Protein AF-0000000083552152 (afdb_homodimer)

Foldseek 3Di:
DEWEAALVALLRVLLVQLCLLVVHDYHYDHDYPPDPSLVVCVVVCQAVVSDDTWDQDPVGDIDDDSLRSSVVSCPPHVQADPDPVLNVLLVVLLVCCVPQQCVQQVVLLCCQPPPVNVVVPDPVNLVVSQVSNVVVLVVQLVQLVPALESTDPDHHSSLSNNLSRLVCSCVRNVHDCVVRVSVVSSNVVSCPRPSGDDSND/DEWEAALVALLRVLLVQLCLLVVHDYHYDHDYPPDPSLVVCVVVCQAVVSDDTWDQDPVGDIDDDSLRSSVVSCPPHVQAPPDPVLNVQLVVLLVCCVPQQCVQQVVLLCCQPPPVNVVVNDPVNLVVSQVSNVVVLVVQLVQLVPALESTDPDHHSSLSNNLSRLVCSCVRNVHDCVVRVSVVSSNVVSCPRPSGDDSVD

Nearest PDB structures (foldseek):
  3m8n-assembly2_D  TM=9.296E-01  e=8.532E-17  Rhodopseudomonas palustris
  3m3m-assembly1_A  TM=9.465E-01  e=2.943E-16  Pseudomonas protegens Pf-5
  3m8n-assembly1_A  TM=9.390E-01  e=3.262E-16  Rhodopseudomonas palustris
  4hz2-assembly1_A  TM=9.269E-01  e=1.757E-16  Xanthobacter autotrophicus Py2
  3m8n-assembly2_C  TM=9.084E-01  e=1.614E-15  Rhodopseudomonas palustris

pLDDT: mean 97.14, std 4.04, range [51.28, 98.94]

Solvent-accessible surface area (backbone atoms only — not comparable to full-atom values): 21100 Å² total; per-residue (Å²): 77,38,32,38,27,24,75,89,35,35,58,22,36,28,42,52,35,50,32,39,52,67,68,48,87,62,49,73,44,74,28,46,91,96,37,67,53,35,52,50,36,50,75,72,55,65,24,85,85,70,47,71,20,20,38,29,44,81,89,63,53,76,40,47,43,40,69,19,44,44,50,52,72,28,61,95,41,76,37,45,56,86,49,65,65,53,33,27,50,28,39,18,49,45,52,42,34,50,50,51,42,38,68,18,43,47,44,40,18,41,32,72,67,35,76,91,36,44,89,70,51,38,73,67,54,50,51,51,29,50,54,50,25,52,55,48,52,46,58,53,23,67,51,25,61,82,33,83,32,88,44,78,94,46,70,32,54,34,46,46,55,53,42,34,50,55,75,42,26,41,86,48,38,68,44,72,56,85,80,30,62,28,46,52,53,37,47,52,54,56,67,64,39,75,53,58,61,56,78,95,100,77,38,31,38,27,23,75,87,35,34,56,22,36,27,42,52,35,52,32,38,52,68,68,48,87,62,48,72,44,73,27,46,88,96,37,68,54,34,53,49,35,50,74,72,55,65,24,85,87,72,47,71,20,21,38,30,42,82,88,62,52,75,39,47,42,40,68,20,43,44,50,52,72,28,63,95,42,76,37,46,54,85,49,65,66,54,33,24,50,28,40,18,48,45,52,42,34,49,51,50,44,38,69,18,43,44,45,40,19,41,32,72,67,36,77,92,36,42,88,70,50,38,72,68,56,50,50,52,29,50,54,51,25,52,55,48,52,47,57,53,24,66,51,25,62,80,33,82,33,88,45,78,93,46,71,32,54,33,45,46,55,52,40,34,50,55,75,42,26,40,86,48,38,68,46,71,58,85,80,30,61,26,46,53,54,36,48,51,54,56,67,64,38,76,53,58,59,55,79,95,99

InterPro domains:
  IPR004045 Glutathione S-transferase, N-terminal [PF13417] (3-74)
  IPR004045 Glutathione S-transferase, N-terminal [PS50404] (1-81)
  IPR004046 Glutathione S-transferase, C-terminal [PF00043] (112-194)
  IPR010987 Glutathione S-transferase, C-terminal-like [PS50405] (83-201)
  IPR036249 Thioredoxin-like superfamily [SSF52833] (1-98)
  IPR036282 Glutathione S-transferase, C-terminal domain superfamily [SSF47616] (76-197)
  IPR040079 Glutathione transferase family [SFLDS00019] (1-191)

Sequence (402 aa):
MILYSMPSSGNSYKVRLALALLGRPCETVDVEYQTEALDQAKATGALPFGKAPVLRLDDGRLLPESNAILFWLGEGTDFIPTDSYERAQMLSWMFWEQNQHEGTVAVRAALLNYPHRRAQATPERLAELLDSGHANLAVMERRLADHDWLVGGAVSLADICLYGYTHTAGTRGGFEMDRFPGINRWIGRIAALPGYVGLDGMILYSMPSSGNSYKVRLALALLGRPCETVDVEYQTEALDQAKATGALPFGKAPVLRLDDGRLLPESNAILFWLGEGTDFIPTDSYERAQMLSWMFWEQNQHEGTVAVRAALLNYPHRRAQATPERLAELLDSGHANLAVMERRLADHDWLVGGAVSLADICLYGYTHTAGTRGGFEMDRFPGINRWIGRIAALPGYVGLDG

Organism: NCBI:txid2306993

Structure (mmCIF, N/CA/C/O backbone):
data_AF-0000000083552152-model_v1
#
loop_
_entity.id
_entity.type
_entity.pdbx_description
1 polymer 'Glutathione S-transferase family protein'
#
loop_
_atom_site.group_PDB
_atom_site.id
_atom_site.type_symbol
_atom_site.label_atom_id
_atom_site.label_alt_id
_atom_site.label_comp_id
_atom_site.label_asym_id
_atom_site.label_entity_id
_atom_site.label_seq_id
_atom_site.pdbx_PDB_ins_code
_atom_site.Cartn_x
_atom_site.Cartn_y
_atom_site.Cartn_z
_atom_site.occupancy
_atom_site.B_iso_or_equiv
_atom_site.auth_seq_id
_atom_site.auth_comp_id
_atom_site.auth_asym_id
_atom_site.auth_atom_id
_atom_site.pdbx_PDB_model_num
ATOM 1 N N . MET A 1 1 ? -13.305 2.588 20.734 1 97.06 1 MET A N 1
ATOM 2 C CA . MET A 1 1 ? -12.133 2.391 19.875 1 97.06 1 MET A CA 1
ATOM 3 C C . MET A 1 1 ? -10.898 3.016 20.516 1 97.06 1 MET A C 1
ATOM 5 O O . MET A 1 1 ? -10.992 4.02 21.219 1 97.06 1 MET A O 1
ATOM 9 N N . ILE A 1 2 ? -9.766 2.385 20.359 1 98.5 2 ILE A N 1
ATOM 10 C CA . ILE A 1 2 ? -8.469 2.879 20.812 1 98.5 2 ILE A CA 1
ATOM 11 C C . ILE A 1 2 ? -7.488 2.9 19.641 1 98.5 2 ILE A C 1
ATOM 13 O O . ILE A 1 2 ? -7.359 1.912 18.906 1 98.5 2 ILE A O 1
ATOM 17 N N . LEU A 1 3 ? -6.859 4.039 19.484 1 98.69 3 LEU A N 1
ATOM 18 C CA . LEU A 1 3 ? -5.836 4.168 18.453 1 98.69 3 LEU A CA 1
ATOM 19 C C . LEU A 1 3 ? -4.441 4.168 19.062 1 98.69 3 LEU A C 1
ATOM 21 O O . LEU A 1 3 ? -4.105 5.066 19.844 1 98.69 3 LEU A O 1
ATOM 25 N N . TYR A 1 4 ? -3.67 3.125 18.828 1 98.75 4 TYR A N 1
ATOM 26 C CA . TYR A 1 4 ? -2.236 3.197 19.078 1 98.75 4 TYR A CA 1
ATOM 27 C C . TYR A 1 4 ? -1.539 4.055 18.031 1 98.75 4 TYR A C 1
ATOM 29 O O . TYR A 1 4 ? -1.506 3.695 16.859 1 98.75 4 TYR A O 1
ATOM 37 N N . SER A 1 5 ? -0.985 5.156 18.469 1 98.19 5 SER A N 1
ATOM 38 C CA . SER A 1 5 ? -0.526 6.184 17.547 1 98.19 5 SER A CA 1
ATOM 39 C C . SER A 1 5 ? 0.876 6.668 17.906 1 98.19 5 SER A C 1
ATOM 41 O O . SER A 1 5 ? 1.199 6.84 19.078 1 98.19 5 SER A O 1
ATOM 43 N N . MET A 1 6 ? 1.678 6.785 16.922 1 96.88 6 MET A N 1
ATOM 44 C CA . MET A 1 6 ? 2.971 7.441 17.094 1 96.88 6 MET A CA 1
ATOM 45 C C . MET A 1 6 ? 2.869 8.938 16.797 1 96.88 6 MET A C 1
ATOM 47 O O . MET A 1 6 ? 2.656 9.328 15.648 1 96.88 6 MET A O 1
ATOM 51 N N . PRO A 1 7 ? 3.057 9.734 17.719 1 95.75 7 PRO A N 1
ATOM 52 C CA . PRO A 1 7 ? 2.809 11.164 17.562 1 95.75 7 PRO A CA 1
ATOM 53 C C . PRO A 1 7 ? 3.621 11.781 16.422 1 95.75 7 PRO A C 1
ATOM 55 O O . PRO A 1 7 ? 3.111 12.625 15.688 1 95.75 7 PRO A O 1
ATOM 58 N N . SER A 1 8 ? 4.773 11.32 16.188 1 93.88 8 SER A N 1
ATOM 59 C CA . SER A 1 8 ? 5.664 11.953 15.219 1 93.88 8 SER A CA 1
ATOM 60 C C . SER A 1 8 ? 5.469 11.367 13.828 1 93.88 8 SER A C 1
ATOM 62 O O . SER A 1 8 ? 6.086 11.828 12.859 1 93.88 8 SER A O 1
ATOM 64 N N . SER A 1 9 ? 4.656 10.391 13.695 1 95.69 9 SER A N 1
ATOM 65 C CA . SER A 1 9 ? 4.547 9.625 12.453 1 95.69 9 SER A CA 1
ATOM 66 C C . SER A 1 9 ? 3.416 10.156 11.578 1 95.69 9 SER A C 1
ATOM 68 O O . SER A 1 9 ? 2.273 10.258 12.031 1 95.69 9 SER A O 1
ATOM 70 N N . GLY A 1 10 ? 3.727 10.406 10.344 1 96.94 10 GLY A N 1
ATOM 71 C CA . GLY A 1 10 ? 2.709 10.797 9.375 1 96.94 10 GLY A CA 1
ATOM 72 C C . GLY A 1 10 ? 1.656 9.727 9.156 1 96.94 10 GLY A C 1
ATOM 73 O O . GLY A 1 10 ? 0.499 10.039 8.867 1 96.94 10 GLY A O 1
ATOM 74 N N . ASN A 1 11 ? 2.047 8.461 9.25 1 97.56 11 ASN A N 1
ATOM 75 C CA . ASN A 1 11 ? 1.095 7.363 9.109 1 97.56 11 ASN A CA 1
ATOM 76 C C . ASN A 1 11 ? 0.067 7.359 10.234 1 97.56 11 ASN A C 1
ATOM 78 O O . ASN A 1 11 ? -1.105 7.051 10.016 1 97.56 11 ASN A O 1
ATOM 82 N N . SER A 1 12 ? 0.519 7.691 11.414 1 98.12 12 SER A N 1
ATOM 83 C CA . SER A 1 12 ? -0.406 7.82 12.539 1 98.12 12 SER A CA 1
ATOM 84 C C . SER A 1 12 ? -1.246 9.086 12.414 1 98.12 12 SER A C 1
ATOM 86 O O . SER A 1 12 ? -2.441 9.078 12.719 1 98.12 12 SER A O 1
ATOM 88 N N . TYR A 1 13 ? -0.645 10.133 11.977 1 98.38 13 TYR A N 1
ATOM 89 C CA . TYR A 1 13 ? -1.325 11.414 11.859 1 98.38 13 TYR A CA 1
ATOM 90 C C . TYR A 1 13 ? -2.498 11.328 10.891 1 98.38 13 TYR A C 1
ATOM 92 O O . TYR A 1 13 ? -3.574 11.867 11.156 1 98.38 13 TYR A O 1
ATOM 100 N N . LYS A 1 14 ? -2.311 10.727 9.742 1 98.38 14 LYS A N 1
ATOM 101 C CA . LYS A 1 14 ? -3.398 10.695 8.766 1 98.38 14 LYS A CA 1
ATOM 102 C C . LYS A 1 14 ? -4.637 10.016 9.344 1 98.38 14 LYS A C 1
ATOM 104 O O . LYS A 1 14 ? -5.766 10.375 9.008 1 98.38 14 LYS A O 1
ATOM 109 N N . VAL A 1 15 ? -4.473 9.023 10.258 1 98.75 15 VAL A N 1
ATOM 110 C CA . VAL A 1 15 ? -5.613 8.383 10.906 1 98.75 15 VAL A CA 1
ATOM 111 C C . VAL A 1 15 ? -6.254 9.352 11.898 1 98.75 15 VAL A C 1
ATOM 113 O O . VAL A 1 15 ? -7.48 9.5 11.922 1 98.75 15 VAL A O 1
ATOM 116 N N . ARG A 1 16 ? -5.418 10.047 12.664 1 98.44 16 ARG A N 1
ATOM 117 C CA . ARG A 1 16 ? -5.945 11.047 13.586 1 98.44 16 ARG A CA 1
ATOM 118 C C . ARG A 1 16 ? -6.699 12.141 12.844 1 98.44 16 ARG A C 1
ATOM 120 O O . ARG A 1 16 ? -7.773 12.57 13.273 1 98.44 16 ARG A O 1
ATOM 127 N N . LEU A 1 17 ? -6.156 12.57 11.789 1 98.62 17 LEU A N 1
ATOM 128 C CA . LEU A 1 17 ? -6.797 13.594 10.977 1 98.62 17 LEU A CA 1
ATOM 129 C C . LEU A 1 17 ? -8.156 13.117 10.477 1 98.62 17 LEU A C 1
ATOM 131 O O . LEU A 1 17 ? -9.141 13.852 10.547 1 98.62 17 LEU A O 1
ATOM 135 N N . ALA A 1 18 ? -8.242 11.867 9.938 1 98.75 18 ALA A N 1
ATOM 136 C CA . ALA A 1 18 ? -9.508 11.328 9.445 1 98.75 18 ALA A CA 1
ATOM 137 C C . ALA A 1 18 ? -10.547 11.273 10.562 1 98.75 18 ALA A C 1
ATOM 139 O O . ALA A 1 18 ? -11.711 11.625 10.352 1 98.75 18 ALA A O 1
ATOM 140 N N . LEU A 1 19 ? -10.133 10.789 11.734 1 98.56 19 LEU A N 1
ATOM 141 C CA . LEU A 1 19 ? -11.031 10.727 12.875 1 98.56 19 LEU A CA 1
ATOM 142 C C . LEU A 1 19 ? -11.57 12.117 13.219 1 98.56 19 LEU A C 1
ATOM 144 O O . LEU A 1 19 ? -12.758 12.273 13.492 1 98.56 19 LEU A O 1
ATOM 148 N N . ALA A 1 20 ? -10.703 13.094 13.211 1 98.25 20 ALA A N 1
ATOM 149 C CA . ALA A 1 20 ? -11.086 14.469 13.508 1 98.25 20 ALA A CA 1
ATOM 150 C C . ALA A 1 20 ? -12.078 15 12.477 1 98.25 20 ALA A C 1
ATOM 152 O O . ALA A 1 20 ? -13.117 15.555 12.828 1 98.25 20 ALA A O 1
ATOM 153 N N . LEU A 1 21 ? -11.789 14.82 11.203 1 98.56 21 LEU A N 1
ATOM 154 C CA . LEU A 1 21 ? -12.625 15.297 10.117 1 98.56 21 LEU A CA 1
ATOM 155 C C . LEU A 1 21 ? -14.008 14.648 10.164 1 98.56 21 LEU A C 1
ATOM 157 O O . LEU A 1 21 ? -15 15.266 9.789 1 98.56 21 LEU A O 1
ATOM 161 N N . LEU A 1 22 ? -14.055 13.406 10.633 1 98.19 22 LEU A N 1
ATOM 162 C CA . LEU A 1 22 ? -15.305 12.656 10.703 1 98.19 22 LEU A CA 1
ATOM 163 C C . LEU A 1 22 ? -16.047 12.938 12 1 98.19 22 LEU A C 1
ATOM 165 O O . LEU A 1 22 ? -17.188 12.508 12.18 1 98.19 22 LEU A O 1
ATOM 169 N N . GLY A 1 23 ? -15.375 13.625 12.922 1 97.81 23 GLY A N 1
ATOM 170 C CA . GLY A 1 23 ? -15.961 13.867 14.227 1 97.81 23 GLY A CA 1
ATOM 171 C C . GLY A 1 23 ? -16.188 12.602 15.023 1 97.81 23 GLY A C 1
ATOM 172 O O . GLY A 1 23 ? -17.188 12.469 15.727 1 97.81 23 GLY A O 1
ATOM 173 N N . ARG A 1 24 ? -15.32 11.664 14.867 1 96.88 24 ARG A N 1
ATOM 174 C CA . ARG A 1 24 ? -15.445 10.383 15.555 1 96.88 24 ARG A CA 1
ATOM 175 C C . ARG A 1 24 ? -14.484 10.305 16.734 1 96.88 24 ARG A C 1
ATOM 177 O O . ARG A 1 24 ? -13.266 10.25 16.547 1 96.88 24 ARG A O 1
ATOM 184 N N . PRO A 1 25 ? -15.055 10.273 17.891 1 96.06 25 PRO A N 1
ATOM 185 C CA . PRO A 1 25 ? -14.172 10.18 19.047 1 96.06 25 PRO A CA 1
ATOM 186 C C . PRO A 1 25 ? -13.398 8.859 19.094 1 96.06 25 PRO A C 1
ATOM 188 O O . PRO A 1 25 ? -13.93 7.816 18.703 1 96.06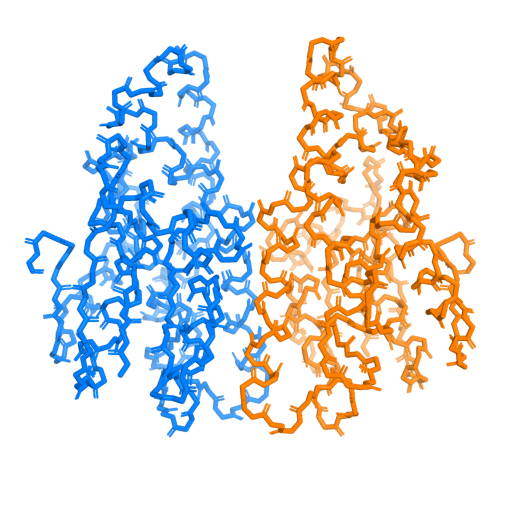 25 PRO A O 1
ATOM 191 N N . CYS A 1 26 ? -12.188 8.953 19.531 1 97.75 26 CYS A N 1
ATOM 192 C CA . CYS A 1 26 ? -11.305 7.797 19.672 1 97.75 26 CYS A CA 1
ATOM 193 C C . CYS A 1 26 ? -10.227 8.047 20.719 1 97.75 26 CYS A C 1
ATOM 195 O O . CYS A 1 26 ? -9.562 9.078 20.703 1 97.75 26 CYS A O 1
ATOM 197 N N . GLU A 1 27 ? -10.133 7.16 21.641 1 97.94 27 GLU A N 1
ATOM 198 C CA . GLU A 1 27 ? -9.023 7.246 22.594 1 97.94 27 GLU A CA 1
ATOM 199 C C . GLU A 1 27 ? -7.691 6.961 21.906 1 97.94 27 GLU A C 1
ATOM 201 O O . GLU A 1 27 ? -7.605 6.082 21.047 1 97.94 27 GLU A O 1
ATOM 206 N N . THR A 1 28 ? -6.652 7.703 22.312 1 97.44 28 THR A N 1
ATOM 207 C CA . THR A 1 28 ? -5.344 7.512 21.688 1 97.44 28 THR A CA 1
ATOM 208 C C . THR A 1 28 ? -4.316 7.07 22.734 1 97.44 28 THR A C 1
ATOM 210 O O . THR A 1 28 ? -4.273 7.609 23.844 1 97.44 28 THR A O 1
ATOM 213 N N . VAL A 1 29 ? -3.6 6.082 22.453 1 97.81 29 VAL A N 1
ATOM 214 C CA . VAL A 1 29 ? -2.416 5.672 23.203 1 97.81 29 VAL A CA 1
ATOM 215 C C . VAL A 1 29 ? -1.157 6.023 22.406 1 97.81 29 VAL A C 1
ATOM 217 O O . VAL A 1 29 ? -0.902 5.449 21.344 1 97.81 29 VAL A O 1
ATOM 220 N N . ASP A 1 30 ? -0.39 6.922 22.969 1 97.56 30 ASP A N 1
ATOM 221 C CA . ASP A 1 30 ? 0.831 7.355 22.297 1 97.56 30 ASP A CA 1
ATOM 222 C C . ASP A 1 30 ? 1.937 6.312 22.438 1 97.56 30 ASP A C 1
ATOM 224 O O . ASP A 1 30 ? 2.305 5.938 23.562 1 97.56 30 ASP A O 1
ATOM 228 N N . VAL A 1 31 ? 2.363 5.852 21.297 1 97.06 31 VAL A N 1
ATOM 229 C CA . VAL A 1 31 ? 3.508 4.945 21.266 1 97.06 31 VAL A CA 1
ATOM 230 C C . VAL A 1 31 ? 4.625 5.551 20.422 1 97.06 31 VAL A C 1
ATOM 232 O O . VAL A 1 31 ? 4.395 5.977 19.281 1 97.06 31 VAL A O 1
ATOM 235 N N . GLU A 1 32 ? 5.797 5.797 20.969 1 94.94 32 GLU A N 1
ATOM 236 C CA . GLU A 1 32 ? 6.938 6.402 20.281 1 94.94 32 GLU A CA 1
ATOM 237 C C . GLU A 1 32 ? 8.188 5.531 20.406 1 94.94 32 GLU A C 1
ATOM 239 O O . GLU A 1 32 ? 8.297 4.723 21.328 1 94.94 32 GLU A O 1
ATOM 244 N N . TYR A 1 33 ? 9.039 5.691 19.469 1 91.25 33 TYR A N 1
ATOM 245 C CA . TYR A 1 33 ? 10.281 4.93 19.531 1 91.25 33 TYR A CA 1
ATOM 246 C C . TYR A 1 33 ? 10.992 5.176 20.859 1 91.25 33 TYR A C 1
ATOM 248 O O . TYR A 1 33 ? 11.016 6.305 21.359 1 91.25 33 TYR A O 1
ATOM 256 N N . GLN A 1 34 ? 11.523 4.125 21.453 1 90.94 34 GLN A N 1
ATOM 257 C CA . GLN A 1 34 ? 12.344 4.16 22.656 1 90.94 34 GLN A CA 1
ATOM 258 C C . GLN A 1 34 ? 11.508 4.531 23.875 1 90.94 34 GLN A C 1
ATOM 260 O O . GLN A 1 34 ? 12 5.188 24.797 1 90.94 34 GLN A O 1
ATOM 265 N N . THR A 1 35 ? 10.234 4.262 23.828 1 94.12 35 THR A N 1
ATOM 266 C CA . THR A 1 35 ? 9.383 4.469 25 1 94.12 35 THR A CA 1
ATOM 267 C C . THR A 1 35 ? 8.867 3.135 25.531 1 94.12 35 THR A C 1
ATOM 269 O O . THR A 1 35 ? 8.766 2.158 24.781 1 94.12 35 THR A O 1
ATOM 272 N N . GLU A 1 36 ? 8.531 3.133 26.766 1 96.25 36 GLU A N 1
ATOM 273 C CA . GLU A 1 36 ? 7.938 1.962 27.406 1 96.25 36 GLU A CA 1
ATOM 274 C C . GLU A 1 36 ? 6.57 1.638 26.812 1 96.25 36 GLU A C 1
ATOM 276 O O . GLU A 1 36 ? 6.195 0.468 26.703 1 96.25 36 GLU A O 1
ATOM 281 N N . ALA A 1 37 ? 5.902 2.619 26.438 1 96.75 37 ALA A N 1
ATOM 282 C CA . ALA A 1 37 ? 4.57 2.436 25.875 1 96.75 37 ALA A CA 1
ATOM 283 C C . ALA A 1 37 ? 4.629 1.603 24.594 1 96.75 37 ALA A C 1
ATOM 285 O O . ALA A 1 37 ? 3.797 0.718 24.391 1 96.75 37 ALA A O 1
ATOM 286 N N . LEU A 1 38 ? 5.613 1.922 23.797 1 96.56 38 LEU A N 1
ATOM 287 C CA . LEU A 1 38 ? 5.773 1.147 22.562 1 96.56 38 LEU A CA 1
ATOM 288 C C . LEU A 1 38 ? 6.133 -0.301 22.875 1 96.56 38 LEU A C 1
ATOM 290 O O . LEU A 1 38 ? 5.562 -1.228 22.297 1 96.56 38 LEU A O 1
ATOM 294 N N . ASP A 1 39 ? 7.027 -0.49 23.828 1 96.44 39 ASP A N 1
ATOM 295 C CA . ASP A 1 39 ? 7.445 -1.833 24.219 1 96.44 39 ASP A CA 1
ATOM 296 C C . ASP A 1 39 ? 6.27 -2.635 24.766 1 96.44 39 ASP A C 1
ATOM 298 O O . ASP A 1 39 ? 6.102 -3.811 24.438 1 96.44 39 ASP A O 1
ATOM 302 N N . GLN A 1 40 ? 5.5 -2.008 25.562 1 97.38 40 GLN A N 1
ATOM 303 C CA . GLN A 1 40 ? 4.336 -2.66 26.156 1 97.38 40 GLN A CA 1
ATOM 304 C C . GLN A 1 40 ? 3.318 -3.041 25.078 1 97.38 40 GLN A C 1
ATOM 306 O O . GLN A 1 40 ? 2.74 -4.129 25.125 1 97.38 40 GLN A O 1
ATOM 311 N N . ALA A 1 41 ? 3.09 -2.117 24.125 1 97.56 41 ALA A N 1
ATOM 312 C CA . ALA A 1 41 ? 2.148 -2.396 23.047 1 97.56 41 ALA A CA 1
ATOM 313 C C . ALA A 1 41 ? 2.59 -3.611 22.234 1 97.56 41 ALA A C 1
ATOM 315 O O . ALA A 1 41 ? 1.77 -4.457 21.875 1 97.56 41 ALA A O 1
ATOM 316 N N . LYS A 1 42 ? 3.844 -3.709 21.938 1 96.06 42 LYS A N 1
ATOM 317 C CA . LYS A 1 42 ? 4.383 -4.859 21.203 1 96.06 42 LYS A CA 1
ATOM 318 C C . LYS A 1 42 ? 4.234 -6.137 22.031 1 96.06 42 LYS A C 1
ATOM 320 O O . LYS A 1 42 ? 3.773 -7.16 21.516 1 96.06 42 LYS A O 1
ATOM 325 N N . ALA A 1 43 ? 4.555 -6.078 23.328 1 96.56 43 ALA A N 1
ATOM 326 C CA . ALA A 1 43 ? 4.574 -7.238 24.219 1 96.56 43 ALA A CA 1
ATOM 327 C C . ALA A 1 43 ? 3.17 -7.801 24.406 1 96.56 43 ALA A C 1
ATOM 329 O O . ALA A 1 43 ? 2.994 -9.016 24.547 1 96.56 43 ALA A O 1
ATOM 330 N N . THR A 1 44 ? 2.188 -6.938 24.359 1 96.62 44 THR A N 1
ATOM 331 C CA . THR A 1 44 ? 0.818 -7.359 24.625 1 96.62 44 THR A CA 1
ATOM 332 C C . THR A 1 44 ? 0.111 -7.766 23.344 1 96.62 44 THR A C 1
ATOM 334 O O . THR A 1 44 ? -1.064 -8.141 23.359 1 96.62 44 THR A O 1
ATOM 337 N N . GLY A 1 45 ? 0.812 -7.582 22.203 1 95.88 45 GLY A N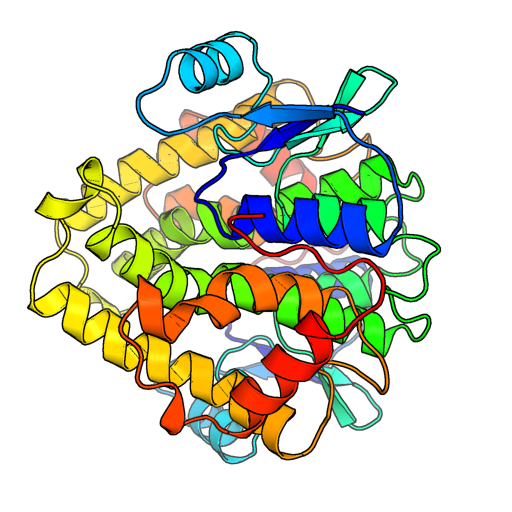 1
ATOM 338 C CA . GLY A 1 45 ? 0.234 -7.992 20.922 1 95.88 45 GLY A CA 1
ATOM 339 C C . GLY A 1 45 ? -0.698 -6.953 20.328 1 95.88 45 GLY A C 1
ATOM 340 O O . GLY A 1 45 ? -1.511 -7.27 19.453 1 95.88 45 GLY A O 1
ATOM 341 N N . ALA A 1 46 ? -0.582 -5.676 20.781 1 97.44 46 ALA A N 1
ATOM 342 C CA . ALA A 1 46 ? -1.462 -4.605 20.312 1 97.44 46 ALA A CA 1
ATOM 343 C C . ALA A 1 46 ? -1.061 -4.137 18.922 1 97.44 46 ALA A C 1
ATOM 345 O O . ALA A 1 46 ? -1.821 -3.434 18.25 1 97.44 46 ALA A O 1
ATOM 346 N N . LEU A 1 47 ? 0.143 -4.543 18.547 1 97.5 47 LEU A N 1
ATOM 347 C CA . LEU A 1 47 ? 0.66 -4.188 17.234 1 97.5 47 LEU A CA 1
ATOM 348 C C . LEU A 1 47 ? 0.959 -5.434 16.406 1 97.5 47 LEU A C 1
ATOM 350 O O . LEU A 1 47 ? 2.115 -5.852 16.297 1 97.5 47 LEU A O 1
ATOM 354 N N . PRO A 1 48 ? 0.006 -5.938 15.734 1 95.31 48 PRO A N 1
ATOM 355 C CA . PRO A 1 48 ? 0.149 -7.254 15.109 1 95.31 48 PRO A CA 1
ATOM 356 C C . PRO A 1 48 ? 1.26 -7.293 14.062 1 95.31 48 PRO A C 1
ATOM 358 O O . PRO A 1 48 ? 1.902 -8.328 13.883 1 95.31 48 PRO A O 1
ATOM 361 N N . PHE A 1 49 ? 1.511 -6.152 13.352 1 94 49 PHE A N 1
ATOM 362 C CA . PHE A 1 49 ? 2.592 -6.113 12.375 1 94 49 PHE A CA 1
ATOM 363 C C . PHE A 1 49 ? 3.812 -5.406 12.945 1 94 49 PHE A C 1
ATOM 365 O O . PHE A 1 49 ? 4.746 -5.078 12.211 1 94 49 PHE A O 1
ATOM 372 N N . GLY A 1 50 ? 3.73 -5.074 14.25 1 92.94 50 GLY A N 1
ATOM 373 C CA . GLY A 1 50 ? 4.879 -4.539 14.969 1 92.94 50 GLY A CA 1
ATOM 374 C C . GLY A 1 50 ? 5.008 -3.033 14.852 1 92.94 50 GLY A C 1
ATOM 375 O O . GLY A 1 50 ? 5.965 -2.443 15.352 1 92.94 50 GLY A O 1
ATOM 376 N N . LYS A 1 51 ? 4.043 -2.402 14.18 1 94.5 51 LYS A N 1
ATOM 377 C CA . LYS A 1 51 ? 4.141 -0.964 13.953 1 94.5 51 LYS A CA 1
ATOM 378 C C . LYS A 1 51 ? 2.807 -0.273 14.219 1 94.5 51 LYS A C 1
ATOM 380 O O . LYS A 1 51 ? 1.746 -0.883 14.062 1 94.5 51 LYS A O 1
ATOM 385 N N . ALA A 1 52 ? 2.879 0.918 14.711 1 97.38 52 ALA A N 1
ATOM 386 C CA . ALA A 1 52 ? 1.722 1.807 14.742 1 97.38 52 ALA A CA 1
ATOM 387 C C . ALA A 1 52 ? 1.562 2.551 13.422 1 97.38 52 ALA A C 1
ATOM 389 O O . ALA A 1 52 ? 2.531 2.721 12.68 1 97.38 52 ALA A O 1
ATOM 390 N N . PRO A 1 53 ? 0.33 2.926 13.094 1 98.38 53 PRO A N 1
ATOM 391 C CA . PRO A 1 53 ? -0.873 2.922 13.93 1 98.38 53 PRO A CA 1
ATOM 392 C C . PRO A 1 53 ? -1.625 1.595 13.883 1 98.38 53 PRO A C 1
ATOM 394 O O . PRO A 1 53 ? -1.496 0.847 12.906 1 98.38 53 PRO A O 1
ATOM 397 N N . VAL A 1 54 ? -2.33 1.276 14.898 1 98.88 54 VAL A N 1
ATOM 398 C CA . VAL A 1 54 ? -3.283 0.175 14.984 1 98.88 54 VAL A CA 1
ATOM 399 C C . VAL A 1 54 ? -4.566 0.653 15.656 1 98.88 54 VAL A C 1
ATOM 401 O O . VAL A 1 54 ? -4.516 1.336 16.688 1 98.88 54 VAL A O 1
ATOM 404 N N . LEU A 1 55 ? -5.703 0.386 15.086 1 98.88 55 LEU A N 1
ATOM 405 C CA . LEU A 1 55 ? -7 0.7 15.672 1 98.88 55 LEU A CA 1
ATOM 406 C C . LEU A 1 55 ? -7.594 -0.524 16.359 1 98.88 55 LEU A C 1
ATOM 408 O O . LEU A 1 55 ? -7.785 -1.566 15.727 1 98.88 55 LEU A O 1
ATOM 412 N N . ARG A 1 56 ? -7.754 -0.455 17.594 1 98.69 56 ARG A N 1
ATOM 413 C CA . ARG A 1 56 ? -8.523 -1.457 18.328 1 98.69 56 ARG A CA 1
ATOM 414 C C . ARG A 1 56 ? -10 -1.088 18.359 1 98.69 56 ARG A C 1
ATOM 416 O O . ARG A 1 56 ? -10.375 -0.042 18.891 1 98.69 56 ARG A O 1
ATOM 423 N N . LEU A 1 57 ? -10.82 -1.936 17.797 1 98.12 57 LEU A N 1
ATOM 424 C CA . LEU A 1 57 ? -12.258 -1.698 17.766 1 98.12 57 LEU A CA 1
ATOM 425 C C . LEU A 1 57 ? -12.891 -1.981 19.125 1 98.12 57 LEU A C 1
ATOM 427 O O . LEU A 1 57 ? -12.242 -2.527 20.016 1 98.12 57 LEU A O 1
ATOM 431 N N . ASP A 1 58 ? -14.195 -1.646 19.25 1 96.88 58 ASP A N 1
ATOM 432 C CA . ASP A 1 58 ? -14.891 -1.771 20.516 1 96.88 58 ASP A CA 1
ATOM 433 C C . ASP A 1 58 ? -15.008 -3.234 20.938 1 96.88 58 ASP A C 1
ATOM 435 O O . ASP A 1 58 ? -15.047 -3.541 22.141 1 96.88 58 ASP A O 1
ATOM 439 N N . ASP A 1 59 ? -15.047 -4.094 19.969 1 97.12 59 ASP A N 1
ATOM 440 C CA . ASP A 1 59 ? -15.18 -5.512 20.281 1 97.12 59 ASP A CA 1
ATOM 441 C C . ASP A 1 59 ? -13.812 -6.156 20.5 1 97.12 59 ASP A C 1
ATOM 443 O O . ASP A 1 59 ? -13.719 -7.375 20.656 1 97.12 59 ASP A O 1
ATOM 447 N N . GLY A 1 60 ? -12.773 -5.371 20.375 1 97.12 60 GLY A N 1
ATOM 448 C CA . GLY A 1 60 ? -11.445 -5.848 20.734 1 97.12 60 GLY A CA 1
ATOM 449 C C . GLY A 1 60 ? -10.602 -6.223 19.531 1 97.12 60 GLY A C 1
ATOM 450 O O . GLY A 1 60 ? -9.391 -6.41 19.656 1 97.12 60 GLY A O 1
ATOM 451 N N . ARG A 1 61 ? -11.172 -6.328 18.422 1 97.69 61 ARG A N 1
ATOM 452 C CA . ARG A 1 61 ? -10.414 -6.68 17.219 1 97.69 61 ARG A CA 1
ATOM 453 C C . ARG A 1 61 ? -9.422 -5.582 16.859 1 97.69 61 ARG A C 1
ATOM 455 O O . ARG A 1 61 ? -9.68 -4.402 17.094 1 97.69 61 ARG A O 1
ATOM 462 N N . LEU A 1 62 ? -8.266 -5.938 16.266 1 98.56 62 LEU A N 1
ATOM 463 C CA . LEU A 1 62 ? -7.199 -5.016 15.898 1 98.56 62 LEU A CA 1
ATOM 464 C C . LEU A 1 62 ? -7.141 -4.832 14.383 1 98.56 62 LEU A C 1
ATOM 466 O O . LEU A 1 62 ? -7.281 -5.797 13.633 1 98.56 62 LEU A O 1
ATOM 470 N N . LEU A 1 63 ? -6.992 -3.635 14 1 98.62 63 LEU A N 1
ATOM 471 C CA . LEU A 1 63 ? -6.84 -3.297 12.586 1 98.62 63 LEU A CA 1
ATOM 472 C C . LEU A 1 63 ? -5.562 -2.496 12.359 1 98.62 63 LEU A C 1
ATOM 474 O O . LEU A 1 63 ? -5.496 -1.313 12.695 1 98.62 63 LEU A O 1
ATOM 478 N N . PRO A 1 64 ? -4.551 -3.158 11.773 1 98.38 64 PRO A N 1
ATOM 479 C CA . PRO A 1 64 ? -3.301 -2.463 11.453 1 98.38 64 PRO A CA 1
ATOM 480 C C . PRO A 1 64 ? -3.32 -1.825 10.07 1 98.38 64 PRO A C 1
ATOM 482 O O . PRO A 1 64 ? -4.285 -1.996 9.32 1 98.38 64 PRO A O 1
ATOM 485 N N . GLU A 1 65 ? -2.213 -1.187 9.758 1 98.38 65 GLU A N 1
ATOM 486 C CA . GLU A 1 65 ? -1.986 -0.498 8.492 1 98.38 65 GLU A CA 1
ATOM 487 C C . GLU A 1 65 ? -2.84 0.763 8.391 1 98.38 65 GLU A C 1
ATOM 489 O O . GLU A 1 65 ? -4.066 0.682 8.281 1 98.38 65 GLU A O 1
ATOM 494 N N . SER A 1 66 ? -2.191 1.89 8.328 1 98.62 66 SER A N 1
ATOM 495 C CA . SER A 1 66 ? -2.846 3.193 8.398 1 98.62 66 SER A CA 1
ATOM 496 C C . SER A 1 66 ? -3.885 3.348 7.293 1 98.62 66 SER A C 1
ATOM 498 O O . SER A 1 66 ? -5.012 3.777 7.551 1 98.62 66 SER A O 1
ATOM 500 N N . ASN A 1 67 ? -3.559 2.904 6.082 1 98.81 67 ASN A N 1
ATOM 501 C CA . ASN A 1 67 ? -4.48 3.117 4.969 1 98.81 67 ASN A CA 1
ATOM 502 C C . ASN A 1 67 ? -5.668 2.164 5.035 1 98.81 67 ASN A C 1
ATOM 504 O O . ASN A 1 67 ? -6.758 2.49 4.566 1 98.81 67 ASN A O 1
ATOM 508 N N . ALA A 1 68 ? -5.496 0.953 5.578 1 98.88 68 ALA A N 1
ATOM 509 C CA . ALA A 1 68 ? -6.637 0.069 5.82 1 98.88 68 ALA A CA 1
ATOM 510 C C . ALA A 1 68 ? -7.566 0.652 6.879 1 98.88 68 ALA A C 1
ATOM 512 O O . ALA A 1 68 ? -8.789 0.559 6.758 1 98.88 68 ALA A O 1
ATOM 513 N N . ILE A 1 69 ? -6.992 1.27 7.938 1 98.88 69 ILE A N 1
ATOM 514 C CA . ILE A 1 69 ? -7.773 1.939 8.969 1 98.88 69 ILE A CA 1
ATOM 515 C C . ILE A 1 69 ? -8.578 3.076 8.352 1 98.88 69 ILE A C 1
ATOM 517 O O . ILE A 1 69 ? -9.781 3.215 8.617 1 98.88 69 ILE A O 1
ATOM 521 N N . LEU A 1 70 ? -7.914 3.861 7.496 1 98.94 70 LEU A N 1
ATOM 522 C CA . LEU A 1 70 ? -8.609 4.949 6.812 1 98.94 70 LEU A CA 1
ATOM 523 C C . LEU A 1 70 ? -9.805 4.422 6.027 1 98.94 70 LEU A C 1
ATOM 525 O O . LEU A 1 70 ? -10.891 5 6.082 1 98.94 70 LEU A O 1
ATOM 529 N N . PHE A 1 71 ? -9.57 3.371 5.277 1 98.88 71 PHE A N 1
ATOM 530 C CA . PHE A 1 71 ? -10.656 2.822 4.473 1 98.88 71 PHE A CA 1
ATOM 531 C C . PHE A 1 71 ? -11.812 2.385 5.352 1 98.88 71 PHE A C 1
ATOM 533 O O . PHE A 1 71 ? -12.977 2.67 5.047 1 98.88 71 PHE A O 1
ATOM 540 N N . TRP A 1 72 ? -11.523 1.714 6.441 1 98.75 72 TRP A N 1
ATOM 541 C CA . TRP A 1 72 ? -12.555 1.256 7.371 1 98.75 72 TRP A CA 1
ATOM 542 C C . TRP A 1 72 ? -13.336 2.434 7.941 1 98.75 72 TRP A C 1
ATOM 544 O O . TRP A 1 72 ? -14.57 2.416 7.961 1 98.75 72 TRP A O 1
ATOM 554 N N . LEU A 1 73 ? -12.664 3.457 8.359 1 98.62 73 LEU A N 1
ATOM 555 C CA . LEU A 1 73 ? -13.289 4.648 8.922 1 98.62 73 LEU A CA 1
ATOM 556 C C . LEU A 1 73 ? -14.133 5.367 7.867 1 98.62 73 LEU A C 1
ATOM 558 O O . LEU A 1 73 ? -15.148 5.984 8.195 1 98.62 73 LEU A O 1
ATOM 562 N N . GLY A 1 74 ? -13.68 5.301 6.641 1 98.38 74 GLY A N 1
ATOM 563 C CA . GLY A 1 74 ? -14.297 6.07 5.574 1 98.38 74 GLY A CA 1
ATOM 564 C C . GLY A 1 74 ? -15.531 5.402 4.996 1 98.38 74 GLY A C 1
ATOM 565 O O . GLY A 1 74 ? -16.312 6.035 4.273 1 98.38 74 GLY A O 1
ATOM 566 N N . GLU A 1 75 ? -15.727 4.055 5.223 1 97.38 75 GLU A N 1
ATOM 567 C CA . GLU A 1 75 ? -16.875 3.354 4.648 1 97.38 75 GLU A CA 1
ATOM 568 C C . GLU A 1 75 ? -18.188 4.027 5.035 1 97.38 75 GLU A C 1
ATOM 570 O O . GLU A 1 75 ? -18.406 4.32 6.211 1 97.38 75 GLU A O 1
ATOM 575 N N . GLY A 1 76 ? -19 4.332 4.035 1 96.06 76 GLY A N 1
ATOM 576 C CA . GLY A 1 76 ? -20.297 4.945 4.266 1 96.06 76 GLY A CA 1
ATOM 577 C C . GLY A 1 76 ? -20.234 6.461 4.324 1 96.06 76 GLY A C 1
ATOM 578 O O . GLY A 1 76 ? -21.266 7.121 4.551 1 96.06 76 GLY A O 1
ATOM 579 N N . THR A 1 77 ? -19.078 7.039 4.215 1 98.06 77 THR A N 1
ATOM 580 C CA . THR A 1 77 ? -18.922 8.492 4.219 1 98.06 77 THR A CA 1
ATOM 581 C C . THR A 1 77 ? -18.594 9 2.818 1 98.06 77 THR A C 1
ATOM 583 O O . THR A 1 77 ? -18.359 8.211 1.902 1 98.06 77 THR A O 1
ATOM 586 N N . ASP A 1 78 ? -18.5 10.289 2.668 1 97.12 78 ASP A N 1
ATOM 587 C CA . ASP A 1 78 ? -18.234 10.922 1.384 1 97.12 78 ASP A CA 1
ATOM 588 C C . ASP A 1 78 ? -16.734 10.883 1.056 1 97.12 78 ASP A C 1
ATOM 590 O O . ASP A 1 78 ? -16.328 11.25 -0.047 1 97.12 78 ASP A O 1
ATOM 594 N N . PHE A 1 79 ? -15.961 10.383 1.955 1 98.62 79 PHE A N 1
ATOM 595 C CA . PHE A 1 79 ? -14.531 10.305 1.711 1 98.62 79 PHE A CA 1
ATOM 596 C C . PHE A 1 79 ? -14.203 9.172 0.737 1 98.62 79 PHE A C 1
ATOM 598 O O . PHE A 1 79 ? -13.102 9.109 0.199 1 98.62 79 PHE A O 1
ATOM 605 N N . ILE A 1 80 ? -15.094 8.242 0.58 1 98.56 80 ILE A N 1
ATOM 606 C CA . ILE A 1 80 ? -14.938 7.184 -0.415 1 98.56 80 ILE A CA 1
ATOM 607 C C . ILE A 1 80 ? -15.898 7.426 -1.577 1 98.56 80 ILE A C 1
ATOM 609 O O . ILE A 1 80 ? -17.125 7.441 -1.391 1 98.56 80 ILE A O 1
ATOM 613 N N . PRO A 1 81 ? -15.328 7.594 -2.744 1 98.19 81 PRO A N 1
ATOM 614 C CA . PRO A 1 81 ? -16.203 7.816 -3.904 1 98.19 81 PRO A CA 1
ATOM 615 C C . PRO A 1 81 ? -17.188 6.672 -4.133 1 98.19 81 PRO A C 1
ATOM 617 O O . PRO A 1 81 ? -16.828 5.504 -3.947 1 98.19 81 PRO A O 1
ATOM 620 N N . THR A 1 82 ? -18.359 6.996 -4.609 1 96.5 82 THR A N 1
ATOM 621 C CA . THR A 1 82 ? -19.375 5.992 -4.922 1 96.5 82 THR A CA 1
ATOM 622 C C . THR A 1 82 ? -19.078 5.328 -6.266 1 96.5 82 THR A C 1
ATOM 624 O O . THR A 1 82 ? -19.391 4.156 -6.465 1 96.5 82 THR A O 1
ATOM 627 N N . ASP A 1 83 ? -18.5 6.129 -7.141 1 96.94 83 ASP A N 1
ATOM 628 C CA . ASP A 1 83 ? -18.109 5.59 -8.445 1 96.94 83 ASP A CA 1
ATOM 629 C C . ASP A 1 83 ? -16.984 4.574 -8.312 1 96.94 83 ASP A C 1
ATOM 631 O O . ASP A 1 83 ? -15.953 4.867 -7.691 1 96.94 83 ASP A O 1
ATOM 635 N N . SER A 1 84 ? -17.188 3.424 -8.922 1 96.62 84 SER A N 1
ATOM 636 C CA . SER A 1 84 ? -16.25 2.314 -8.766 1 96.62 84 SER A CA 1
ATOM 637 C C . SER A 1 84 ? -14.875 2.682 -9.297 1 96.62 84 SER A C 1
ATOM 639 O O . SER A 1 84 ? -13.859 2.305 -8.711 1 96.62 84 SER A O 1
ATOM 641 N N . TYR A 1 85 ? -14.805 3.373 -10.383 1 97.69 85 TYR A N 1
ATOM 642 C CA . TYR A 1 85 ? -13.516 3.76 -10.953 1 97.69 85 TYR A CA 1
ATOM 643 C C . TYR A 1 85 ? -12.82 4.785 -10.07 1 97.69 85 TYR A C 1
ATOM 645 O O . TYR A 1 85 ? -11.625 4.66 -9.789 1 97.69 85 TYR A O 1
ATOM 653 N N . GLU A 1 86 ? -13.523 5.766 -9.617 1 98.31 86 GLU A N 1
ATOM 654 C CA . GLU A 1 86 ? -12.945 6.777 -8.734 1 98.31 86 GLU A CA 1
ATOM 655 C C . GLU A 1 86 ? -12.469 6.16 -7.422 1 98.31 86 GLU A C 1
ATOM 657 O O . GLU A 1 86 ? -11.453 6.57 -6.871 1 98.31 86 GLU A O 1
ATOM 662 N N . ARG A 1 87 ? -13.227 5.18 -6.957 1 98.44 87 ARG A N 1
ATOM 663 C CA . ARG A 1 87 ? -12.812 4.469 -5.75 1 98.44 87 ARG A CA 1
ATOM 664 C C . ARG A 1 87 ? -11.5 3.727 -5.98 1 98.44 87 ARG A C 1
ATOM 666 O O . ARG A 1 87 ? -10.609 3.744 -5.125 1 98.44 87 ARG A O 1
ATOM 673 N N . ALA A 1 88 ? -11.383 3.104 -7.117 1 98.44 88 ALA A N 1
ATOM 674 C CA . ALA A 1 88 ? -10.148 2.41 -7.457 1 98.44 88 ALA A CA 1
ATOM 675 C C . ALA A 1 88 ? -8.992 3.396 -7.629 1 98.44 88 ALA A C 1
ATOM 677 O O . ALA A 1 88 ? -7.859 3.109 -7.238 1 98.44 88 ALA A O 1
ATOM 678 N N . GLN A 1 89 ? -9.258 4.531 -8.203 1 98.44 89 GLN A N 1
ATOM 679 C CA . GLN A 1 89 ? -8.25 5.574 -8.32 1 98.44 89 GLN A CA 1
ATOM 680 C C . GLN A 1 89 ? -7.785 6.055 -6.949 1 98.44 89 GLN A C 1
ATOM 682 O O . GLN A 1 89 ? -6.594 6.277 -6.734 1 98.44 89 GLN A O 1
ATOM 687 N N . MET A 1 90 ? -8.758 6.223 -6.09 1 98.88 90 MET A N 1
ATOM 688 C CA . MET A 1 90 ? -8.438 6.574 -4.711 1 98.88 90 MET A CA 1
ATOM 689 C C . MET A 1 90 ? -7.473 5.562 -4.102 1 98.88 90 MET A C 1
ATOM 691 O O . MET A 1 90 ? -6.434 5.938 -3.555 1 98.88 90 MET A O 1
ATOM 695 N N . LEU A 1 91 ? -7.766 4.332 -4.289 1 98.81 91 LEU A N 1
ATOM 696 C CA . LEU A 1 91 ? -6.914 3.271 -3.758 1 98.81 91 LEU A CA 1
ATOM 697 C C . LEU A 1 91 ? -5.566 3.248 -4.469 1 98.81 91 LEU A C 1
ATOM 699 O O . LEU A 1 91 ? -4.539 2.953 -3.852 1 98.81 91 LEU A O 1
ATOM 703 N N . SER A 1 92 ? -5.562 3.578 -5.754 1 98.75 92 SER A N 1
ATOM 704 C CA . SER A 1 92 ? -4.301 3.676 -6.48 1 98.75 92 SER A CA 1
ATOM 705 C C . SER A 1 92 ? -3.361 4.684 -5.824 1 98.75 92 SER A C 1
ATOM 707 O O . SER A 1 92 ? -2.195 4.379 -5.566 1 98.75 92 SER A O 1
ATOM 709 N N . TRP A 1 93 ? -3.852 5.84 -5.52 1 98.81 93 TRP A N 1
ATOM 710 C CA . TRP A 1 93 ? -3.055 6.863 -4.852 1 98.81 93 TRP A CA 1
ATOM 711 C C . TRP A 1 93 ? -2.588 6.383 -3.48 1 98.81 93 TRP A C 1
ATOM 713 O O . TRP A 1 93 ? -1.451 6.641 -3.08 1 98.81 93 TRP A O 1
ATOM 723 N N . MET A 1 94 ? -3.486 5.695 -2.807 1 98.88 94 MET A N 1
ATOM 724 C CA . MET A 1 94 ? -3.176 5.246 -1.453 1 98.88 94 MET A CA 1
ATOM 725 C C . MET A 1 94 ? -2.088 4.176 -1.47 1 98.88 94 MET A C 1
ATOM 727 O O . MET A 1 94 ? -1.188 4.188 -0.627 1 98.88 94 MET A O 1
ATOM 731 N N . PHE A 1 95 ? -2.162 3.232 -2.391 1 98.62 95 PHE A N 1
ATOM 732 C CA . PHE A 1 95 ? -1.103 2.24 -2.527 1 98.62 95 PHE A CA 1
ATOM 733 C C . PHE A 1 95 ? 0.197 2.895 -2.982 1 98.62 95 PHE A C 1
ATOM 735 O O . PHE A 1 95 ? 1.274 2.557 -2.488 1 98.62 95 PHE A O 1
ATOM 742 N N . TRP A 1 96 ? 0.107 3.85 -3.947 1 98 96 TRP A N 1
ATOM 743 C CA . TRP A 1 96 ? 1.266 4.59 -4.434 1 98 96 TRP A CA 1
ATOM 744 C C . TRP A 1 96 ? 1.964 5.324 -3.293 1 98 96 TRP A C 1
ATOM 746 O O . TRP A 1 96 ? 3.195 5.348 -3.223 1 98 96 TRP A O 1
ATOM 756 N N . GLU A 1 97 ? 1.154 5.898 -2.439 1 98.25 97 GLU A N 1
ATOM 757 C CA . GLU A 1 97 ? 1.706 6.582 -1.273 1 98.25 97 GLU A CA 1
ATOM 758 C C . GLU A 1 97 ? 2.564 5.641 -0.434 1 98.25 97 GLU A C 1
ATOM 760 O O . GLU A 1 97 ? 3.66 6.008 -0.004 1 98.25 97 GLU A O 1
ATOM 765 N N . GLN A 1 98 ? 2.111 4.438 -0.177 1 96.12 98 GLN A N 1
ATOM 766 C CA . GLN A 1 98 ? 2.812 3.479 0.672 1 96.12 98 GLN A CA 1
ATOM 767 C C . GLN A 1 98 ? 4.062 2.943 -0.02 1 96.12 98 GLN A C 1
ATOM 769 O O . GLN A 1 98 ? 5.098 2.74 0.623 1 96.12 98 GLN A O 1
ATOM 774 N N . ASN A 1 99 ? 3.973 2.756 -1.271 1 94.25 99 ASN A N 1
ATOM 775 C CA . ASN A 1 99 ? 5.035 2.037 -1.969 1 94.25 99 ASN A CA 1
ATOM 776 C C . ASN A 1 99 ? 6.094 2.99 -2.514 1 94.25 99 ASN A C 1
ATOM 778 O O . ASN A 1 99 ? 7.27 2.635 -2.604 1 94.25 99 ASN A O 1
ATOM 782 N N . GLN A 1 100 ? 5.703 4.207 -2.885 1 94.81 100 GLN A N 1
ATOM 783 C CA . GLN A 1 100 ? 6.613 5.129 -3.557 1 94.81 100 GLN A CA 1
ATOM 784 C C . GLN A 1 100 ? 6.848 6.383 -2.715 1 94.81 100 GLN A C 1
ATOM 786 O O . GLN A 1 100 ? 7.965 6.629 -2.256 1 94.81 100 GLN A O 1
ATOM 791 N N . HIS A 1 101 ? 5.797 7.062 -2.406 1 97.75 101 HIS A N 1
ATOM 792 C CA . HIS A 1 101 ? 5.867 8.344 -1.72 1 97.75 101 HIS A CA 1
ATOM 793 C C . HIS A 1 101 ? 6.535 8.203 -0.354 1 97.75 101 HIS A C 1
ATOM 795 O O . HIS A 1 101 ? 7.496 8.914 -0.053 1 97.75 101 HIS A O 1
ATOM 801 N N . GLU A 1 102 ? 6.09 7.254 0.42 1 96.75 102 GLU A N 1
ATOM 802 C CA . GLU A 1 102 ? 6.613 7.047 1.768 1 96.75 102 GLU A CA 1
ATOM 803 C C . GLU A 1 102 ? 8.086 6.652 1.733 1 96.75 102 GLU A C 1
ATOM 805 O O . GLU A 1 102 ? 8.875 7.109 2.562 1 96.75 102 GLU A O 1
ATOM 810 N N . GLY A 1 103 ? 8.484 5.852 0.74 1 95.25 103 GLY A N 1
ATOM 811 C CA . GLY A 1 103 ? 9.844 5.348 0.63 1 95.25 103 GLY A CA 1
ATOM 812 C C . GLY A 1 103 ? 10.867 6.438 0.351 1 95.25 103 GLY A C 1
ATOM 813 O O . GLY A 1 103 ? 12.07 6.191 0.401 1 95.25 103 GLY A O 1
ATOM 814 N N . THR A 1 104 ? 10.406 7.645 0.088 1 97.62 104 THR A N 1
ATOM 815 C CA . THR A 1 104 ? 11.32 8.742 -0.204 1 97.62 104 THR A CA 1
ATOM 816 C C . THR A 1 104 ? 11.062 9.922 0.725 1 97.62 104 THR A C 1
ATOM 818 O O . THR A 1 104 ? 11.852 10.195 1.63 1 97.62 104 THR A O 1
ATOM 821 N N . VAL A 1 105 ? 9.844 10.406 0.692 1 98.25 105 VAL A N 1
ATOM 822 C CA . VAL A 1 105 ? 9.508 11.625 1.426 1 98.25 105 VAL A CA 1
ATOM 823 C C . VAL A 1 105 ? 9.523 11.344 2.926 1 98.25 105 VAL A C 1
ATOM 825 O O . VAL A 1 105 ? 10.195 12.039 3.689 1 98.25 105 VAL A O 1
ATO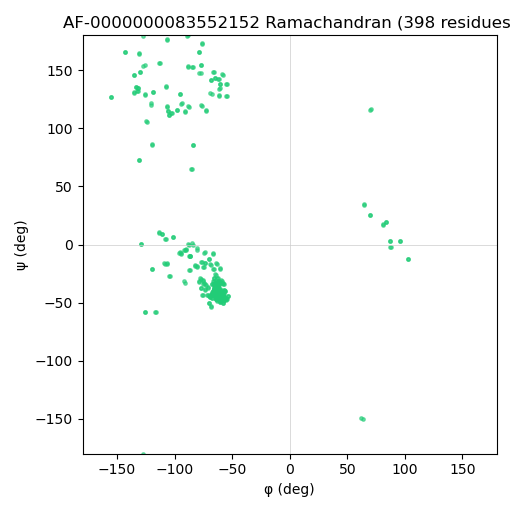M 828 N N . ALA A 1 106 ? 8.859 10.328 3.338 1 97.31 106 ALA A N 1
ATOM 829 C CA . ALA A 1 106 ? 8.805 9.977 4.754 1 97.31 106 ALA A CA 1
ATOM 830 C C . ALA A 1 106 ? 10.164 9.523 5.262 1 97.31 106 ALA A C 1
ATOM 832 O O . ALA A 1 106 ? 10.555 9.844 6.387 1 97.31 106 ALA A O 1
ATOM 833 N N . VAL A 1 107 ? 10.859 8.734 4.441 1 97.25 107 VAL A N 1
ATOM 834 C CA . VAL A 1 107 ? 12.148 8.18 4.859 1 97.25 107 VAL A CA 1
ATOM 835 C C . VAL A 1 107 ? 13.156 9.305 5.047 1 97.25 107 VAL A C 1
ATOM 837 O O . VAL A 1 107 ? 13.906 9.32 6.027 1 97.25 107 VAL A O 1
ATOM 840 N N . ARG A 1 108 ? 13.164 10.25 4.105 1 98.25 108 ARG A N 1
ATOM 841 C CA . ARG A 1 108 ? 14.102 11.359 4.246 1 98.25 108 ARG A CA 1
ATOM 842 C C . ARG A 1 108 ? 13.812 12.164 5.512 1 98.25 108 ARG A C 1
ATOM 844 O O . ARG A 1 108 ? 14.734 12.539 6.238 1 98.25 108 ARG A O 1
ATOM 851 N N . ALA A 1 109 ? 12.586 12.422 5.754 1 97.5 109 ALA A N 1
ATOM 852 C CA . ALA A 1 109 ? 12.195 13.109 6.98 1 97.5 109 ALA A CA 1
ATOM 853 C C . ALA A 1 109 ? 12.656 12.336 8.211 1 97.5 109 ALA A C 1
ATOM 855 O O . ALA A 1 109 ? 13.164 12.922 9.172 1 97.5 109 ALA A O 1
ATOM 856 N N . ALA A 1 110 ? 12.484 11.039 8.203 1 96.75 110 ALA A N 1
ATOM 857 C CA . ALA A 1 110 ? 12.875 10.188 9.328 1 96.75 110 ALA A CA 1
ATOM 858 C C . ALA A 1 110 ? 14.383 10.258 9.578 1 96.75 110 ALA A C 1
ATOM 860 O O . ALA A 1 110 ? 14.82 10.383 10.719 1 96.75 110 ALA A O 1
ATOM 861 N N . LEU A 1 111 ? 15.133 10.172 8.508 1 97.5 111 LEU A N 1
ATOM 862 C CA . LEU A 1 111 ? 16.578 10.211 8.609 1 97.5 111 LEU A CA 1
ATOM 863 C C . LEU A 1 111 ? 17.047 11.523 9.227 1 97.5 111 LEU A C 1
ATOM 865 O O . LEU A 1 111 ? 18.016 11.547 9.992 1 97.5 111 LEU A O 1
ATOM 869 N N . LEU A 1 112 ? 16.328 12.555 8.969 1 96.88 112 LEU A N 1
ATOM 870 C CA . LEU A 1 112 ? 16.75 13.891 9.383 1 96.88 112 LEU A CA 1
ATOM 871 C C . LEU A 1 112 ? 16.266 14.188 10.805 1 96.88 112 LEU A C 1
ATOM 873 O O . LEU A 1 112 ? 16.828 15.039 11.492 1 96.88 112 LEU A O 1
ATOM 877 N N . ASN A 1 113 ? 15.211 13.43 11.211 1 95 113 ASN A N 1
ATOM 878 C CA . ASN A 1 113 ? 14.555 13.906 12.43 1 95 113 ASN A CA 1
ATOM 879 C C . ASN A 1 113 ? 14.602 12.859 13.539 1 95 113 ASN A C 1
ATOM 881 O O . ASN A 1 113 ? 14.391 13.18 14.703 1 95 113 ASN A O 1
ATOM 885 N N . TYR A 1 114 ? 14.789 11.578 13.203 1 94.25 114 TYR A N 1
ATOM 886 C CA . TYR A 1 114 ? 14.859 10.547 14.234 1 94.25 114 TYR A CA 1
ATOM 887 C C . TYR A 1 114 ? 16.297 10.281 14.648 1 94.25 114 TYR A C 1
ATOM 889 O O . TYR A 1 114 ? 17.094 9.773 13.859 1 94.25 114 TYR A O 1
ATOM 897 N N . PRO A 1 115 ? 16.609 10.438 15.875 1 93.38 115 PRO A N 1
ATOM 898 C CA . PRO A 1 115 ? 17.984 10.289 16.328 1 93.38 115 PRO A CA 1
ATOM 899 C C . PRO A 1 115 ? 18.531 8.875 16.109 1 93.38 115 PRO A C 1
ATOM 901 O O . PRO A 1 115 ? 19.703 8.703 15.758 1 93.38 115 PRO A O 1
ATOM 904 N N . HIS A 1 116 ? 17.688 7.945 16.266 1 91.31 116 HIS A N 1
ATOM 905 C CA . HIS A 1 116 ? 18.156 6.566 16.172 1 91.31 116 HIS A CA 1
ATOM 906 C C . HIS A 1 116 ? 18.453 6.176 14.734 1 91.31 116 HIS A C 1
ATOM 908 O O . HIS A 1 116 ? 19.016 5.109 14.477 1 91.31 116 HIS A O 1
ATOM 914 N N . ARG A 1 117 ? 18.125 7.062 13.742 1 93.75 117 ARG A N 1
ATOM 915 C CA . ARG A 1 117 ? 18.375 6.777 12.336 1 93.75 117 ARG A CA 1
ATOM 916 C C . ARG A 1 117 ? 19.516 7.625 11.789 1 93.75 117 ARG A C 1
ATOM 918 O O . ARG A 1 117 ? 19.859 7.535 10.609 1 93.75 117 ARG A O 1
ATOM 925 N N . ARG A 1 118 ? 20.125 8.344 12.555 1 91.62 118 ARG A N 1
ATOM 926 C CA . ARG A 1 118 ? 21.125 9.328 12.148 1 91.62 118 ARG A CA 1
ATOM 927 C C . ARG A 1 118 ? 22.312 8.664 11.445 1 91.62 118 ARG A C 1
ATOM 929 O O . ARG A 1 118 ? 22.891 9.227 10.523 1 91.62 118 ARG A O 1
ATOM 936 N N . ALA A 1 119 ? 22.609 7.43 11.883 1 93.31 119 ALA A N 1
ATOM 937 C CA . ALA A 1 119 ? 23.75 6.727 11.312 1 93.31 119 ALA A CA 1
ATOM 938 C C . ALA A 1 119 ? 23.5 6.387 9.844 1 93.31 119 ALA A C 1
ATOM 940 O O . ALA A 1 119 ? 24.453 6.25 9.07 1 93.31 119 ALA A O 1
ATOM 941 N N . GLN A 1 120 ? 22.281 6.352 9.438 1 94.06 120 GLN A N 1
ATOM 942 C CA . GLN A 1 120 ? 21.922 5.984 8.07 1 94.06 120 GLN A CA 1
ATOM 943 C C . GLN A 1 120 ? 21.781 7.223 7.191 1 94.06 120 GLN A C 1
ATOM 945 O O . GLN A 1 120 ? 21.641 7.109 5.973 1 94.06 120 GLN A O 1
ATOM 950 N N . ALA A 1 121 ? 21.844 8.398 7.805 1 96.88 121 ALA A N 1
ATOM 951 C CA . ALA A 1 121 ? 21.641 9.656 7.086 1 96.88 121 ALA A CA 1
ATOM 952 C C . ALA A 1 121 ? 22.938 10.141 6.449 1 96.88 121 ALA A C 1
ATOM 954 O O . ALA A 1 121 ? 23.406 11.234 6.742 1 96.88 121 ALA A O 1
ATOM 955 N N . THR A 1 122 ? 23.438 9.336 5.469 1 97.06 122 THR A N 1
ATOM 956 C CA . THR A 1 122 ? 24.625 9.758 4.746 1 97.06 122 THR A CA 1
ATOM 957 C C . THR A 1 122 ? 24.297 10.828 3.717 1 97.06 122 THR A C 1
ATOM 959 O O . THR A 1 122 ? 23.172 10.883 3.215 1 97.06 122 THR A O 1
ATOM 962 N N . PRO A 1 123 ? 25.297 11.656 3.383 1 97.25 123 PRO A N 1
ATOM 963 C CA . PRO A 1 123 ? 25.047 12.664 2.355 1 97.25 123 PRO A CA 1
ATOM 964 C C . PRO A 1 123 ? 24.562 12.062 1.039 1 97.25 123 PRO A C 1
ATOM 966 O O . PRO A 1 123 ? 23.656 12.617 0.396 1 97.25 123 PRO A O 1
ATOM 969 N N . GLU A 1 124 ? 25.141 10.977 0.684 1 96.56 124 GLU A N 1
ATOM 970 C CA . GLU A 1 124 ? 24.766 10.312 -0.563 1 96.56 124 GLU A CA 1
ATOM 971 C C . GLU A 1 124 ? 23.312 9.828 -0.521 1 96.56 124 GLU A C 1
ATOM 973 O O . GLU A 1 124 ? 22.562 10.031 -1.472 1 96.56 124 GLU A O 1
ATOM 978 N N . ARG A 1 125 ? 22.938 9.195 0.559 1 96.06 125 ARG A N 1
ATOM 979 C CA . ARG A 1 125 ? 21.578 8.68 0.709 1 96.06 125 ARG A CA 1
ATOM 980 C C . ARG A 1 125 ? 20.562 9.812 0.762 1 96.06 125 ARG A C 1
ATOM 982 O O . ARG A 1 125 ? 19.5 9.734 0.136 1 96.06 125 ARG A O 1
ATOM 989 N N . LEU A 1 126 ? 20.859 10.859 1.497 1 98.25 126 LEU A N 1
ATOM 990 C CA . LEU A 1 126 ? 19.969 12.008 1.615 1 98.25 126 LEU A CA 1
ATOM 991 C C . LEU A 1 126 ? 19.797 12.695 0.267 1 98.25 126 LEU A C 1
ATOM 993 O O . LEU A 1 126 ? 18.703 13.156 -0.057 1 98.25 126 LEU A O 1
ATOM 997 N N . ALA A 1 127 ? 20.844 12.766 -0.515 1 98.44 127 ALA A N 1
ATOM 998 C CA . ALA A 1 127 ? 20.766 13.375 -1.84 1 98.44 127 ALA A CA 1
ATOM 999 C C . ALA A 1 127 ? 19.906 12.531 -2.781 1 98.44 127 ALA A C 1
ATOM 1001 O O . ALA A 1 127 ? 19.094 13.07 -3.543 1 98.44 127 ALA A O 1
ATOM 1002 N N . GLU A 1 128 ? 20.109 11.266 -2.705 1 97.44 128 GLU A N 1
ATOM 1003 C CA . GLU A 1 128 ? 19.297 10.359 -3.523 1 97.44 128 GLU A CA 1
ATOM 1004 C C . GLU A 1 128 ? 17.828 10.469 -3.18 1 97.44 128 GLU A C 1
ATOM 1006 O O . GLU A 1 128 ? 16.969 10.516 -4.074 1 97.44 128 GLU A O 1
ATOM 1011 N N . LEU A 1 129 ? 17.531 10.492 -1.934 1 98.19 129 LEU A N 1
ATOM 1012 C CA . LEU A 1 129 ? 16.156 10.602 -1.477 1 98.19 129 LEU A CA 1
ATOM 1013 C C . LEU A 1 129 ? 15.555 11.945 -1.864 1 98.19 129 LEU A C 1
ATOM 1015 O O . LEU A 1 129 ? 14.359 12.039 -2.15 1 98.19 129 LEU A O 1
ATOM 1019 N N . LEU A 1 130 ? 16.359 12.961 -1.804 1 98.69 130 LEU A N 1
ATOM 1020 C CA . LEU A 1 130 ? 15.883 14.281 -2.223 1 98.69 130 LEU A CA 1
ATOM 1021 C C . LEU A 1 130 ? 15.453 14.258 -3.684 1 98.69 130 LEU A C 1
ATOM 1023 O O . LEU A 1 130 ? 14.352 14.711 -4.016 1 98.69 130 LEU A O 1
ATOM 1027 N N . ASP A 1 131 ? 16.297 13.703 -4.531 1 98.62 131 ASP A N 1
ATOM 1028 C CA . ASP A 1 131 ? 16 13.633 -5.957 1 98.62 131 ASP A CA 1
ATOM 1029 C C . ASP A 1 131 ? 14.773 12.766 -6.219 1 98.62 131 ASP A C 1
ATOM 1031 O O . ASP A 1 131 ? 13.859 13.18 -6.934 1 98.62 131 ASP A O 1
ATOM 1035 N N . SER A 1 132 ? 14.75 11.633 -5.598 1 98.12 132 SER A N 1
ATOM 1036 C CA . SER A 1 132 ? 13.633 10.711 -5.789 1 98.12 132 SER A CA 1
ATOM 1037 C C . SER A 1 132 ? 12.344 11.281 -5.215 1 98.12 132 SER A C 1
ATOM 1039 O O . SER A 1 132 ? 11.266 11.109 -5.793 1 98.12 132 SER A O 1
ATOM 1041 N N . GLY A 1 133 ? 12.453 11.914 -4.074 1 98.56 133 GLY A N 1
ATOM 1042 C CA . GLY A 1 133 ? 11.289 12.555 -3.475 1 98.56 133 GLY A CA 1
ATOM 1043 C C . GLY A 1 133 ? 10.719 13.68 -4.324 1 98.56 133 GLY A C 1
ATOM 1044 O O . GLY A 1 133 ? 9.5 13.805 -4.461 1 98.56 133 GLY A O 1
ATOM 1045 N N . HIS A 1 134 ? 11.633 14.492 -4.91 1 98.81 134 HIS A N 1
ATOM 1046 C CA . HIS A 1 134 ? 11.172 15.531 -5.828 1 98.81 134 HIS A CA 1
ATOM 1047 C C . HIS A 1 134 ? 10.445 14.922 -7.023 1 98.81 134 HIS A C 1
ATOM 1049 O O . HIS A 1 134 ? 9.438 15.469 -7.48 1 98.81 134 HIS A O 1
ATOM 1055 N N . ALA A 1 135 ? 10.961 13.828 -7.508 1 98.06 135 ALA A N 1
ATOM 1056 C CA . ALA A 1 135 ? 10.32 13.164 -8.633 1 98.06 135 ALA A CA 1
ATOM 1057 C C . ALA A 1 135 ? 8.922 12.672 -8.258 1 98.06 135 ALA A C 1
ATOM 1059 O O . ALA A 1 135 ? 7.984 12.789 -9.047 1 98.06 135 ALA A O 1
ATOM 1060 N N . ASN A 1 136 ? 8.773 12.156 -7.082 1 98.19 136 ASN A N 1
ATOM 1061 C CA . ASN A 1 136 ? 7.469 11.688 -6.617 1 98.19 136 ASN A CA 1
ATOM 1062 C C . ASN A 1 136 ? 6.516 12.852 -6.367 1 98.19 136 ASN A C 1
ATOM 1064 O O . ASN A 1 136 ? 5.332 12.773 -6.715 1 98.19 136 ASN A O 1
ATOM 1068 N N . LEU A 1 137 ? 7.004 13.883 -5.73 1 98.75 137 LEU A N 1
ATOM 1069 C CA . LEU A 1 137 ? 6.18 15.07 -5.531 1 98.75 137 LEU A CA 1
ATOM 1070 C C . LEU A 1 137 ? 5.715 15.641 -6.871 1 98.75 137 LEU A C 1
ATOM 1072 O O . LEU A 1 137 ? 4.602 16.156 -6.977 1 98.75 137 LEU A O 1
ATOM 1076 N N . ALA A 1 138 ? 6.52 15.523 -7.891 1 98.44 138 ALA A N 1
ATOM 1077 C CA . ALA A 1 138 ? 6.148 16 -9.219 1 98.44 138 ALA A CA 1
ATOM 1078 C C . ALA A 1 138 ? 4.977 15.195 -9.781 1 98.44 138 ALA A C 1
ATOM 1080 O O . ALA A 1 138 ? 4.148 15.734 -10.523 1 98.44 138 ALA A O 1
ATOM 1081 N N . VAL A 1 139 ? 4.898 13.945 -9.477 1 97.56 139 VAL A N 1
ATOM 1082 C CA . VAL A 1 139 ? 3.766 13.117 -9.883 1 97.56 139 VAL A CA 1
ATOM 1083 C C . VAL A 1 139 ? 2.473 13.695 -9.305 1 97.56 139 VAL A C 1
ATOM 1085 O O . VAL A 1 139 ? 1.482 13.852 -10.023 1 97.56 139 VAL A O 1
ATOM 1088 N N . MET A 1 140 ? 2.43 14.055 -8.023 1 98.5 140 MET A N 1
ATOM 1089 C CA . MET A 1 140 ? 1.278 14.688 -7.391 1 98.5 140 MET A CA 1
ATOM 1090 C C . MET A 1 140 ? 0.973 16.031 -8.039 1 98.5 140 MET A C 1
ATOM 1092 O O . MET A 1 140 ? -0.189 16.359 -8.281 1 98.5 140 MET A O 1
ATOM 1096 N N . GLU A 1 141 ? 2.055 16.75 -8.258 1 98.75 141 GLU A N 1
ATOM 1097 C CA . GLU A 1 141 ? 1.913 18.094 -8.812 1 98.75 141 GLU A CA 1
ATOM 1098 C C . GLU A 1 141 ? 1.241 18.047 -10.188 1 98.75 141 GLU A C 1
ATOM 1100 O O . GLU A 1 141 ? 0.436 18.922 -10.516 1 98.75 141 GLU A O 1
ATOM 1105 N N . ARG A 1 142 ? 1.568 17.047 -10.977 1 97.31 142 ARG A N 1
ATOM 1106 C CA . ARG A 1 142 ? 0.944 16.922 -12.289 1 97.31 142 ARG A CA 1
ATOM 1107 C C . ARG A 1 142 ? -0.575 16.844 -12.164 1 97.31 142 ARG A C 1
ATOM 1109 O O . ARG A 1 142 ? -1.297 17.422 -12.977 1 97.31 142 ARG A O 1
ATOM 1116 N N . ARG A 1 143 ? -1.047 16.156 -11.172 1 97.62 143 ARG A N 1
ATOM 1117 C CA . ARG A 1 143 ? -2.482 16.062 -10.93 1 97.62 143 ARG A CA 1
ATOM 1118 C C . ARG A 1 143 ? -3.025 17.344 -10.312 1 97.62 143 ARG A C 1
ATOM 1120 O O . ARG A 1 143 ? -4.035 17.875 -10.773 1 97.62 143 ARG A O 1
ATOM 1127 N N . LEU A 1 144 ? -2.357 17.906 -9.375 1 98.69 144 LEU A N 1
ATOM 1128 C CA . LEU A 1 144 ? -2.887 18.969 -8.523 1 98.69 144 LEU A CA 1
ATOM 1129 C C . LEU A 1 144 ? -2.666 20.328 -9.164 1 98.69 144 LEU A C 1
ATOM 1131 O O . LEU A 1 144 ? -3.184 21.344 -8.672 1 98.69 144 LEU A O 1
ATOM 1135 N N . ALA A 1 145 ? -1.887 20.344 -10.211 1 97.81 145 ALA A N 1
ATOM 1136 C CA . ALA A 1 145 ? -1.724 21.594 -10.961 1 97.81 145 ALA A CA 1
ATOM 1137 C C . ALA A 1 145 ? -3.051 22.047 -11.562 1 97.81 145 ALA A C 1
ATOM 1139 O O . ALA A 1 145 ? -3.303 23.25 -11.68 1 97.81 145 ALA A O 1
ATOM 1140 N N . ASP A 1 146 ? -3.943 21.078 -11.867 1 97.12 146 ASP A N 1
ATOM 1141 C CA . ASP A 1 146 ? -5.156 21.453 -12.586 1 97.12 146 ASP A CA 1
ATOM 1142 C C . ASP A 1 146 ? -6.398 20.906 -11.891 1 97.12 146 ASP A C 1
ATOM 1144 O O . ASP A 1 146 ? -7.516 21.047 -12.391 1 97.12 146 ASP A O 1
ATOM 1148 N N . HIS A 1 147 ? -6.215 20.234 -10.805 1 98.31 147 HIS A N 1
ATOM 1149 C CA . HIS A 1 147 ? -7.336 19.703 -10.039 1 98.31 147 HIS A CA 1
ATOM 1150 C C . HIS A 1 147 ? -7.211 20.062 -8.562 1 98.31 147 HIS A C 1
ATOM 1152 O O . HIS A 1 147 ? -6.105 20.109 -8.023 1 98.31 147 HIS A O 1
ATOM 1158 N N . ASP A 1 148 ? -8.289 20.234 -7.945 1 98.69 148 ASP A N 1
ATOM 1159 C CA . ASP A 1 148 ? -8.297 20.625 -6.539 1 98.69 148 ASP A CA 1
ATOM 1160 C C . ASP A 1 148 ? -8 19.438 -5.629 1 98.69 148 ASP A C 1
ATOM 1162 O O . ASP A 1 148 ? -7.48 19.609 -4.523 1 98.69 148 ASP A O 1
ATOM 1166 N N . TRP A 1 149 ? -8.367 18.266 -6.113 1 98.81 149 TRP A N 1
ATOM 1167 C CA . TRP A 1 149 ? -8.234 17.047 -5.32 1 98.81 149 TRP A CA 1
ATOM 1168 C C . TRP A 1 149 ? -7.555 15.945 -6.129 1 98.81 149 TRP A C 1
ATOM 1170 O O . TRP A 1 149 ? -7.41 16.062 -7.348 1 98.81 149 TRP A O 1
ATOM 1180 N N . LEU A 1 150 ? -7.102 14.945 -5.477 1 98.75 150 LEU A N 1
ATOM 1181 C CA . LEU A 1 150 ? -6.363 13.875 -6.137 1 98.75 150 LEU A CA 1
ATOM 1182 C C . LEU A 1 150 ? -7.305 13 -6.961 1 98.75 150 LEU A C 1
ATOM 1184 O O . LEU A 1 150 ? -6.902 12.438 -7.984 1 98.75 150 LEU A O 1
ATOM 1188 N N . VAL A 1 151 ? -8.516 12.836 -6.469 1 98.44 151 VAL A N 1
ATOM 1189 C CA . VAL A 1 151 ? -9.516 12.039 -7.18 1 98.44 151 VAL A CA 1
ATOM 1190 C C . VAL A 1 151 ? -10.836 12.805 -7.238 1 98.44 151 VAL A C 1
ATOM 1192 O O . VAL A 1 151 ? -11.297 13.344 -6.23 1 98.44 151 VAL A O 1
ATOM 1195 N N . GLY A 1 152 ? -11.422 12.883 -8.359 1 96.75 152 GLY A N 1
ATOM 1196 C CA . GLY A 1 152 ? -12.742 13.461 -8.516 1 96.75 152 GLY A CA 1
ATOM 1197 C C . GLY A 1 152 ? -12.805 14.93 -8.125 1 96.75 152 GLY A C 1
ATOM 1198 O O . GLY A 1 152 ? -11.844 15.672 -8.352 1 96.75 152 GLY A O 1
ATOM 1199 N N . GLY A 1 153 ? -13.992 15.344 -7.637 1 97 153 GLY A N 1
ATOM 1200 C CA . GLY A 1 153 ? -14.234 16.75 -7.391 1 97 153 GLY A CA 1
ATOM 1201 C C . GLY A 1 153 ? -14.352 17.094 -5.914 1 97 153 GLY A C 1
ATOM 1202 O O . GLY A 1 153 ? -14.742 18.203 -5.555 1 97 153 GLY A O 1
ATOM 1203 N N . ALA A 1 154 ? -14.047 16.156 -5.066 1 97.56 154 ALA A N 1
ATOM 1204 C CA . ALA A 1 154 ? -14.125 16.359 -3.621 1 97.56 154 ALA A CA 1
ATOM 1205 C C . ALA A 1 154 ? -12.992 15.641 -2.902 1 97.56 154 ALA A C 1
ATOM 1207 O O . ALA A 1 154 ? -12.305 14.805 -3.494 1 97.56 154 ALA A O 1
ATOM 1208 N N . VAL A 1 155 ? -12.82 16.031 -1.613 1 98.62 155 VAL A N 1
ATOM 1209 C CA . VAL A 1 155 ? -11.812 15.383 -0.782 1 98.62 155 VAL A CA 1
ATOM 1210 C C . VAL A 1 155 ? -12.125 13.891 -0.658 1 98.62 155 VAL A C 1
ATOM 1212 O O . VAL A 1 155 ? -13.289 13.508 -0.514 1 98.62 155 VAL A O 1
ATOM 1215 N N . SER A 1 156 ? -11.164 13.055 -0.812 1 98.88 156 SER A N 1
ATOM 1216 C CA . SER A 1 156 ? -11.281 11.617 -0.597 1 98.88 156 SER A CA 1
ATOM 1217 C C . SER A 1 156 ? -10.195 11.109 0.343 1 98.88 156 SER A C 1
ATOM 1219 O O . SER A 1 156 ? -9.344 11.883 0.791 1 98.88 156 SER A O 1
ATOM 1221 N N . LEU A 1 157 ? -10.164 9.828 0.635 1 98.94 157 LEU A N 1
ATOM 1222 C CA . LEU A 1 157 ? -9.141 9.242 1.497 1 98.94 157 LEU A CA 1
ATOM 1223 C C . LEU A 1 157 ? -7.766 9.359 0.857 1 98.94 157 LEU A C 1
ATOM 1225 O O . LEU A 1 157 ? -6.75 9.344 1.556 1 98.94 157 LEU A O 1
ATOM 1229 N N . ALA A 1 158 ? -7.691 9.445 -0.473 1 98.94 158 ALA A N 1
ATOM 1230 C CA . ALA A 1 158 ? -6.406 9.664 -1.126 1 98.94 158 ALA A CA 1
ATOM 1231 C C . ALA A 1 158 ? -5.77 10.969 -0.647 1 98.94 158 ALA A C 1
ATOM 1233 O O . ALA A 1 158 ? -4.559 11.023 -0.406 1 98.94 158 ALA A O 1
ATOM 1234 N N . ASP A 1 159 ? -6.562 11.984 -0.497 1 98.94 159 ASP A N 1
ATOM 1235 C CA . ASP A 1 159 ? -6.066 13.289 -0.057 1 98.94 159 ASP A CA 1
ATOM 1236 C C . ASP A 1 159 ? -5.582 13.227 1.39 1 98.94 159 ASP A C 1
ATOM 1238 O O . ASP A 1 159 ? -4.492 13.711 1.704 1 98.94 159 ASP A O 1
ATOM 1242 N N . ILE A 1 160 ? -6.367 12.625 2.215 1 98.81 160 ILE A N 1
ATOM 1243 C CA . ILE A 1 160 ? -6.02 12.516 3.627 1 98.81 160 ILE A CA 1
ATOM 1244 C C . ILE A 1 160 ? -4.75 11.68 3.785 1 98.81 160 ILE A C 1
ATOM 1246 O O . ILE A 1 160 ? -3.838 12.062 4.52 1 98.81 160 ILE A O 1
ATOM 1250 N N . CYS A 1 161 ? -4.684 10.609 3.09 1 98.81 161 CYS A N 1
ATOM 1251 C CA . CYS A 1 161 ? -3.555 9.688 3.092 1 98.81 161 CYS A CA 1
ATOM 1252 C C . CYS A 1 161 ? -2.266 10.398 2.695 1 98.81 161 CYS A C 1
ATOM 1254 O O . CYS A 1 161 ? -1.269 10.328 3.416 1 98.81 161 CYS A O 1
ATOM 1256 N N . LEU A 1 162 ? -2.279 11.109 1.615 1 98.88 162 LEU A N 1
ATOM 1257 C CA . LEU A 1 162 ? -1.065 11.711 1.074 1 98.88 162 LEU A CA 1
ATOM 1258 C C . LEU A 1 162 ? -0.722 13 1.813 1 98.88 162 LEU A C 1
ATOM 1260 O O . LEU A 1 162 ? 0.411 13.477 1.737 1 98.88 162 LEU A O 1
ATOM 1264 N N . TYR A 1 163 ? -1.682 13.594 2.508 1 98.81 163 TYR A N 1
ATOM 1265 C CA . TYR A 1 163 ? -1.433 14.797 3.295 1 98.81 163 TYR A CA 1
ATOM 1266 C C . TYR A 1 163 ? -0.447 14.516 4.422 1 98.81 163 TYR A C 1
ATOM 1268 O O . TYR A 1 163 ? 0.396 15.359 4.742 1 98.81 163 TYR A O 1
ATOM 1276 N N . GLY A 1 164 ? -0.438 13.359 4.965 1 97.81 164 GLY A N 1
ATOM 1277 C CA . GLY A 1 164 ? 0.274 12.984 6.176 1 97.81 164 GLY A CA 1
ATOM 1278 C C . GLY A 1 164 ? 1.75 13.328 6.133 1 97.81 164 GLY A C 1
ATOM 1279 O O . GLY A 1 164 ? 2.295 13.859 7.102 1 97.81 164 GLY A O 1
ATOM 1280 N N . TYR A 1 165 ? 2.373 13.031 5.023 1 97.81 165 TYR A N 1
ATOM 1281 C CA . TYR A 1 165 ? 3.807 13.281 4.938 1 97.81 165 TYR A CA 1
ATOM 1282 C C . TYR A 1 165 ? 4.098 14.461 4.016 1 97.81 165 TYR A C 1
ATOM 1284 O O . TYR A 1 165 ? 5.195 15.023 4.035 1 97.81 165 TYR A O 1
ATOM 1292 N N . THR A 1 166 ? 3.131 14.836 3.195 1 98.69 166 THR A N 1
ATOM 1293 C CA . THR A 1 166 ? 3.381 15.875 2.203 1 98.69 166 THR A CA 1
ATOM 1294 C C . THR A 1 166 ? 3.379 17.25 2.852 1 98.69 166 THR A C 1
ATOM 1296 O O . THR A 1 166 ? 4.188 18.125 2.494 1 98.69 166 THR A O 1
ATOM 1299 N N . HIS A 1 167 ? 2.508 17.453 3.814 1 98.31 167 HIS A N 1
ATOM 1300 C CA . HIS A 1 167 ? 2.336 18.797 4.379 1 98.31 167 HIS A CA 1
ATOM 1301 C C . HIS A 1 167 ? 3.564 19.219 5.176 1 98.31 167 HIS A C 1
ATOM 1303 O O . HIS A 1 167 ? 3.764 20.406 5.434 1 98.31 167 HIS A O 1
ATOM 1309 N N . THR A 1 168 ? 4.426 18.297 5.559 1 97.75 168 THR A N 1
ATOM 1310 C CA . THR A 1 168 ? 5.645 18.625 6.285 1 97.75 168 THR A CA 1
ATOM 1311 C C . THR A 1 168 ? 6.879 18.312 5.441 1 97.75 168 THR A C 1
ATOM 1313 O O . THR A 1 168 ? 7.988 18.219 5.969 1 97.75 168 THR A O 1
ATOM 1316 N N . ALA A 1 169 ? 6.742 18 4.164 1 98.5 169 ALA A N 1
ATOM 1317 C CA . ALA A 1 169 ? 7.848 17.578 3.309 1 98.5 169 ALA A CA 1
ATOM 1318 C C . ALA A 1 169 ? 8.961 18.625 3.297 1 98.5 169 ALA A C 1
ATOM 1320 O O . ALA A 1 169 ? 10.148 18.266 3.281 1 98.5 169 ALA A O 1
ATOM 1321 N N . GLY A 1 170 ? 8.594 19.875 3.262 1 98.38 170 GLY A N 1
ATOM 1322 C CA . GLY A 1 170 ? 9.594 20.938 3.301 1 98.38 170 GLY A CA 1
ATOM 1323 C C . GLY A 1 170 ? 10.305 21.031 4.641 1 98.38 170 GLY A C 1
ATOM 1324 O O . GLY A 1 170 ? 11.523 20.906 4.711 1 98.38 170 GLY A O 1
ATOM 1325 N N . THR A 1 171 ? 9.578 21.125 5.75 1 97.38 171 THR A N 1
ATOM 1326 C CA . THR A 1 171 ? 10.125 21.422 7.07 1 97.38 171 THR A CA 1
ATOM 1327 C C . THR A 1 171 ? 10.828 20.203 7.648 1 97.38 171 THR A C 1
ATOM 1329 O O . THR A 1 171 ? 11.875 20.328 8.289 1 97.38 171 THR A O 1
ATOM 1332 N N . ARG A 1 172 ? 10.328 18.984 7.348 1 96.88 172 ARG A N 1
ATOM 1333 C CA . ARG A 1 172 ? 10.875 17.781 7.98 1 96.88 172 ARG A CA 1
ATOM 1334 C C . ARG A 1 172 ? 11.758 17.016 7.016 1 96.88 172 ARG A C 1
ATOM 1336 O O . ARG A 1 172 ? 12.688 16.312 7.434 1 96.88 172 ARG A O 1
ATOM 1343 N N . GLY A 1 173 ? 11.477 17.156 5.699 1 97.56 173 GLY A N 1
ATOM 1344 C CA . GLY A 1 173 ? 12.203 16.375 4.719 1 97.56 173 GLY A CA 1
ATOM 1345 C C . GLY A 1 173 ? 13.211 17.188 3.928 1 97.56 173 GLY A C 1
ATOM 1346 O O . GLY A 1 173 ? 14.062 16.625 3.234 1 97.56 173 GLY A O 1
ATOM 1347 N N . GLY A 1 174 ? 13.039 18.531 3.998 1 98.31 174 GLY A N 1
ATOM 1348 C CA . GLY A 1 174 ? 13.984 19.391 3.309 1 98.31 174 GLY A CA 1
ATOM 1349 C C . GLY A 1 174 ? 13.688 19.531 1.827 1 98.31 174 GLY A C 1
ATOM 1350 O O . GLY A 1 174 ? 14.57 19.906 1.049 1 98.31 174 GLY A O 1
ATOM 1351 N N . PHE A 1 175 ? 12.539 19.188 1.421 1 98.81 175 PHE A N 1
ATOM 1352 C CA . PHE A 1 175 ? 12.172 19.312 0.013 1 98.81 175 PHE A CA 1
ATOM 1353 C C . PHE A 1 175 ? 11.852 20.75 -0.347 1 98.81 175 PHE A C 1
ATOM 1355 O O . PHE A 1 175 ? 11.336 21.5 0.483 1 98.81 175 PHE A O 1
ATOM 1362 N N . GLU A 1 176 ? 12.133 21.172 -1.563 1 98.81 176 GLU A N 1
ATOM 1363 C CA . GLU A 1 176 ? 11.867 22.516 -2.061 1 98.81 176 GLU A CA 1
ATOM 1364 C C . GLU A 1 176 ? 10.43 22.656 -2.555 1 98.81 176 GLU A C 1
ATOM 1366 O O . GLU A 1 176 ? 10.18 22.594 -3.76 1 98.81 176 GLU A O 1
ATOM 1371 N N . MET A 1 177 ? 9.562 22.938 -1.697 1 98.75 177 MET A N 1
ATOM 1372 C CA . MET A 1 177 ? 8.133 22.859 -1.967 1 98.75 177 MET A CA 1
ATOM 1373 C C . MET A 1 177 ? 7.672 24 -2.863 1 98.75 177 MET A C 1
ATOM 1375 O O . MET A 1 177 ? 6.574 23.953 -3.418 1 98.75 177 MET A O 1
ATOM 1379 N N . ASP A 1 178 ? 8.453 25.047 -3.02 1 98.56 178 ASP A N 1
ATOM 1380 C CA . ASP A 1 178 ? 8.133 26.125 -3.947 1 98.56 178 ASP A CA 1
ATOM 1381 C C . ASP A 1 178 ? 8.031 25.609 -5.379 1 98.56 178 ASP A C 1
ATOM 1383 O O . ASP A 1 178 ? 7.41 26.25 -6.234 1 98.56 178 ASP A O 1
ATOM 1387 N N . ARG A 1 179 ? 8.617 24.469 -5.633 1 98.31 179 ARG A N 1
ATOM 1388 C CA . ARG A 1 179 ? 8.578 23.828 -6.945 1 98.31 179 ARG A CA 1
ATOM 1389 C C . ARG A 1 179 ? 7.18 23.312 -7.258 1 98.31 179 ARG A C 1
ATOM 1391 O O . ARG A 1 179 ? 6.883 22.969 -8.398 1 98.31 179 ARG A O 1
ATOM 1398 N N . PHE A 1 180 ? 6.34 23.281 -6.246 1 98.81 180 PHE A N 1
ATOM 1399 C CA . PHE A 1 180 ? 5.086 22.547 -6.391 1 98.81 180 PHE A CA 1
ATOM 1400 C C . PHE A 1 180 ? 3.906 23.391 -5.938 1 98.81 180 PHE A C 1
ATOM 1402 O O . PHE A 1 180 ? 3.262 23.078 -4.934 1 98.81 180 PHE A O 1
ATOM 1409 N N . PRO A 1 181 ? 3.502 24.406 -6.688 1 98.81 181 PRO A N 1
ATOM 1410 C CA . PRO A 1 181 ? 2.42 25.297 -6.273 1 98.81 181 PRO A CA 1
ATOM 1411 C C . PRO A 1 181 ? 1.07 24.594 -6.18 1 98.81 181 PRO A C 1
ATOM 1413 O O . PRO A 1 181 ? 0.242 24.953 -5.332 1 98.81 181 PRO A O 1
ATOM 1416 N N . GLY A 1 182 ? 0.803 23.625 -7.078 1 98.88 182 GLY A N 1
ATOM 1417 C CA . GLY A 1 182 ? -0.427 22.859 -6.984 1 98.88 182 GLY A CA 1
ATOM 1418 C C . GLY A 1 182 ? -0.554 22.094 -5.68 1 98.88 182 GLY A C 1
ATOM 1419 O O . GLY A 1 182 ? -1.617 22.094 -5.055 1 98.88 182 GLY A O 1
ATOM 1420 N N . ILE A 1 183 ? 0.532 21.516 -5.254 1 98.94 183 ILE A N 1
ATOM 1421 C CA . ILE A 1 183 ? 0.553 20.812 -3.979 1 98.94 183 ILE A CA 1
ATOM 1422 C C . ILE A 1 183 ? 0.32 21.797 -2.836 1 98.94 183 ILE A C 1
ATOM 1424 O O . ILE A 1 183 ? -0.434 21.516 -1.903 1 98.94 183 ILE A O 1
ATOM 1428 N N . ASN A 1 184 ? 0.976 22.922 -2.906 1 98.88 184 ASN A N 1
ATOM 1429 C CA . ASN A 1 184 ? 0.84 23.906 -1.83 1 98.88 184 ASN A CA 1
ATOM 1430 C C . ASN A 1 184 ? -0.597 24.391 -1.705 1 98.88 184 ASN A C 1
ATOM 1432 O O . ASN A 1 184 ? -1.112 24.547 -0.596 1 98.88 184 ASN A O 1
ATOM 1436 N N . ARG A 1 185 ? -1.301 24.656 -2.824 1 98.88 185 ARG A N 1
ATOM 1437 C CA . ARG A 1 185 ? -2.713 25.016 -2.779 1 98.88 185 ARG A CA 1
ATOM 1438 C C . ARG A 1 185 ? -3.549 23.891 -2.172 1 98.88 185 ARG A C 1
ATOM 1440 O O . ARG A 1 185 ? -4.449 24.141 -1.37 1 98.88 185 ARG A O 1
ATOM 1447 N N . TRP A 1 186 ? -3.246 22.703 -2.598 1 98.88 186 TRP A N 1
ATOM 1448 C CA . TRP A 1 186 ? -3.926 21.516 -2.109 1 98.88 186 TRP A CA 1
ATOM 1449 C C . TRP A 1 186 ? -3.756 21.375 -0.601 1 98.88 186 TRP A C 1
ATOM 1451 O O . TRP A 1 186 ? -4.719 21.078 0.114 1 98.88 186 TRP A O 1
ATOM 1461 N N . ILE A 1 187 ? -2.531 21.609 -0.067 1 98.81 187 ILE A N 1
ATOM 1462 C CA . ILE A 1 187 ? -2.26 21.547 1.365 1 98.81 187 ILE A CA 1
ATOM 1463 C C . ILE A 1 187 ? -3.143 22.562 2.092 1 98.81 187 ILE A C 1
ATOM 1465 O O . ILE A 1 187 ? -3.746 22.25 3.119 1 98.81 187 ILE A O 1
ATOM 1469 N N . GLY A 1 188 ? -3.209 23.75 1.538 1 98.75 188 GLY A N 1
ATOM 1470 C CA . GLY A 1 188 ? -4.07 24.766 2.113 1 98.75 188 GLY A CA 1
ATOM 1471 C C . GLY A 1 188 ? -5.531 24.359 2.146 1 98.75 188 GLY A C 1
ATOM 1472 O O . GLY A 1 188 ? -6.238 24.641 3.117 1 98.75 188 GLY A O 1
ATOM 1473 N N . ARG A 1 189 ? -6.059 23.719 1.101 1 98.75 189 ARG A N 1
ATOM 1474 C CA . ARG A 1 189 ? -7.449 23.281 1.023 1 98.75 189 ARG A CA 1
ATOM 1475 C C . ARG A 1 189 ? -7.766 22.25 2.109 1 98.75 189 ARG A C 1
ATOM 1477 O O . ARG A 1 189 ? -8.828 22.312 2.736 1 98.75 189 ARG A O 1
ATOM 1484 N N . ILE A 1 190 ? -6.863 21.344 2.318 1 98.69 190 ILE A N 1
ATOM 1485 C CA . ILE A 1 190 ? -7.09 20.328 3.342 1 98.69 190 ILE A CA 1
ATOM 1486 C C . ILE A 1 190 ? -7.082 20.984 4.723 1 98.69 190 ILE A C 1
ATOM 1488 O O . ILE A 1 190 ? -7.945 20.688 5.559 1 98.69 190 ILE A O 1
ATOM 1492 N N . ALA A 1 191 ? -6.117 21.906 4.98 1 98.44 191 ALA A N 1
ATOM 1493 C CA . ALA A 1 191 ? -5.988 22.562 6.277 1 98.44 191 ALA A CA 1
ATOM 1494 C C . ALA A 1 191 ? -7.219 23.422 6.574 1 98.44 191 ALA A C 1
ATOM 1496 O O . ALA A 1 191 ? -7.465 23.781 7.727 1 98.44 191 ALA A O 1
ATOM 1497 N N . ALA A 1 192 ? -8.008 23.703 5.559 1 98.5 192 ALA A N 1
ATOM 1498 C CA . ALA A 1 192 ? -9.18 24.562 5.719 1 98.5 192 ALA A CA 1
ATOM 1499 C C . ALA A 1 192 ? -10.438 23.734 5.941 1 98.5 192 ALA A C 1
ATOM 1501 O O . ALA A 1 192 ? -11.516 24.297 6.188 1 98.5 192 ALA A O 1
ATOM 1502 N N . LEU A 1 193 ? -10.383 22.438 5.84 1 98.38 193 LEU A N 1
ATOM 1503 C CA . LEU A 1 193 ? -11.555 21.594 6.027 1 98.38 193 LEU A CA 1
ATOM 1504 C C . LEU A 1 193 ? -12.094 21.734 7.449 1 98.38 193 LEU A C 1
ATOM 1506 O O . LEU A 1 193 ? -11.328 21.812 8.406 1 98.38 193 LEU A O 1
ATOM 1510 N N . PRO A 1 194 ?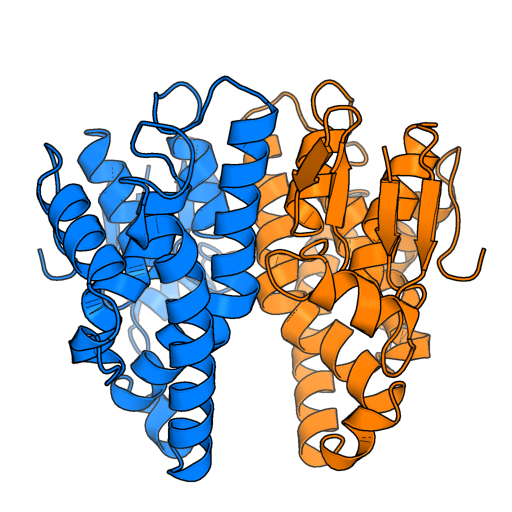 -13.43 21.719 7.586 1 97.62 194 PRO A N 1
ATOM 1511 C CA . PRO A 1 194 ? -13.984 21.734 8.938 1 97.62 194 PRO A CA 1
ATOM 1512 C C . PRO A 1 194 ? -13.57 20.5 9.758 1 97.62 194 PRO A C 1
ATOM 1514 O O . PRO A 1 194 ? -13.688 19.375 9.281 1 97.62 194 PRO A O 1
ATOM 1517 N N . GLY A 1 195 ? -13.039 20.781 10.961 1 97.19 195 GLY A N 1
ATOM 1518 C CA . GLY A 1 195 ? -12.625 19.703 11.828 1 97.19 195 GLY A CA 1
ATOM 1519 C C . GLY A 1 195 ? -11.148 19.375 11.719 1 97.19 195 GLY A C 1
ATOM 1520 O O . GLY A 1 195 ? -10.633 18.516 12.438 1 97.19 195 GLY A O 1
ATOM 1521 N N . TYR A 1 196 ? -10.453 20.125 10.938 1 98.06 196 TYR A N 1
ATOM 1522 C CA . TYR A 1 196 ? -9.023 19.906 10.719 1 98.06 196 TYR A CA 1
ATOM 1523 C C . TYR A 1 196 ? -8.242 20.031 12.016 1 98.06 196 TYR A C 1
ATOM 1525 O O . TYR A 1 196 ? -8.508 20.922 12.828 1 98.06 196 TYR A O 1
ATOM 1533 N N . VAL A 1 197 ? -7.27 19.094 12.188 1 97 197 VAL A N 1
ATOM 1534 C CA . VAL A 1 197 ? -6.289 19.172 13.266 1 97 197 VAL A CA 1
ATOM 1535 C C . VAL A 1 197 ? -4.883 18.953 12.703 1 97 197 VAL A C 1
ATOM 1537 O O . VAL A 1 197 ? -4.672 18.062 11.875 1 97 197 VAL A O 1
ATOM 1540 N N . GLY A 1 198 ? -3.936 19.75 13.086 1 95.31 198 GLY A N 1
ATOM 1541 C CA . GLY A 1 198 ? -2.562 19.625 12.625 1 95.31 198 GLY A CA 1
ATOM 1542 C C . GLY A 1 198 ? -1.793 18.516 13.336 1 95.31 198 GLY A C 1
ATOM 1543 O O . GLY A 1 198 ? -2.264 17.969 14.328 1 95.31 198 GLY A O 1
ATOM 1544 N N . LEU A 1 199 ? -0.628 18.109 12.797 1 89.38 199 LEU A N 1
ATOM 1545 C CA . LEU A 1 199 ? 0.235 17.062 13.344 1 89.38 199 LEU A CA 1
ATOM 1546 C C . LEU A 1 199 ? 0.609 17.375 14.789 1 89.38 199 LEU A C 1
ATOM 1548 O O . LEU A 1 199 ? 0.632 16.484 15.633 1 89.38 199 LEU A O 1
ATOM 1552 N N . ASP A 1 200 ? 1.005 18.578 15.156 1 71.88 200 ASP A N 1
ATOM 1553 C CA . ASP A 1 200 ? 1.422 18.969 16.5 1 71.88 200 ASP A CA 1
ATOM 1554 C C . ASP A 1 200 ? 0.218 19.344 17.359 1 71.88 200 ASP A C 1
ATOM 1556 O O . ASP A 1 200 ? 0.374 19.719 18.531 1 71.88 200 ASP A O 1
ATOM 1560 N N . GLY A 1 201 ? -1.083 19.266 16.828 1 51.75 201 GLY A N 1
ATOM 1561 C CA . GLY A 1 201 ? -2.199 19.781 17.609 1 51.75 201 GLY A CA 1
ATOM 1562 C C . GLY A 1 201 ? -3.117 18.672 18.109 1 51.75 201 GLY A C 1
ATOM 1563 O O . GLY A 1 201 ? -3.047 17.531 17.641 1 51.75 201 GLY A O 1
ATOM 1564 N N . MET B 1 1 ? -10.625 -4.25 -22.328 1 97.06 1 MET B N 1
ATOM 1565 C CA . MET B 1 1 ? -9.586 -3.926 -21.359 1 97.06 1 MET B CA 1
ATOM 1566 C C . MET B 1 1 ? -8.219 -4.375 -21.859 1 97.06 1 MET B C 1
ATOM 1568 O O . MET B 1 1 ? -8.109 -5.375 -22.578 1 97.06 1 MET B O 1
ATOM 1572 N N . ILE B 1 2 ? -7.199 -3.604 -21.594 1 98.5 2 ILE B N 1
ATOM 1573 C CA . ILE B 1 2 ? -5.812 -3.918 -21.906 1 98.5 2 ILE B CA 1
ATOM 1574 C C . ILE B 1 2 ? -4.961 -3.816 -20.641 1 98.5 2 ILE B C 1
ATOM 1576 O O . ILE B 1 2 ? -5.039 -2.824 -19.922 1 98.5 2 ILE B O 1
ATOM 1580 N N . LEU B 1 3 ? -4.211 -4.867 -20.406 1 98.69 3 LEU B N 1
ATOM 1581 C CA . LEU B 1 3 ? -3.287 -4.863 -19.281 1 98.69 3 LEU B CA 1
ATOM 1582 C C . LEU B 1 3 ? -1.85 -4.676 -19.75 1 98.69 3 LEU B C 1
ATOM 1584 O O . LEU B 1 3 ? -1.316 -5.516 -20.484 1 98.69 3 LEU B O 1
ATOM 1588 N N . TYR B 1 4 ? -1.253 -3.527 -19.438 1 98.81 4 TYR B N 1
ATOM 1589 C CA . TYR B 1 4 ? 0.197 -3.408 -19.547 1 98.81 4 TYR B CA 1
ATOM 1590 C C . TYR B 1 4 ? 0.889 -4.176 -18.422 1 98.81 4 TYR B C 1
ATOM 1592 O O . TYR B 1 4 ? 0.758 -3.822 -17.25 1 98.81 4 TYR B O 1
ATOM 1600 N N . SER B 1 5 ? 1.628 -5.203 -18.812 1 98.25 5 SER B N 1
ATOM 1601 C CA . SER B 1 5 ? 2.117 -6.168 -17.828 1 98.25 5 SER B CA 1
ATOM 1602 C C . SER B 1 5 ? 3.602 -6.461 -18.047 1 98.25 5 SER B C 1
ATOM 1604 O O . SER B 1 5 ? 4.062 -6.582 -19.172 1 98.25 5 SER B O 1
ATOM 1606 N N . MET B 1 6 ? 4.305 -6.473 -16.984 1 96.94 6 MET B N 1
ATOM 1607 C CA . MET B 1 6 ? 5.684 -6.949 -17.016 1 96.94 6 MET B CA 1
ATOM 1608 C C . MET B 1 6 ? 5.754 -8.445 -16.719 1 96.94 6 MET B C 1
ATOM 1610 O O . MET B 1 6 ? 5.477 -8.875 -15.602 1 96.94 6 MET B O 1
ATOM 1614 N N . PRO B 1 7 ? 6.133 -9.211 -17.625 1 95.88 7 PRO B N 1
ATOM 1615 C CA . PRO B 1 7 ? 6.066 -10.664 -17.484 1 95.88 7 PRO B CA 1
ATOM 1616 C C . PRO B 1 7 ? 6.832 -11.172 -16.266 1 95.88 7 PRO B C 1
ATOM 1618 O O . PRO B 1 7 ? 6.367 -12.086 -15.578 1 95.88 7 PRO B O 1
ATOM 1621 N N . SER B 1 8 ? 7.891 -10.562 -15.914 1 94.12 8 SER B N 1
ATOM 1622 C CA . SER B 1 8 ? 8.75 -11.07 -14.852 1 94.12 8 SER B CA 1
ATOM 1623 C C . SER B 1 8 ? 8.336 -10.531 -13.492 1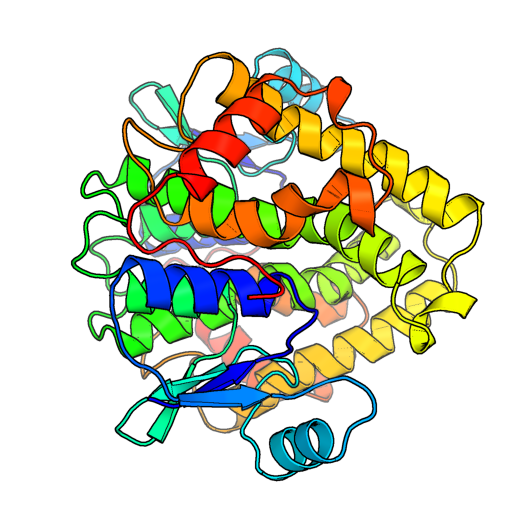 94.12 8 SER B C 1
ATOM 1625 O O . SER B 1 8 ? 8.914 -10.906 -12.469 1 94.12 8 SER B O 1
ATOM 1627 N N . SER B 1 9 ? 7.395 -9.672 -13.445 1 95.75 9 SER B N 1
ATOM 1628 C CA . SER B 1 9 ? 7.055 -8.938 -12.227 1 95.75 9 SER B CA 1
ATOM 1629 C C . SER B 1 9 ? 5.922 -9.625 -11.469 1 95.75 9 SER B C 1
ATOM 1631 O O . SER B 1 9 ? 4.855 -9.883 -12.039 1 95.75 9 SER B O 1
ATOM 1633 N N . GLY B 1 10 ? 6.129 -9.844 -10.203 1 97 10 GLY B N 1
ATOM 1634 C CA . GLY B 1 10 ? 5.078 -10.375 -9.352 1 97 10 GLY B CA 1
ATOM 1635 C C . GLY B 1 10 ? 3.875 -9.453 -9.25 1 97 10 GLY B C 1
ATOM 1636 O O . GLY B 1 10 ? 2.746 -9.922 -9.086 1 97 10 GLY B O 1
ATOM 1637 N N . ASN B 1 11 ? 4.105 -8.141 -9.305 1 97.56 11 ASN B N 1
ATOM 1638 C CA . ASN B 1 11 ? 3.006 -7.18 -9.266 1 97.56 11 ASN B CA 1
ATOM 1639 C C . ASN B 1 11 ? 2.109 -7.305 -10.492 1 97.56 11 ASN B C 1
ATOM 1641 O O . ASN B 1 11 ? 0.89 -7.156 -10.391 1 97.56 11 ASN B O 1
ATOM 1645 N N . SER B 1 12 ? 2.719 -7.566 -11.625 1 98.12 12 SER B N 1
ATOM 1646 C CA . SER B 1 12 ? 1.939 -7.809 -12.828 1 98.12 12 SER B CA 1
ATOM 1647 C C . SER B 1 12 ? 1.268 -9.172 -12.789 1 98.12 12 SER B C 1
ATOM 1649 O O . SER B 1 12 ? 0.117 -9.32 -13.211 1 98.12 12 SER B O 1
ATOM 1651 N N . TYR B 1 13 ? 1.954 -10.133 -12.281 1 98.44 13 TYR B N 1
ATOM 1652 C CA . TYR B 1 13 ? 1.443 -11.5 -12.227 1 98.44 13 TYR B CA 1
ATOM 1653 C C . TYR B 1 13 ? 0.178 -11.578 -11.383 1 98.44 13 TYR B C 1
ATOM 1655 O O . TYR B 1 13 ? -0.784 -12.258 -11.758 1 98.44 13 TYR B O 1
ATOM 1663 N N . LYS B 1 14 ? 0.159 -10.961 -10.227 1 98.38 14 LYS B N 1
ATOM 1664 C CA . LYS B 1 14 ? -1.015 -11.094 -9.367 1 98.38 14 LYS B CA 1
ATOM 1665 C C . LYS B 1 14 ? -2.268 -10.57 -10.07 1 98.38 14 LYS B C 1
ATOM 1667 O O . LYS B 1 14 ? -3.367 -11.086 -9.844 1 98.38 14 LYS B O 1
ATOM 1672 N N . VAL B 1 15 ? -2.143 -9.562 -10.961 1 98.81 15 VAL B N 1
ATOM 1673 C CA . VAL B 1 15 ? -3.283 -9.07 -11.727 1 98.81 15 VAL B CA 1
ATOM 1674 C C . VAL B 1 15 ? -3.688 -10.109 -12.773 1 98.81 15 VAL B C 1
ATOM 1676 O O . VAL B 1 15 ? -4.871 -10.422 -12.922 1 98.81 15 VAL B O 1
ATOM 1679 N N . ARG B 1 16 ? -2.701 -10.688 -13.453 1 98.44 16 ARG B N 1
ATOM 1680 C CA . ARG B 1 16 ? -2.99 -11.742 -14.422 1 98.44 16 ARG B CA 1
ATOM 1681 C C . ARG B 1 16 ? -3.666 -12.93 -13.742 1 98.44 16 ARG B C 1
ATOM 1683 O O . ARG B 1 16 ? -4.625 -13.492 -14.281 1 98.44 16 ARG B O 1
ATOM 1690 N N . LEU B 1 17 ? -3.17 -13.297 -12.633 1 98.69 17 LEU B N 1
ATOM 1691 C CA . LEU B 1 17 ? -3.752 -14.398 -11.883 1 98.69 17 LEU B CA 1
ATOM 1692 C C . LEU B 1 17 ? -5.207 -14.109 -11.523 1 98.69 17 LEU B C 1
ATOM 1694 O O . LEU B 1 17 ? -6.074 -14.969 -11.688 1 98.69 17 LEU B O 1
ATOM 1698 N N . ALA B 1 18 ? -5.52 -12.883 -11.016 1 98.75 18 ALA B N 1
ATOM 1699 C CA . ALA B 1 18 ? -6.887 -12.508 -10.664 1 98.75 18 ALA B CA 1
ATOM 1700 C C . ALA B 1 18 ? -7.805 -12.586 -11.875 1 98.75 18 ALA B C 1
ATOM 1702 O O . ALA B 1 18 ? -8.93 -13.094 -11.781 1 98.75 18 ALA B O 1
ATOM 1703 N N . LEU B 1 19 ? -7.332 -12.047 -13 1 98.56 19 LEU B N 1
ATOM 1704 C CA . LEU B 1 19 ? -8.117 -12.094 -14.227 1 98.56 19 LEU B CA 1
ATOM 1705 C C . LEU B 1 19 ? -8.422 -13.539 -14.617 1 98.56 19 LEU B C 1
ATOM 1707 O O . LEU B 1 19 ? -9.555 -13.852 -15.008 1 98.56 19 LEU B O 1
ATOM 1711 N N . ALA B 1 20 ? -7.441 -14.391 -14.516 1 98.25 20 ALA B N 1
ATOM 1712 C CA . ALA B 1 20 ? -7.613 -15.805 -14.844 1 98.25 20 ALA B CA 1
ATOM 1713 C C . ALA B 1 20 ? -8.617 -16.469 -13.906 1 98.25 20 ALA B C 1
ATOM 1715 O O . ALA B 1 20 ? -9.539 -17.156 -14.359 1 98.25 20 ALA B O 1
ATOM 1716 N N . LEU B 1 21 ? -8.484 -16.266 -12.617 1 98.56 21 LEU B N 1
ATOM 1717 C CA . LEU B 1 21 ? -9.367 -16.859 -11.617 1 98.56 21 LEU B CA 1
ATOM 1718 C C . LEU B 1 21 ? -10.805 -16.391 -11.805 1 98.56 21 LEU B C 1
ATOM 1720 O O . LEU B 1 21 ? -11.742 -17.141 -11.523 1 98.56 21 LEU B O 1
ATOM 1724 N N . LEU B 1 22 ? -10.969 -15.164 -12.289 1 98.19 22 LEU B N 1
ATOM 1725 C CA . LEU B 1 22 ? -12.289 -14.586 -12.484 1 98.19 22 LEU B CA 1
ATOM 1726 C C . LEU B 1 22 ? -12.852 -14.961 -13.852 1 98.19 22 LEU B C 1
ATOM 1728 O O . LEU B 1 22 ? -14.016 -14.68 -14.148 1 98.19 22 LEU B O 1
ATOM 1732 N N . GLY B 1 23 ? -12 -15.547 -14.695 1 97.81 23 GLY B N 1
ATOM 1733 C CA . GLY B 1 23 ? -12.414 -15.859 -16.062 1 97.81 23 GLY B CA 1
ATOM 1734 C C . GLY B 1 23 ? -12.719 -14.625 -16.891 1 97.81 23 GLY B C 1
ATOM 1735 O O . GLY B 1 23 ? -13.656 -14.625 -17.688 1 97.81 23 GLY B O 1
ATOM 1736 N N . ARG B 1 24 ? -12.008 -13.594 -16.641 1 96.81 24 ARG B N 1
ATOM 1737 C CA . ARG B 1 24 ? -12.227 -12.336 -17.344 1 96.81 24 ARG B CA 1
ATOM 1738 C C . ARG B 1 24 ? -11.172 -12.125 -18.422 1 96.81 24 ARG B C 1
ATOM 1740 O O . ARG B 1 24 ? -9.992 -11.914 -18.109 1 96.81 24 ARG B O 1
ATOM 1747 N N . PRO B 1 25 ? -11.617 -12.156 -19.641 1 96.06 25 PRO B N 1
ATOM 1748 C CA . PRO B 1 25 ? -10.641 -11.938 -20.703 1 96.06 25 PRO B CA 1
ATOM 1749 C C . PRO B 1 25 ? -10.047 -10.531 -20.672 1 96.06 25 PRO B C 1
ATOM 1751 O O . PRO B 1 25 ? -10.742 -9.57 -20.344 1 96.06 25 PRO B O 1
ATOM 1754 N N . CYS B 1 26 ? -8.797 -10.445 -20.984 1 97.75 26 CYS B N 1
ATOM 1755 C CA . CYS B 1 26 ? -8.07 -9.188 -21.031 1 97.75 26 CYS B CA 1
ATOM 1756 C C . CYS B 1 26 ? -6.867 -9.281 -21.969 1 97.75 26 CYS B C 1
ATOM 1758 O O . CYS B 1 26 ? -6.07 -10.219 -21.875 1 97.75 26 CYS B O 1
ATOM 1760 N N . GLU B 1 27 ? -6.801 -8.383 -22.875 1 97.94 27 GLU B N 1
ATOM 1761 C CA . GLU B 1 27 ? -5.598 -8.312 -23.703 1 97.94 27 GLU B CA 1
ATOM 1762 C C . GLU B 1 27 ? -4.395 -7.855 -22.891 1 97.94 27 GLU B C 1
ATOM 1764 O O . GLU B 1 27 ? -4.516 -6.98 -22.031 1 97.94 27 GLU B O 1
ATOM 1769 N N . THR B 1 28 ? -3.221 -8.453 -23.172 1 97.5 28 THR B N 1
ATOM 1770 C CA . THR B 1 28 ? -2.02 -8.086 -22.422 1 97.5 28 THR B CA 1
ATOM 1771 C C . THR B 1 28 ? -0.961 -7.508 -23.359 1 97.5 28 THR B C 1
ATOM 1773 O O . THR B 1 28 ? -0.733 -8.031 -24.453 1 97.5 28 THR B O 1
ATOM 1776 N N . VAL B 1 29 ? -0.419 -6.426 -23.016 1 97.88 29 VAL B N 1
ATOM 1777 C CA . VAL B 1 29 ? 0.77 -5.855 -23.641 1 97.88 29 VAL B CA 1
ATOM 1778 C C . VAL B 1 29 ? 1.977 -6.047 -22.719 1 97.88 29 VAL B C 1
ATOM 1780 O O . VAL B 1 29 ? 2.045 -5.449 -21.641 1 97.88 29 VAL B O 1
ATOM 1783 N N . ASP B 1 30 ? 2.904 -6.844 -23.203 1 97.69 30 ASP B N 1
ATOM 1784 C CA . ASP B 1 30 ? 4.098 -7.117 -22.406 1 97.69 30 ASP B CA 1
ATOM 1785 C C . ASP B 1 30 ? 5.062 -5.934 -22.438 1 97.69 30 ASP B C 1
ATOM 1787 O O . ASP B 1 30 ? 5.488 -5.504 -23.516 1 97.69 30 ASP B O 1
ATOM 1791 N N . VAL B 1 31 ? 5.297 -5.422 -21.266 1 97.19 31 VAL B N 1
ATOM 1792 C CA . VAL B 1 31 ? 6.309 -4.379 -21.125 1 97.19 31 VAL B CA 1
ATOM 1793 C C . VAL B 1 31 ? 7.398 -4.848 -20.156 1 97.19 31 VAL B C 1
ATOM 1795 O O . VAL B 1 31 ? 7.109 -5.355 -19.078 1 97.19 31 VAL B O 1
ATOM 1798 N N . GLU B 1 32 ? 8.656 -4.906 -20.562 1 95 32 GLU B N 1
ATOM 1799 C CA . GLU B 1 32 ? 9.789 -5.367 -19.766 1 95 32 GLU B CA 1
ATOM 1800 C C . GLU B 1 32 ? 10.922 -4.34 -19.766 1 95 32 GLU B C 1
ATOM 1802 O O . GLU B 1 32 ? 11.023 -3.523 -20.688 1 95 32 GLU B O 1
ATOM 1807 N N . TYR B 1 33 ? 11.68 -4.395 -18.734 1 91.31 33 TYR B N 1
ATOM 1808 C CA . TYR B 1 33 ? 12.812 -3.48 -18.688 1 91.31 33 TYR B CA 1
ATOM 1809 C C . TYR B 1 33 ? 13.688 -3.623 -19.938 1 91.31 33 TYR B C 1
ATOM 1811 O O . TYR B 1 33 ? 13.906 -4.734 -20.422 1 91.31 33 TYR B O 1
ATOM 1819 N N . GLN B 1 34 ? 14.125 -2.5 -20.469 1 91 34 GLN B N 1
ATOM 1820 C CA . GLN B 1 34 ? 15.062 -2.42 -21.578 1 91 34 GLN B CA 1
ATOM 1821 C C . GLN B 1 34 ? 14.414 -2.895 -22.875 1 91 34 GLN B C 1
ATOM 1823 O O . GLN B 1 34 ? 15.078 -3.484 -23.734 1 91 34 GLN B O 1
ATOM 1828 N N . THR B 1 35 ? 13.125 -2.793 -22.953 1 94.19 35 THR B N 1
ATOM 1829 C CA . THR B 1 35 ? 12.43 -3.104 -24.203 1 94.19 35 THR B CA 1
ATOM 1830 C C . THR B 1 35 ? 11.812 -1.846 -24.797 1 94.19 35 THR B C 1
ATOM 1832 O O . THR B 1 35 ? 11.492 -0.897 -24.078 1 94.19 35 THR B O 1
ATOM 1835 N N . GLU B 1 36 ? 11.602 -1.887 -26.062 1 96.38 36 GLU B N 1
ATOM 1836 C CA . GLU B 1 36 ? 10.93 -0.798 -26.766 1 96.38 36 GLU B CA 1
ATOM 1837 C C . GLU B 1 36 ? 9.484 -0.66 -26.328 1 96.38 36 GLU B C 1
ATOM 1839 O O . GLU B 1 36 ? 8.945 0.449 -26.266 1 96.38 36 GLU B O 1
ATOM 1844 N N . ALA B 1 37 ? 8.914 -1.727 -26.031 1 96.81 37 ALA B N 1
ATOM 1845 C CA . ALA B 1 37 ? 7.516 -1.723 -25.594 1 96.81 37 ALA B CA 1
ATOM 1846 C C . ALA B 1 37 ? 7.332 -0.898 -24.328 1 96.81 37 ALA B C 1
ATOM 1848 O O . ALA B 1 37 ? 6.371 -0.135 -24.203 1 96.81 37 ALA B O 1
ATOM 1849 N N . LEU B 1 38 ? 8.25 -1.09 -23.422 1 96.69 38 LEU B N 1
ATOM 1850 C CA . LEU B 1 38 ? 8.18 -0.308 -22.203 1 96.69 38 LEU B CA 1
ATOM 1851 C C . LEU B 1 38 ? 8.375 1.177 -22.484 1 96.69 38 LEU B C 1
ATOM 1853 O O . LEU B 1 38 ? 7.633 2.016 -21.969 1 96.69 38 LEU B O 1
ATOM 1857 N N . ASP B 1 39 ? 9.336 1.488 -23.328 1 96.5 39 ASP B N 1
ATOM 1858 C CA . ASP B 1 39 ? 9.609 2.877 -23.672 1 96.5 39 ASP B CA 1
ATOM 1859 C C . ASP B 1 39 ? 8.398 3.518 -24.359 1 96.5 39 ASP B C 1
ATOM 1861 O O . ASP B 1 39 ? 8.047 4.656 -24.047 1 96.5 39 ASP B O 1
ATOM 1865 N N . GLN B 1 40 ? 7.801 2.807 -25.219 1 97.44 40 GLN B N 1
ATOM 1866 C CA . GLN B 1 40 ? 6.625 3.303 -25.922 1 97.44 40 GLN B CA 1
ATOM 1867 C C . GLN B 1 40 ? 5.461 3.535 -24.969 1 97.44 40 GLN B C 1
ATOM 1869 O O . GLN B 1 40 ? 4.75 4.539 -25.078 1 97.44 40 GLN B O 1
ATOM 1874 N N . ALA B 1 41 ? 5.262 2.586 -24.047 1 97.62 41 ALA B N 1
ATOM 1875 C CA . ALA B 1 41 ? 4.188 2.73 -23.062 1 97.62 41 ALA B CA 1
ATOM 1876 C C . ALA B 1 41 ? 4.379 3.984 -22.219 1 97.62 41 ALA B C 1
ATOM 1878 O O . ALA B 1 41 ? 3.422 4.711 -21.953 1 97.62 41 ALA B O 1
ATOM 1879 N N . LYS B 1 42 ? 5.574 4.238 -21.781 1 96.06 42 LYS B N 1
ATOM 1880 C CA . LYS B 1 42 ? 5.879 5.445 -21.016 1 96.06 42 LYS B CA 1
ATOM 1881 C C . LYS B 1 42 ? 5.648 6.699 -21.859 1 96.06 42 LYS B C 1
ATOM 1883 O O . LYS B 1 42 ? 5.004 7.645 -21.406 1 96.06 42 LYS B O 1
ATOM 1888 N N . ALA B 1 43 ? 6.098 6.688 -23.109 1 96.62 43 ALA B N 1
ATOM 1889 C CA . ALA B 1 43 ? 6.059 7.848 -24 1 96.62 43 ALA B CA 1
ATOM 1890 C C . ALA B 1 43 ? 4.621 8.227 -24.344 1 96.62 43 ALA B C 1
ATOM 1892 O O . ALA B 1 43 ? 4.305 9.406 -24.5 1 96.62 43 ALA B O 1
ATOM 1893 N N . THR B 1 44 ? 3.764 7.246 -24.391 1 96.69 44 THR B N 1
ATOM 1894 C CA . THR B 1 44 ? 2.387 7.488 -24.812 1 96.69 44 THR B CA 1
ATOM 1895 C C . THR B 1 44 ? 1.502 7.785 -23.609 1 96.69 44 THR B C 1
ATOM 1897 O O . THR B 1 44 ? 0.296 7.996 -23.75 1 96.69 44 THR B O 1
ATOM 1900 N N . GLY B 1 45 ? 2.09 7.688 -22.391 1 95.88 45 GLY B N 1
ATOM 1901 C CA . GLY B 1 45 ? 1.336 8.008 -21.188 1 95.88 45 GLY B CA 1
ATOM 1902 C C . GLY B 1 45 ? 0.497 6.848 -20.688 1 95.88 45 GLY B C 1
ATOM 1903 O O . GLY B 1 45 ? -0.432 7.043 -19.891 1 95.88 45 GLY B O 1
ATOM 1904 N N . ALA B 1 46 ? 0.831 5.605 -21.109 1 97.5 46 ALA B N 1
ATOM 1905 C CA . ALA B 1 46 ? 0.059 4.426 -20.734 1 97.5 46 ALA B CA 1
ATOM 1906 C C . ALA B 1 46 ? 0.375 4.004 -19.297 1 97.5 46 ALA B C 1
ATOM 1908 O O . ALA B 1 46 ? -0.348 3.199 -18.703 1 97.5 46 ALA B O 1
ATOM 1909 N N . LEU B 1 47 ? 1.468 4.559 -18.812 1 97.5 47 LEU B N 1
ATOM 1910 C CA . LEU B 1 47 ? 1.892 4.266 -17.453 1 97.5 47 LEU B CA 1
ATOM 1911 C C . LEU B 1 47 ? 1.938 5.535 -16.609 1 97.5 47 LEU B C 1
ATOM 1913 O O . LEU B 1 47 ? 3.012 6.098 -16.391 1 97.5 47 LEU B O 1
ATOM 1917 N N . PRO B 1 48 ? 0.861 5.91 -16.047 1 95.31 48 PRO B N 1
ATOM 1918 C CA . PRO B 1 48 ? 0.761 7.23 -15.422 1 95.31 48 PRO B CA 1
ATOM 1919 C C . PRO B 1 48 ? 1.739 7.41 -14.258 1 95.31 48 PRO B C 1
ATOM 1921 O O . PRO B 1 48 ? 2.213 8.523 -14.016 1 95.31 48 PR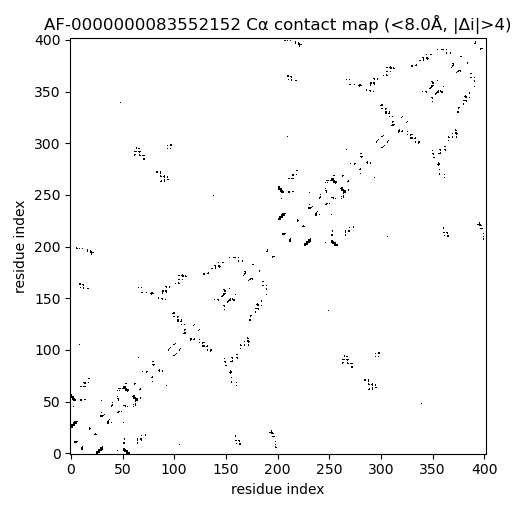O B O 1
ATOM 1924 N N . PHE B 1 49 ? 2.062 6.297 -13.523 1 94.12 49 PHE B N 1
ATOM 1925 C CA . PHE B 1 49 ? 3.029 6.398 -12.438 1 94.12 49 PHE B CA 1
ATOM 1926 C C . PHE B 1 49 ? 4.391 5.863 -12.867 1 94.12 49 PHE B C 1
ATOM 1928 O O . PHE B 1 49 ? 5.277 5.656 -12.039 1 94.12 49 PHE B O 1
ATOM 1935 N N . GLY B 1 50 ? 4.496 5.535 -14.172 1 93 50 GLY B N 1
ATOM 1936 C CA . GLY B 1 50 ? 5.773 5.164 -14.75 1 93 50 GLY B CA 1
ATOM 1937 C C . GLY B 1 50 ? 6.086 3.684 -14.609 1 93 50 GLY B C 1
ATOM 1938 O O . GLY B 1 50 ? 7.16 3.23 -15.008 1 93 50 GLY B O 1
ATOM 1939 N N . LYS B 1 51 ? 5.148 2.928 -14.039 1 94.56 51 LYS B N 1
ATOM 1940 C CA . LYS B 1 51 ? 5.41 1.513 -13.797 1 94.56 51 LYS B CA 1
ATOM 1941 C C . LYS B 1 51 ? 4.215 0.653 -14.203 1 94.56 51 LYS B C 1
ATOM 1943 O O . LYS B 1 51 ? 3.072 1.117 -14.18 1 94.56 51 LYS B O 1
ATOM 1948 N N . ALA B 1 52 ? 4.496 -0.507 -14.68 1 97.44 52 ALA B N 1
ATOM 1949 C CA . ALA B 1 52 ? 3.477 -1.542 -14.828 1 97.44 52 ALA B CA 1
ATOM 1950 C C . ALA B 1 52 ? 3.281 -2.312 -13.523 1 97.44 52 ALA B C 1
ATOM 1952 O O . ALA B 1 52 ? 4.18 -2.357 -12.68 1 97.44 52 ALA B O 1
ATOM 1953 N N . PRO B 1 53 ? 2.08 -2.854 -13.336 1 98.38 53 PRO B N 1
ATOM 1954 C CA . PRO B 1 53 ? 0.983 -3.002 -14.289 1 98.38 53 PRO B CA 1
ATOM 1955 C C . PRO B 1 53 ? 0.058 -1.788 -14.32 1 98.38 53 PRO B C 1
ATOM 1957 O O . PRO B 1 53 ? -0.014 -1.038 -13.344 1 98.38 53 PRO B O 1
ATOM 1960 N N . VAL B 1 54 ? -0.576 -1.562 -15.406 1 98.88 54 VAL B N 1
ATOM 1961 C CA . VAL B 1 54 ? -1.655 -0.597 -15.594 1 98.88 54 VAL B CA 1
ATOM 1962 C C . VAL B 1 54 ? -2.785 -1.236 -16.391 1 98.88 54 VAL B C 1
ATOM 1964 O O . VAL B 1 54 ? -2.537 -1.898 -17.406 1 98.88 54 VAL B O 1
ATOM 1967 N N . LEU B 1 55 ? -4.004 -1.121 -15.945 1 98.88 55 LEU B N 1
ATOM 1968 C CA . LEU B 1 55 ? -5.18 -1.599 -16.656 1 98.88 55 LEU B CA 1
ATOM 1969 C C . LEU B 1 55 ? -5.855 -0.459 -17.422 1 98.88 55 LEU B C 1
ATOM 1971 O O . LEU B 1 55 ? -6.25 0.542 -16.812 1 98.88 55 LEU B O 1
ATOM 1975 N N . ARG B 1 56 ? -5.875 -0.539 -18.656 1 98.69 56 ARG B N 1
ATOM 1976 C CA . ARG B 1 56 ? -6.695 0.356 -19.469 1 98.69 56 ARG B CA 1
ATOM 1977 C C . ARG B 1 56 ? -8.102 -0.207 -19.656 1 98.69 56 ARG B C 1
ATOM 1979 O O . ARG B 1 56 ? -8.273 -1.288 -20.219 1 98.69 56 ARG B O 1
ATOM 1986 N N . LEU B 1 57 ? -9.078 0.519 -19.188 1 98.12 57 LEU B N 1
ATOM 1987 C CA . LEU B 1 57 ? -10.469 0.091 -19.297 1 98.12 57 LEU B CA 1
ATOM 1988 C C . LEU B 1 5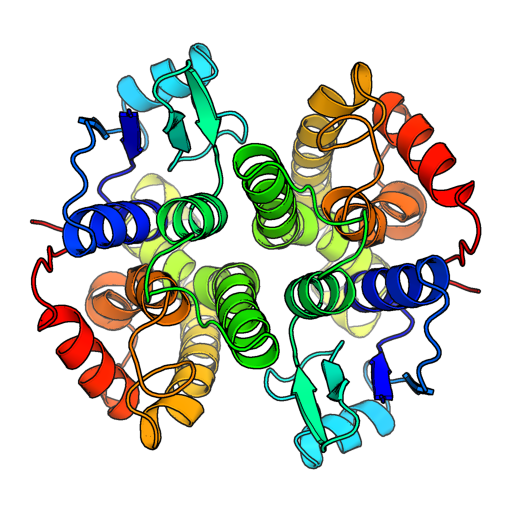7 ? -10.992 0.299 -20.719 1 98.12 57 LEU B C 1
ATOM 1990 O O . LEU B 1 57 ? -10.328 0.927 -21.547 1 98.12 57 LEU B O 1
ATOM 1994 N N . ASP B 1 58 ? -12.219 -0.197 -20.969 1 96.88 58 ASP B N 1
ATOM 1995 C CA . ASP B 1 58 ? -12.797 -0.154 -22.312 1 96.88 58 ASP B CA 1
ATOM 1996 C C . ASP B 1 58 ? -13.062 1.284 -22.75 1 96.88 58 ASP B C 1
ATOM 1998 O O . ASP B 1 58 ? -13.016 1.595 -23.938 1 96.88 58 ASP B O 1
ATOM 2002 N N . ASP B 1 59 ? -13.312 2.119 -21.781 1 97.06 59 ASP B N 1
ATOM 2003 C CA . ASP B 1 59 ? -13.602 3.512 -22.125 1 97.06 59 ASP B CA 1
ATOM 2004 C C . ASP B 1 59 ? -12.312 4.332 -22.203 1 97.06 59 ASP B C 1
ATOM 2006 O O . ASP B 1 59 ? -12.359 5.555 -22.359 1 97.06 59 ASP B O 1
ATOM 2010 N N . GLY B 1 60 ? -11.188 3.695 -21.969 1 97.06 60 GLY B N 1
ATOM 2011 C CA . GLY B 1 60 ? -9.906 4.344 -22.203 1 97.06 60 GLY B CA 1
ATOM 2012 C C . GLY B 1 60 ? -9.242 4.816 -20.922 1 97.06 60 GLY B C 1
ATOM 2013 O O . GLY B 1 60 ? -8.062 5.164 -20.906 1 97.06 60 GLY B O 1
ATOM 2014 N N . ARG B 1 61 ? -9.945 4.828 -19.875 1 97.62 61 ARG B N 1
ATOM 2015 C CA . ARG B 1 61 ? -9.367 5.27 -18.609 1 97.62 61 ARG B CA 1
ATOM 2016 C C . ARG B 1 61 ? -8.281 4.312 -18.125 1 97.62 61 ARG B C 1
ATOM 2018 O O . ARG B 1 61 ? -8.359 3.107 -18.375 1 97.62 61 ARG B O 1
ATOM 2025 N N . LEU B 1 62 ? -7.258 4.816 -17.422 1 98.56 62 LEU B N 1
ATOM 2026 C CA . LEU B 1 62 ? -6.117 4.043 -16.938 1 98.56 62 LEU B CA 1
ATOM 2027 C C . LEU B 1 62 ? -6.188 3.857 -15.43 1 98.56 62 LEU B C 1
ATOM 2029 O O . LEU B 1 62 ? -6.523 4.793 -14.703 1 98.56 62 LEU B O 1
ATOM 2033 N N . LEU B 1 63 ? -5.93 2.684 -15.023 1 98.62 63 LEU B N 1
ATOM 2034 C CA . LEU B 1 63 ? -5.879 2.357 -13.602 1 98.62 63 LEU B CA 1
ATOM 2035 C C . LEU B 1 63 ? -4.535 1.732 -13.242 1 98.62 63 LEU B C 1
ATOM 2037 O O . LEU B 1 63 ? -4.281 0.57 -13.562 1 98.62 63 LEU B O 1
ATOM 2041 N N . PRO B 1 64 ? -3.686 2.523 -12.57 1 98.38 64 PRO B N 1
ATOM 2042 C CA . PRO B 1 64 ? -2.395 1.998 -12.117 1 98.38 64 PRO B CA 1
ATOM 2043 C C . PRO B 1 64 ? -2.473 1.347 -10.734 1 98.38 64 PRO B C 1
ATOM 2045 O O . PRO B 1 64 ? -3.527 1.369 -10.102 1 98.38 64 PRO B O 1
ATOM 2048 N N . GLU B 1 65 ? -1.33 0.867 -10.305 1 98.44 65 GLU B N 1
ATOM 2049 C CA . GLU B 1 65 ? -1.145 0.206 -9.023 1 98.44 65 GLU B CA 1
ATOM 2050 C C . GLU B 1 65 ? -1.825 -1.159 -9 1 98.44 65 GLU B C 1
ATOM 2052 O O . GLU B 1 65 ? -3.055 -1.246 -9.016 1 98.44 65 GLU B O 1
ATOM 2057 N N . SER B 1 66 ? -1.034 -2.193 -8.867 1 98.62 66 SER B N 1
ATOM 2058 C CA . SER B 1 66 ? -1.495 -3.572 -8.984 1 98.62 66 SER B CA 1
ATOM 2059 C C . SER B 1 66 ? -2.613 -3.875 -7.996 1 98.62 66 SER B C 1
ATOM 2061 O O . SER B 1 66 ? -3.639 -4.449 -8.367 1 98.62 66 SER B O 1
ATOM 2063 N N . ASN B 1 67 ? -2.477 -3.398 -6.762 1 98.81 67 ASN B N 1
ATOM 2064 C CA . ASN B 1 67 ? -3.471 -3.74 -5.75 1 98.81 67 ASN B CA 1
ATOM 2065 C C . ASN B 1 67 ? -4.766 -2.955 -5.945 1 98.81 67 ASN B C 1
ATOM 2067 O O . ASN B 1 67 ? -5.844 -3.43 -5.59 1 98.81 67 ASN B O 1
ATOM 2071 N N . ALA B 1 68 ? -4.703 -1.728 -6.469 1 98.88 68 ALA B N 1
ATOM 2072 C CA . ALA B 1 68 ? -5.914 -1.002 -6.832 1 98.88 68 ALA B CA 1
ATOM 2073 C C . ALA B 1 68 ? -6.645 -1.695 -7.98 1 98.88 68 ALA B C 1
ATOM 2075 O O . ALA B 1 68 ? -7.879 -1.768 -7.984 1 98.88 68 ALA B O 1
ATOM 2076 N N . ILE B 1 69 ? -5.887 -2.219 -8.969 1 98.88 69 ILE B N 1
ATOM 2077 C CA . ILE B 1 69 ? -6.461 -2.979 -10.078 1 98.88 69 ILE B CA 1
ATOM 2078 C C . ILE B 1 69 ? -7.172 -4.219 -9.539 1 98.88 69 ILE B C 1
ATOM 2080 O O . ILE B 1 69 ? -8.305 -4.512 -9.922 1 98.88 69 ILE B O 1
ATOM 2084 N N . LEU B 1 70 ? -6.5 -4.91 -8.602 1 98.94 70 LEU B N 1
ATOM 2085 C CA . LEU B 1 70 ? -7.105 -6.086 -7.988 1 98.94 70 LEU B CA 1
ATOM 2086 C C . LEU B 1 70 ? -8.438 -5.73 -7.332 1 98.94 70 LEU B C 1
ATOM 2088 O O . LEU B 1 70 ? -9.422 -6.449 -7.492 1 98.94 70 LEU B O 1
ATOM 2092 N N . PHE B 1 71 ? -8.422 -4.656 -6.574 1 98.88 71 PHE B N 1
ATOM 2093 C CA . PHE B 1 71 ? -9.648 -4.262 -5.887 1 98.88 71 PHE B CA 1
ATOM 2094 C C . PHE B 1 71 ? -10.766 -3.977 -6.887 1 98.88 71 PHE B C 1
ATOM 2096 O O . PHE B 1 71 ? -11.898 -4.414 -6.699 1 98.88 71 PHE B O 1
ATOM 2103 N N . TRP B 1 72 ? -10.445 -3.27 -7.949 1 98.75 72 TRP B N 1
ATOM 2104 C CA . TRP B 1 72 ? -11.422 -2.947 -8.984 1 98.75 72 TRP B CA 1
ATOM 2105 C C . TRP B 1 72 ? -11.984 -4.215 -9.625 1 98.75 72 TRP B C 1
ATOM 2107 O O . TRP B 1 72 ? -13.195 -4.359 -9.773 1 98.75 72 TRP B O 1
ATOM 2117 N N . LEU B 1 73 ? -11.148 -5.141 -9.953 1 98.62 73 LEU B N 1
ATOM 2118 C CA . LEU B 1 73 ? -11.547 -6.398 -10.57 1 98.62 73 LEU B CA 1
ATOM 2119 C C . LEU B 1 73 ? -12.391 -7.227 -9.602 1 98.62 73 LEU B C 1
ATOM 2121 O O . LEU B 1 73 ? -13.281 -7.973 -10.023 1 98.62 73 LEU B O 1
ATOM 2125 N N . GLY B 1 74 ? -12.07 -7.109 -8.328 1 98.38 74 GLY B N 1
ATOM 2126 C CA . GLY B 1 74 ? -12.688 -7.961 -7.324 1 98.38 74 GLY B CA 1
ATOM 2127 C C . GLY B 1 74 ? -14.055 -7.465 -6.883 1 98.38 74 GLY B C 1
ATOM 2128 O O . GLY B 1 74 ? -14.805 -8.203 -6.238 1 98.38 74 GLY B O 1
ATOM 2129 N N . GLU B 1 75 ? -14.398 -6.156 -7.125 1 97.31 75 GLU B N 1
ATOM 2130 C CA . GLU B 1 75 ? -15.672 -5.613 -6.676 1 97.31 75 GLU B CA 1
ATOM 2131 C C . GLU B 1 75 ? -16.844 -6.453 -7.191 1 97.31 75 GLU B C 1
ATOM 2133 O O . GLU B 1 75 ? -16.922 -6.758 -8.383 1 97.31 75 GLU B O 1
ATOM 2138 N N . GLY B 1 76 ? -17.719 -6.867 -6.297 1 96 76 GLY B N 1
ATOM 2139 C CA . GLY B 1 76 ? -18.891 -7.645 -6.656 1 96 76 GLY B CA 1
ATOM 2140 C C . GLY B 1 76 ? -18.625 -9.141 -6.699 1 96 76 GLY B C 1
ATOM 2141 O O . GLY B 1 76 ? -19.516 -9.922 -7.027 1 96 76 GLY B O 1
ATOM 2142 N N . THR B 1 77 ? -17.406 -9.562 -6.461 1 98.06 77 THR B N 1
ATOM 2143 C CA . THR B 1 77 ? -17.047 -10.977 -6.438 1 98.06 77 THR B CA 1
ATOM 2144 C C . THR B 1 77 ? -16.812 -11.453 -5.008 1 98.06 77 THR B C 1
ATOM 2146 O O . THR B 1 77 ? -16.766 -10.641 -4.082 1 98.06 77 THR B O 1
ATOM 2149 N N . ASP B 1 78 ? -16.562 -12.711 -4.832 1 97.12 78 ASP B N 1
ATOM 2150 C CA . ASP B 1 78 ? -16.344 -13.312 -3.521 1 97.12 78 ASP B CA 1
ATOM 2151 C C . ASP B 1 78 ? -14.914 -13.07 -3.043 1 97.12 78 ASP B C 1
ATOM 2153 O O . ASP B 1 78 ? -14.578 -13.391 -1.9 1 97.12 78 ASP B O 1
ATOM 2157 N N . PHE B 1 79 ? -14.133 -12.477 -3.875 1 98.62 79 PHE B N 1
ATOM 2158 C CA . PHE B 1 79 ? -12.75 -12.211 -3.484 1 98.62 79 PHE B CA 1
ATOM 2159 C C . PHE B 1 79 ? -12.68 -11.062 -2.488 1 98.62 79 PHE B C 1
ATOM 2161 O O . PHE B 1 79 ? -11.656 -10.852 -1.839 1 98.62 79 PHE B O 1
ATOM 2168 N N . ILE B 1 80 ? -13.703 -10.25 -2.426 1 98.62 80 ILE B N 1
ATOM 2169 C CA . ILE B 1 80 ? -13.789 -9.188 -1.429 1 98.62 80 ILE B CA 1
ATOM 2170 C C . ILE B 1 80 ? -14.82 -9.562 -0.368 1 98.62 80 ILE B C 1
ATOM 2172 O O . ILE B 1 80 ? -16 -9.742 -0.678 1 98.62 80 ILE B O 1
ATOM 2176 N N . PRO B 1 81 ? -14.352 -9.672 0.845 1 98.19 81 PRO B N 1
ATOM 2177 C CA . PRO B 1 81 ? -15.297 -10.016 1.913 1 98.19 81 PRO B CA 1
ATOM 2178 C C . PRO B 1 81 ? -16.438 -9.016 2.033 1 98.19 81 PRO B C 1
ATOM 2180 O O . PRO B 1 81 ? -16.234 -7.812 1.88 1 98.19 81 PRO B O 1
ATOM 2183 N N . THR B 1 82 ? -17.609 -9.5 2.389 1 96.56 82 THR B N 1
ATOM 2184 C CA . THR B 1 82 ? -18.781 -8.641 2.592 1 96.56 82 THR B CA 1
ATOM 2185 C C . THR B 1 82 ? -18.719 -7.957 3.953 1 96.56 82 THR B C 1
ATOM 2187 O O . THR B 1 82 ? -19.203 -6.836 4.113 1 96.56 82 THR B O 1
ATOM 2190 N N . ASP B 1 83 ? -18.109 -8.68 4.891 1 97 83 ASP B N 1
ATOM 2191 C CA . ASP B 1 83 ? -17.953 -8.102 6.223 1 97 83 ASP B CA 1
ATOM 2192 C C . ASP B 1 83 ? -16.953 -6.945 6.199 1 97 83 ASP B C 1
ATOM 2194 O O . ASP B 1 83 ? -15.836 -7.09 5.691 1 97 83 ASP B O 1
ATOM 2198 N N . SER B 1 84 ? -17.375 -5.84 6.777 1 96.75 84 SER B N 1
ATOM 2199 C CA . SER B 1 84 ? -16.594 -4.617 6.715 1 96.75 84 SER B CA 1
ATOM 2200 C C . SER B 1 84 ? -15.234 -4.797 7.387 1 96.75 84 SER B C 1
ATOM 2202 O O . SER B 1 84 ? -14.219 -4.285 6.902 1 96.75 84 SER B O 1
ATOM 2204 N N . TYR B 1 85 ? -15.172 -5.477 8.461 1 97.75 85 TYR B N 1
ATOM 2205 C CA . TYR B 1 85 ? -13.906 -5.691 9.164 1 97.75 85 TYR B CA 1
ATOM 2206 C C . TYR B 1 85 ? -12.984 -6.605 8.367 1 97.75 85 TYR B C 1
ATOM 2208 O O . TYR B 1 85 ? -11.797 -6.32 8.211 1 97.75 85 TYR B O 1
ATOM 2216 N N . GLU B 1 86 ? -13.516 -7.672 7.863 1 98.31 86 GLU B N 1
ATOM 2217 C CA . GLU B 1 86 ? -12.727 -8.586 7.055 1 98.31 86 GLU B CA 1
ATOM 2218 C C . GLU B 1 86 ? -12.203 -7.906 5.793 1 98.31 86 GLU B C 1
ATOM 2220 O O . GLU B 1 86 ? -11.086 -8.172 5.352 1 98.31 86 GLU B O 1
ATOM 2225 N N . ARG B 1 87 ? -13.039 -7.035 5.238 1 98.44 87 ARG B N 1
ATOM 2226 C CA . ARG B 1 87 ? -12.594 -6.27 4.078 1 98.44 87 ARG B CA 1
ATOM 2227 C C . ARG B 1 87 ? -11.43 -5.355 4.434 1 98.44 87 ARG B C 1
ATOM 2229 O O . ARG B 1 87 ? -10.461 -5.25 3.676 1 98.44 87 ARG B O 1
ATOM 2236 N N . ALA B 1 88 ? -11.516 -4.727 5.578 1 98.5 88 ALA B N 1
ATOM 2237 C CA . ALA B 1 88 ? -10.414 -3.875 6.039 1 98.5 88 ALA B CA 1
ATOM 2238 C C . ALA B 1 88 ? -9.164 -4.699 6.332 1 98.5 88 ALA B C 1
ATOM 2240 O O . ALA B 1 88 ? -8.047 -4.262 6.059 1 98.5 88 ALA B O 1
ATOM 2241 N N . GLN B 1 89 ? -9.336 -5.863 6.879 1 98.5 89 GLN B N 1
ATOM 2242 C CA . GLN B 1 89 ? -8.211 -6.762 7.109 1 98.5 89 GLN B CA 1
ATOM 2243 C C . GLN B 1 89 ? -7.551 -7.168 5.797 1 98.5 89 GLN B C 1
ATOM 2245 O O . GLN B 1 89 ? -6.324 -7.227 5.707 1 98.5 89 GLN B O 1
ATOM 2250 N N . MET B 1 90 ? -8.391 -7.461 4.848 1 98.88 90 MET B N 1
ATOM 2251 C CA . MET B 1 90 ? -7.887 -7.758 3.51 1 98.88 90 MET B CA 1
ATOM 2252 C C . MET B 1 90 ? -7.008 -6.621 2.996 1 98.88 90 MET B C 1
ATOM 2254 O O . MET B 1 90 ? -5.879 -6.848 2.561 1 98.88 90 MET B O 1
ATOM 2258 N N . LEU B 1 91 ? -7.484 -5.441 3.141 1 98.81 91 LEU B N 1
ATOM 2259 C CA . LEU B 1 91 ? -6.734 -4.273 2.691 1 98.81 91 LEU B CA 1
ATOM 2260 C C . LEU B 1 91 ? -5.48 -4.074 3.539 1 98.81 91 LEU B C 1
ATOM 2262 O O . LEU B 1 91 ? -4.445 -3.639 3.031 1 98.81 91 LEU B O 1
ATOM 2266 N N . SER B 1 92 ? -5.57 -4.414 4.816 1 98.75 92 SER B N 1
ATOM 2267 C CA . SER B 1 92 ? -4.391 -4.348 5.672 1 98.75 92 SER B CA 1
ATOM 2268 C C . SER B 1 92 ? -3.262 -5.219 5.125 1 98.75 92 SER B C 1
ATOM 2270 O O . SER B 1 92 ? -2.127 -4.758 4.984 1 98.75 92 SER B O 1
ATOM 2272 N N . TRP B 1 93 ? -3.562 -6.418 4.777 1 98.81 93 TRP B N 1
ATOM 2273 C CA . TRP B 1 93 ? -2.57 -7.32 4.199 1 98.81 93 TRP B CA 1
ATOM 2274 C C . TRP B 1 93 ? -2.035 -6.773 2.883 1 98.81 93 TRP B C 1
ATOM 2276 O O . TRP B 1 93 ? -0.838 -6.875 2.602 1 98.81 93 TRP B O 1
ATOM 2286 N N . MET B 1 94 ? -2.941 -6.211 2.109 1 98.88 94 MET B N 1
ATOM 2287 C CA . MET B 1 94 ? -2.557 -5.715 0.791 1 98.88 94 MET B CA 1
ATOM 2288 C C . MET B 1 94 ? -1.63 -4.512 0.91 1 98.88 94 MET B C 1
ATOM 2290 O O . MET B 1 94 ? -0.658 -4.395 0.162 1 98.88 94 MET B O 1
ATOM 2294 N N . PHE B 1 95 ? -1.922 -3.592 1.822 1 98.62 95 PHE B N 1
ATOM 2295 C CA . PHE B 1 95 ? -1.024 -2.467 2.061 1 98.62 95 PHE B CA 1
ATOM 2296 C C . PHE B 1 95 ? 0.296 -2.945 2.652 1 98.62 95 PHE B C 1
ATOM 2298 O O . PHE B 1 95 ? 1.364 -2.459 2.273 1 98.62 95 PHE B O 1
ATOM 2305 N N . TRP B 1 96 ? 0.234 -3.912 3.596 1 98.06 96 TRP B N 1
ATOM 2306 C CA . TRP B 1 96 ? 1.425 -4.492 4.207 1 98.06 96 TRP B CA 1
ATOM 2307 C C . TRP B 1 96 ? 2.33 -5.117 3.148 1 98.06 96 TRP B C 1
ATOM 2309 O O . TRP B 1 96 ? 3.553 -4.969 3.203 1 98.06 96 TRP B O 1
ATOM 2319 N N . GLU B 1 97 ? 1.708 -5.789 2.223 1 98.25 97 GLU B N 1
ATOM 2320 C CA . GLU B 1 97 ? 2.463 -6.387 1.126 1 98.25 97 GLU B CA 1
ATOM 2321 C C . GLU B 1 97 ? 3.27 -5.332 0.373 1 98.25 97 GLU B C 1
ATOM 2323 O O . GLU B 1 97 ? 4.445 -5.543 0.068 1 98.25 97 GLU B O 1
ATOM 2328 N N . GLN B 1 98 ? 2.689 -4.203 0.063 1 96.12 98 GLN B N 1
ATOM 2329 C CA . GLN B 1 98 ? 3.342 -3.156 -0.715 1 96.12 98 GLN B CA 1
ATOM 2330 C C . GLN B 1 98 ? 4.434 -2.467 0.097 1 96.12 98 GLN B C 1
ATOM 2332 O O . GLN B 1 98 ? 5.492 -2.125 -0.438 1 96.12 98 GLN B O 1
ATOM 2337 N N . ASN B 1 99 ? 4.188 -2.303 1.319 1 94.12 99 ASN B N 1
ATOM 2338 C CA . ASN B 1 99 ? 5.066 -1.463 2.125 1 94.12 99 ASN B CA 1
ATOM 2339 C C . ASN B 1 99 ? 6.184 -2.277 2.768 1 94.12 99 ASN B C 1
ATOM 2341 O O . ASN B 1 99 ? 7.293 -1.772 2.957 1 94.12 99 ASN B O 1
ATOM 2345 N N . GLN B 1 100 ? 5.922 -3.527 3.115 1 94.81 100 GLN B N 1
ATOM 2346 C CA . GLN B 1 100 ? 6.871 -4.328 3.879 1 94.81 100 GLN B CA 1
ATOM 2347 C C . GLN B 1 100 ? 7.355 -5.531 3.072 1 94.81 100 GLN B C 1
ATOM 2349 O O . GLN B 1 100 ? 8.539 -5.625 2.736 1 94.81 100 GLN B O 1
ATOM 2354 N N . HIS B 1 101 ? 6.445 -6.344 2.664 1 97.81 101 HIS B N 1
ATOM 2355 C CA . HIS B 1 101 ? 6.754 -7.602 1.995 1 97.81 101 HIS B CA 1
ATOM 2356 C C . HIS B 1 101 ? 7.531 -7.363 0.705 1 97.81 101 HIS B C 1
ATOM 2358 O O . HIS B 1 101 ? 8.602 -7.938 0.506 1 97.81 101 HIS B O 1
ATOM 2364 N N . GLU B 1 102 ? 7.055 -6.469 -0.117 1 96.75 102 GLU B N 1
ATOM 2365 C CA . GLU B 1 102 ? 7.68 -6.188 -1.405 1 96.75 102 GLU B CA 1
ATOM 2366 C C . GLU B 1 102 ? 9.078 -5.602 -1.224 1 96.75 102 GLU B C 1
ATOM 2368 O O . GLU B 1 102 ? 10 -5.941 -1.963 1 96.75 102 GLU B O 1
ATOM 2373 N N . GLY B 1 103 ? 9.266 -4.762 -0.198 1 95.31 103 GLY B N 1
ATOM 2374 C CA . GLY B 1 103 ? 10.523 -4.082 0.045 1 95.31 103 GLY B CA 1
ATOM 2375 C C . GLY B 1 103 ? 11.648 -5.027 0.434 1 95.31 103 GLY B C 1
ATOM 2376 O O . GLY B 1 103 ? 12.805 -4.625 0.509 1 95.31 103 GLY B O 1
ATOM 2377 N N . THR B 1 104 ? 11.32 -6.289 0.652 1 97.69 104 THR B N 1
ATOM 2378 C CA . THR B 1 104 ? 12.336 -7.258 1.042 1 97.69 104 THR B CA 1
ATOM 2379 C C . THR B 1 104 ? 12.328 -8.461 0.099 1 97.69 104 THR B C 1
ATOM 2381 O O . THR B 1 104 ? 13.242 -8.625 -0.714 1 97.69 104 THR B O 1
ATOM 2384 N N . VAL B 1 105 ? 11.195 -9.102 0.019 1 98.25 105 VAL B N 1
ATOM 2385 C CA . VAL B 1 105 ? 11.102 -10.352 -0.735 1 98.25 105 VAL B CA 1
ATOM 2386 C C . VAL B 1 105 ? 11.227 -10.062 -2.229 1 98.25 105 VAL B C 1
ATOM 2388 O O . VAL B 1 105 ? 12.062 -10.648 -2.914 1 98.25 105 VAL B O 1
ATOM 2391 N N . ALA B 1 106 ? 10.477 -9.141 -2.719 1 97.38 106 ALA B N 1
ATOM 2392 C CA . ALA B 1 106 ? 10.516 -8.789 -4.137 1 97.38 106 ALA B CA 1
ATOM 2393 C C . ALA B 1 106 ? 11.852 -8.156 -4.508 1 97.38 106 ALA B C 1
ATOM 2395 O O . ALA B 1 106 ? 12.391 -8.414 -5.586 1 97.38 106 ALA B O 1
ATOM 2396 N N . VAL B 1 107 ? 12.344 -7.285 -3.623 1 97.31 107 VAL B N 1
ATOM 2397 C CA . VAL B 1 107 ? 13.57 -6.559 -3.914 1 97.31 107 VAL B CA 1
ATOM 2398 C C . VAL B 1 107 ? 14.742 -7.535 -3.99 1 97.31 107 VAL B C 1
ATOM 2400 O O . VAL B 1 107 ? 15.586 -7.441 -4.891 1 97.31 107 VAL B O 1
ATOM 2403 N N . ARG B 1 108 ? 14.781 -8.484 -3.051 1 98.31 108 ARG B N 1
ATOM 2404 C CA . ARG B 1 108 ? 15.875 -9.453 -3.09 1 98.31 108 ARG B CA 1
ATOM 2405 C C . ARG B 1 108 ? 15.828 -10.281 -4.371 1 98.31 108 ARG B C 1
ATOM 2407 O O . ARG B 1 108 ? 16.859 -10.516 -5 1 98.31 108 ARG B O 1
ATOM 2414 N N . ALA B 1 109 ? 14.672 -10.703 -4.734 1 97.56 109 ALA B N 1
ATOM 2415 C CA . ALA B 1 109 ? 14.508 -11.43 -5.988 1 97.56 109 ALA B CA 1
ATOM 2416 C C . ALA B 1 109 ? 14.977 -10.586 -7.172 1 97.56 109 ALA B C 1
ATOM 2418 O O . ALA B 1 109 ? 15.656 -11.094 -8.07 1 97.56 109 ALA B O 1
ATOM 2419 N N . ALA B 1 110 ? 14.641 -9.328 -7.199 1 96.75 110 ALA B N 1
ATOM 2420 C CA . ALA B 1 110 ? 15.023 -8.422 -8.281 1 96.75 110 ALA B CA 1
ATOM 2421 C C . ALA B 1 110 ? 16.531 -8.281 -8.375 1 96.75 110 ALA B C 1
ATOM 2423 O O . ALA B 1 110 ? 17.109 -8.328 -9.469 1 96.75 110 ALA B O 1
ATOM 2424 N N . LEU B 1 111 ? 17.156 -8.109 -7.23 1 97.5 111 LEU B N 1
ATOM 2425 C CA . LEU B 1 111 ? 18.609 -7.941 -7.188 1 97.5 111 LEU B CA 1
ATOM 2426 C C . LEU B 1 111 ? 19.312 -9.18 -7.738 1 97.5 111 LEU B C 1
ATOM 2428 O O . LEU B 1 111 ? 20.344 -9.07 -8.398 1 97.5 111 LEU B O 1
ATOM 2432 N N . LEU B 1 112 ? 18.719 -10.297 -7.547 1 96.94 112 LEU B N 1
ATOM 2433 C CA . LEU B 1 112 ? 19.344 -11.562 -7.918 1 96.94 112 LEU B CA 1
ATOM 2434 C C . LEU B 1 112 ? 19.062 -11.906 -9.375 1 96.94 112 LEU B C 1
ATOM 2436 O O . LEU B 1 112 ? 19.812 -12.656 -10 1 96.94 112 LEU B O 1
ATOM 2440 N N . ASN B 1 113 ? 17.953 -11.289 -9.891 1 95.06 113 ASN B N 1
ATOM 2441 C CA . ASN B 1 113 ? 17.5 -11.844 -11.164 1 95.06 113 ASN B CA 1
ATOM 2442 C C . ASN B 1 113 ? 17.531 -10.789 -12.266 1 95.06 113 ASN B C 1
ATOM 2444 O O . ASN B 1 113 ? 17.484 -11.117 -13.453 1 95.06 113 ASN B O 1
ATOM 2448 N N . TYR B 1 114 ? 17.516 -9.508 -11.938 1 94.38 114 TYR B N 1
ATOM 2449 C CA . TYR B 1 114 ? 17.531 -8.461 -12.961 1 94.38 114 TYR B CA 1
ATOM 2450 C C . TYR B 1 114 ? 18.969 -7.996 -13.227 1 94.38 114 TYR B C 1
ATOM 2452 O O . TYR B 1 114 ? 19.609 -7.395 -12.359 1 94.38 114 TYR B O 1
ATOM 2460 N N . PRO B 1 115 ? 19.422 -8.117 -14.422 1 93.44 115 PRO B N 1
ATOM 2461 C CA . PRO B 1 115 ? 20.797 -7.766 -14.734 1 93.44 115 PRO B CA 1
ATOM 2462 C C . PRO B 1 115 ? 21.125 -6.297 -14.469 1 93.44 115 PRO B C 1
ATOM 2464 O O . PRO B 1 115 ? 22.219 -5.973 -14.008 1 93.44 115 PRO B O 1
ATOM 2467 N N . HIS B 1 116 ? 20.172 -5.488 -14.703 1 91.25 116 HIS B N 1
ATOM 2468 C CA . HIS B 1 116 ? 20.438 -4.059 -14.57 1 91.25 116 HIS B CA 1
ATOM 2469 C C . HIS B 1 116 ? 20.531 -3.646 -13.102 1 91.25 116 HIS B C 1
ATOM 2471 O O . HIS B 1 116 ? 20.922 -2.52 -12.797 1 91.25 116 HIS B O 1
ATOM 2477 N N . ARG B 1 117 ? 20.219 -4.582 -12.156 1 93.75 117 ARG B N 1
ATOM 2478 C CA . ARG B 1 117 ? 20.281 -4.281 -10.727 1 93.75 117 ARG B CA 1
ATOM 2479 C C . ARG B 1 117 ? 21.469 -4.977 -10.07 1 93.75 117 ARG B C 1
ATOM 2481 O O . ARG B 1 117 ? 21.672 -4.848 -8.859 1 93.75 117 ARG B O 1
ATOM 2488 N N . ARG B 1 118 ? 22.25 -5.598 -10.766 1 91.94 118 ARG B N 1
ATOM 2489 C CA . ARG B 1 118 ? 23.328 -6.441 -10.258 1 91.94 118 ARG B CA 1
ATOM 2490 C C . ARG B 1 118 ? 24.328 -5.629 -9.445 1 91.94 118 ARG B C 1
ATOM 2492 O O . ARG B 1 118 ? 24.875 -6.121 -8.453 1 91.94 118 ARG B O 1
ATOM 2499 N N . ALA B 1 119 ? 24.516 -4.367 -9.867 1 93.31 119 ALA B N 1
ATOM 2500 C CA . ALA B 1 119 ? 25.484 -3.521 -9.188 1 93.31 119 ALA B CA 1
ATOM 2501 C C . ALA B 1 119 ? 25.047 -3.229 -7.754 1 93.31 119 ALA B C 1
ATOM 2503 O O . ALA B 1 119 ? 25.891 -2.979 -6.883 1 93.31 119 ALA B O 1
ATOM 2504 N N . GLN B 1 120 ? 23.812 -3.357 -7.453 1 94.06 120 GLN B N 1
ATOM 2505 C CA . GLN B 1 120 ? 23.266 -3.057 -6.133 1 94.06 120 GLN B CA 1
ATOM 2506 C C . GLN B 1 120 ? 23.203 -4.309 -5.266 1 94.06 120 GLN B C 1
ATOM 2508 O O . GLN B 1 120 ? 22.906 -4.23 -4.07 1 94.06 120 GLN B O 1
ATOM 2513 N N . ALA B 1 121 ? 23.469 -5.461 -5.871 1 96.88 121 ALA B N 1
ATOM 2514 C CA . ALA B 1 121 ? 23.359 -6.738 -5.172 1 96.88 121 ALA B CA 1
ATOM 2515 C C . ALA B 1 121 ? 24.641 -7.055 -4.406 1 96.88 121 ALA B C 1
ATOM 2517 O O . ALA B 1 121 ? 25.281 -8.086 -4.652 1 96.88 121 ALA B O 1
ATOM 2518 N N . THR B 1 122 ? 24.938 -6.207 -3.389 1 97.06 122 THR B N 1
ATOM 2519 C CA . THR B 1 122 ? 26.094 -6.469 -2.553 1 97.06 122 THR B CA 1
ATOM 2520 C C . THR B 1 122 ? 25.812 -7.586 -1.555 1 97.06 122 THR B C 1
ATOM 2522 O O . THR B 1 122 ? 24.656 -7.793 -1.167 1 97.06 122 THR B O 1
ATOM 2525 N N . PRO B 1 123 ? 26.859 -8.273 -1.115 1 97.31 123 PRO B N 1
ATOM 2526 C CA . PRO B 1 123 ? 26.641 -9.32 -0.116 1 97.31 123 PRO B CA 1
ATOM 2527 C C . PRO B 1 123 ? 25.953 -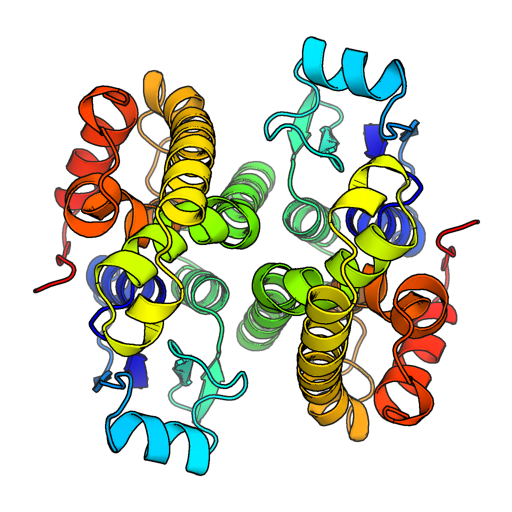8.797 1.144 1 97.31 123 PRO B C 1
ATOM 2529 O O . PRO B 1 123 ? 25.078 -9.469 1.697 1 97.31 123 PRO B O 1
ATOM 2532 N N . GLU B 1 124 ? 26.359 -7.637 1.548 1 96.56 124 GLU B N 1
ATOM 2533 C CA . GLU B 1 124 ? 25.781 -7.039 2.748 1 96.56 124 GLU B CA 1
ATOM 2534 C C . GLU B 1 124 ? 24.281 -6.75 2.561 1 96.56 124 GLU B C 1
ATOM 2536 O O . GLU B 1 124 ? 23.469 -7.055 3.434 1 96.56 124 GLU B O 1
ATOM 2541 N N . ARG B 1 125 ? 23.938 -6.16 1.449 1 96.12 125 ARG B N 1
ATOM 2542 C CA . ARG B 1 125 ? 22.547 -5.824 1.161 1 96.12 125 ARG B CA 1
ATOM 2543 C C . ARG B 1 125 ? 21.703 -7.082 1.013 1 96.12 125 ARG B C 1
ATOM 2545 O O . ARG B 1 125 ? 20.578 -7.152 1.528 1 96.12 125 ARG B O 1
ATOM 2552 N N . LEU B 1 126 ? 22.188 -8.07 0.317 1 98.25 126 LEU B N 1
ATOM 2553 C CA . LEU B 1 126 ? 21.484 -9.328 0.116 1 98.25 126 LEU B CA 1
ATOM 2554 C C . LEU B 1 126 ? 21.25 -10.047 1.442 1 98.25 126 LEU B C 1
ATOM 2556 O O . LEU B 1 126 ? 20.203 -10.656 1.656 1 98.25 126 LEU B O 1
ATOM 2560 N N . ALA B 1 127 ? 22.219 -9.984 2.33 1 98.44 127 ALA B N 1
ATOM 2561 C CA . ALA B 1 127 ? 22.094 -10.609 3.643 1 98.44 127 ALA B CA 1
ATOM 2562 C C . ALA B 1 127 ? 21.031 -9.898 4.488 1 98.44 127 ALA B C 1
ATOM 2564 O O . ALA B 1 127 ? 20.234 -10.547 5.164 1 98.44 127 ALA B O 1
ATOM 2565 N N . GLU B 1 128 ? 21.062 -8.617 4.434 1 97.44 128 GLU B N 1
ATOM 2566 C CA . GLU B 1 128 ? 20.078 -7.832 5.16 1 97.44 128 GLU B CA 1
ATOM 2567 C C . GLU B 1 128 ? 18.672 -8.133 4.668 1 97.44 128 GLU B C 1
ATOM 2569 O O . GLU B 1 128 ? 17.75 -8.297 5.473 1 97.44 128 GLU B O 1
ATOM 2574 N N . LEU B 1 129 ? 18.5 -8.188 3.4 1 98.25 129 LEU B N 1
ATOM 2575 C CA . LEU B 1 129 ? 17.203 -8.469 2.807 1 98.25 129 LEU B CA 1
ATOM 2576 C C . LEU B 1 129 ? 16.75 -9.891 3.137 1 98.25 129 LEU B C 1
ATOM 2578 O O . LEU B 1 129 ? 15.562 -10.141 3.299 1 98.25 129 LEU B O 1
ATOM 2582 N N . LEU B 1 130 ? 17.688 -10.789 3.164 1 98.69 130 LEU B N 1
ATOM 2583 C CA . LEU B 1 130 ? 17.359 -12.156 3.541 1 98.69 130 LEU B CA 1
ATOM 2584 C C . LEU B 1 130 ? 16.781 -12.203 4.949 1 98.69 130 LEU B C 1
ATOM 2586 O O . LEU B 1 130 ? 15.719 -12.805 5.172 1 98.69 130 LEU B O 1
ATOM 2590 N N . ASP B 1 131 ? 17.453 -11.547 5.871 1 98.62 131 ASP B N 1
ATOM 2591 C CA . ASP B 1 131 ? 17.016 -11.531 7.262 1 98.62 131 ASP B CA 1
ATOM 2592 C C . ASP B 1 131 ? 15.656 -10.836 7.395 1 98.62 131 ASP B C 1
ATOM 2594 O O . ASP B 1 131 ? 14.734 -11.367 8.016 1 98.62 131 ASP B O 1
ATOM 2598 N N . SER B 1 132 ? 15.547 -9.711 6.77 1 98.12 132 SER B N 1
ATOM 2599 C CA . SER B 1 132 ? 14.305 -8.945 6.84 1 98.12 132 SER B CA 1
ATOM 2600 C C . SER B 1 132 ? 13.164 -9.68 6.141 1 98.12 132 SER B C 1
ATOM 2602 O O . SER B 1 132 ? 12.023 -9.641 6.602 1 98.12 132 SER B O 1
ATOM 2604 N N . GLY B 1 133 ? 13.469 -10.281 5.016 1 98.56 133 GLY B N 1
ATOM 2605 C CA . GLY B 1 133 ? 12.477 -11.07 4.309 1 98.56 133 GLY B CA 1
ATOM 2606 C C . GLY B 1 133 ? 11.977 -12.258 5.102 1 98.56 133 GLY B C 1
ATOM 2607 O O . GLY B 1 133 ? 10.773 -12.547 5.117 1 98.56 133 GLY B O 1
ATOM 2608 N N . HIS B 1 134 ? 12.914 -12.945 5.781 1 98.81 134 HIS B N 1
ATOM 2609 C CA . HIS B 1 134 ? 12.508 -14.039 6.652 1 98.81 134 HIS B CA 1
ATOM 2610 C C . HIS B 1 134 ? 11.586 -13.547 7.766 1 98.81 134 HIS B C 1
ATOM 2612 O O . HIS B 1 134 ? 10.625 -14.227 8.125 1 98.81 134 HIS B O 1
ATOM 2618 N N . ALA B 1 135 ? 11.898 -12.398 8.289 1 98.06 135 ALA B N 1
ATOM 2619 C CA . ALA B 1 135 ? 11.062 -11.828 9.344 1 98.06 135 ALA B CA 1
ATOM 2620 C C . ALA B 1 135 ? 9.656 -11.531 8.82 1 98.06 135 ALA B C 1
ATOM 2622 O O . ALA B 1 135 ? 8.664 -11.773 9.516 1 98.06 135 ALA B O 1
ATOM 2623 N N . ASN B 1 136 ? 9.562 -11.023 7.637 1 98.19 136 ASN B N 1
ATOM 2624 C CA . ASN B 1 136 ? 8.266 -10.727 7.039 1 98.19 136 ASN B CA 1
ATOM 2625 C C . ASN B 1 136 ? 7.504 -12.008 6.703 1 98.19 136 ASN B C 1
ATOM 2627 O O . ASN B 1 136 ? 6.293 -12.086 6.922 1 98.19 136 ASN B O 1
ATOM 2631 N N . LEU B 1 137 ? 8.188 -12.961 6.125 1 98.75 137 LEU B N 1
ATOM 2632 C CA . LEU B 1 137 ? 7.555 -14.25 5.852 1 98.75 137 LEU B CA 1
ATOM 2633 C C . LEU B 1 137 ? 7.035 -14.883 7.137 1 98.75 137 LEU B C 1
ATOM 2635 O O . LEU B 1 137 ? 5.996 -15.547 7.133 1 98.75 137 LEU B O 1
ATOM 2639 N N . ALA B 1 138 ? 7.711 -14.664 8.234 1 98.44 138 ALA B N 1
ATOM 2640 C CA . ALA B 1 138 ? 7.27 -15.195 9.523 1 98.44 138 ALA B CA 1
ATOM 2641 C C . ALA B 1 138 ? 5.953 -14.555 9.953 1 98.44 138 ALA B C 1
ATOM 2643 O O . ALA B 1 138 ? 5.129 -15.203 10.609 1 98.44 138 ALA B O 1
ATOM 2644 N N . VAL B 1 139 ? 5.742 -13.328 9.641 1 97.56 139 VAL B N 1
ATOM 2645 C CA . VAL B 1 139 ? 4.477 -12.664 9.922 1 97.56 139 VAL B CA 1
ATOM 2646 C C . VAL B 1 139 ? 3.336 -13.398 9.219 1 97.56 139 VAL B C 1
ATOM 2648 O O . VAL B 1 139 ? 2.309 -13.695 9.836 1 97.56 139 VAL B O 1
ATOM 2651 N N . MET B 1 140 ? 3.471 -13.758 7.949 1 98.5 140 MET B N 1
ATOM 2652 C CA . MET B 1 140 ? 2.482 -14.531 7.203 1 98.5 140 MET B CA 1
ATOM 2653 C C . MET B 1 140 ? 2.295 -15.914 7.824 1 98.5 140 MET B C 1
ATOM 2655 O O . MET B 1 140 ? 1.167 -16.391 7.953 1 98.5 140 MET B O 1
ATOM 2659 N N . GLU B 1 141 ? 3.432 -16.469 8.156 1 98.75 141 GLU B N 1
ATOM 2660 C CA . GLU B 1 141 ? 3.412 -17.828 8.703 1 98.75 141 GLU B CA 1
ATOM 2661 C C . GLU B 1 141 ? 2.605 -17.891 9.992 1 98.75 141 GLU B C 1
ATOM 2663 O O . GLU B 1 141 ? 1.896 -18.875 10.242 1 98.75 141 GLU B O 1
ATOM 2668 N N . ARG B 1 142 ? 2.717 -16.859 10.812 1 97.31 142 ARG B N 1
ATOM 2669 C CA . ARG B 1 142 ? 1.952 -16.828 12.055 1 97.31 142 ARG B CA 1
ATOM 2670 C C . ARG B 1 142 ? 0.458 -16.953 11.781 1 97.31 142 ARG B C 1
ATOM 2672 O O . ARG B 1 142 ? -0.258 -17.625 12.516 1 97.31 142 ARG B O 1
ATOM 2679 N N . ARG B 1 143 ? 0.01 -16.328 10.742 1 97.62 143 ARG B N 1
ATOM 2680 C CA . ARG B 1 143 ? -1.394 -16.422 10.359 1 97.62 143 ARG B CA 1
ATOM 2681 C C . ARG B 1 143 ? -1.696 -17.766 9.695 1 97.62 143 ARG B C 1
ATOM 2683 O O . ARG B 1 143 ? -2.668 -18.422 10.062 1 97.62 143 ARG B O 1
ATOM 2690 N N . LEU B 1 144 ? -0.876 -18.219 8.828 1 98.69 144 LEU B N 1
ATOM 2691 C CA . LEU B 1 144 ? -1.17 -19.328 7.934 1 98.69 144 LEU B CA 1
ATOM 2692 C C . LEU B 1 144 ? -0.836 -20.656 8.602 1 98.69 144 LEU B C 1
ATOM 2694 O O . LEU B 1 144 ? -1.167 -21.719 8.07 1 98.69 144 LEU B O 1
ATOM 2698 N N . ALA B 1 145 ? -0.175 -20.578 9.727 1 97.81 145 ALA B N 1
ATOM 2699 C CA . ALA B 1 145 ? 0.076 -21.797 10.5 1 97.81 145 ALA B CA 1
ATOM 2700 C C . ALA B 1 145 ? -1.231 -22.422 10.969 1 97.81 145 ALA B C 1
ATOM 2702 O O . ALA B 1 145 ? -1.331 -23.656 11.07 1 97.81 145 ALA B O 1
ATOM 2703 N N . ASP B 1 146 ? -2.27 -21.578 11.172 1 97.06 146 ASP B N 1
ATOM 2704 C CA . ASP B 1 146 ? -3.49 -22.109 11.766 1 97.06 146 ASP B CA 1
ATOM 2705 C C . ASP B 1 146 ? -4.719 -21.734 10.945 1 97.06 146 ASP B C 1
ATOM 2707 O O . ASP B 1 146 ? -5.852 -22.016 11.336 1 97.06 146 ASP B O 1
ATOM 2711 N N . HIS B 1 147 ? -4.516 -21.031 9.883 1 98.31 147 HIS B N 1
ATOM 2712 C CA . HIS B 1 147 ? -5.609 -20.656 9 1 98.31 147 HIS B CA 1
ATOM 2713 C C . HIS B 1 147 ? -5.289 -20.984 7.547 1 98.31 147 HIS B C 1
ATOM 2715 O O . HIS B 1 147 ? -4.133 -20.891 7.125 1 98.31 147 HIS B O 1
ATOM 2721 N N . ASP B 1 148 ? -6.262 -21.297 6.828 1 98.69 148 ASP B N 1
ATOM 2722 C CA . ASP B 1 148 ? -6.07 -21.672 5.434 1 98.69 148 ASP B CA 1
ATOM 2723 C C . ASP B 1 148 ? -5.84 -20.453 4.551 1 98.69 148 ASP B C 1
ATOM 2725 O O . ASP B 1 148 ? -5.184 -20.547 3.51 1 98.69 148 ASP B O 1
ATOM 2729 N N . TRP B 1 149 ? -6.422 -19.344 4.98 1 98.81 149 TRP B N 1
ATOM 2730 C CA . TRP B 1 149 ? -6.367 -18.125 4.199 1 98.81 149 TRP B CA 1
ATOM 2731 C C . TRP B 1 149 ? -5.926 -16.938 5.066 1 98.81 149 TRP B C 1
ATOM 2733 O O . TRP B 1 149 ? -5.898 -17.047 6.293 1 98.81 149 TRP B O 1
ATOM 2743 N N . LEU B 1 150 ? -5.547 -15.891 4.461 1 98.75 150 LEU B N 1
ATOM 2744 C CA . LEU B 1 150 ? -5.031 -14.734 5.188 1 98.75 150 LEU B CA 1
ATOM 2745 C C . LEU B 1 150 ? -6.156 -14 5.906 1 98.75 150 LEU B C 1
ATOM 2747 O O . LEU B 1 150 ? -5.938 -13.398 6.961 1 98.75 150 LEU B O 1
ATOM 2751 N N . VAL B 1 151 ? -7.32 -13.977 5.285 1 98.44 151 VAL B N 1
ATOM 2752 C CA . VAL B 1 151 ? -8.477 -13.336 5.891 1 98.44 151 VAL B CA 1
ATOM 2753 C C . VAL B 1 151 ? -9.688 -14.266 5.816 1 98.44 151 VAL B C 1
ATOM 2755 O O . VAL B 1 151 ? -9.969 -14.844 4.766 1 98.44 151 VAL B O 1
ATOM 2758 N N . GLY B 1 152 ? -10.367 -14.43 6.875 1 96.75 152 GLY B N 1
ATOM 2759 C CA . GLY B 1 152 ? -11.617 -15.172 6.891 1 96.75 152 GLY B CA 1
ATOM 2760 C C . GLY B 1 152 ? -11.438 -16.641 6.52 1 96.75 152 GLY B C 1
ATOM 2761 O O . GLY B 1 152 ? -10.422 -17.25 6.848 1 96.75 152 GLY B O 1
ATOM 2762 N N . GLY B 1 153 ? -12.516 -17.203 5.914 1 97 153 GLY B N 1
ATOM 2763 C CA . GLY B 1 153 ? -12.547 -18.625 5.66 1 97 153 GLY B CA 1
ATOM 2764 C C . GLY B 1 153 ? -12.461 -18.969 4.184 1 97 153 GLY B C 1
ATOM 2765 O O . GLY B 1 153 ? -12.664 -20.125 3.799 1 97 153 GLY B O 1
ATOM 2766 N N . ALA B 1 154 ? -12.195 -18.016 3.354 1 97.56 154 ALA B N 1
ATOM 2767 C CA . ALA B 1 154 ? -12.102 -18.219 1.911 1 97.56 154 ALA B CA 1
ATOM 2768 C C . ALA B 1 154 ? -11 -17.344 1.307 1 97.56 154 ALA B C 1
ATOM 2770 O O . ALA B 1 154 ? -10.492 -16.422 1.961 1 97.56 154 ALA B O 1
ATOM 2771 N N . VAL B 1 155 ? -10.648 -17.688 0.04 1 98.62 155 VAL B N 1
ATOM 2772 C CA . VAL B 1 155 ? -9.656 -16.906 -0.688 1 98.62 155 VAL B CA 1
ATOM 2773 C C . VAL B 1 155 ? -10.148 -15.477 -0.854 1 98.62 155 VAL B C 1
ATOM 2775 O O . VAL B 1 155 ? -11.336 -15.25 -1.119 1 98.62 155 VAL B O 1
ATOM 2778 N N . SER B 1 156 ? -9.336 -14.523 -0.602 1 98.88 156 SER B N 1
ATOM 2779 C CA . SER B 1 156 ? -9.617 -13.109 -0.837 1 98.88 156 SER B CA 1
ATOM 2780 C C . SER B 1 156 ? -8.516 -12.461 -1.666 1 98.88 156 SER B C 1
ATOM 2782 O O . SER B 1 156 ? -7.531 -13.109 -2.023 1 98.88 156 SER B O 1
ATOM 2784 N N . LEU B 1 157 ? -8.625 -11.18 -1.969 1 98.94 157 LEU B N 1
ATOM 2785 C CA . LEU B 1 157 ? -7.609 -10.453 -2.725 1 98.94 157 LEU B CA 1
ATOM 2786 C C . LEU B 1 157 ? -6.301 -10.391 -1.946 1 98.94 157 LEU B C 1
ATOM 2788 O O . LEU B 1 157 ? -5.23 -10.234 -2.537 1 98.94 157 LEU B O 1
ATOM 2792 N N . ALA B 1 158 ? -6.355 -10.469 -0.617 1 98.94 158 ALA B N 1
ATOM 2793 C CA . ALA B 1 158 ? -5.121 -10.523 0.166 1 98.94 158 ALA B CA 1
ATOM 2794 C C . ALA B 1 158 ? -4.273 -11.727 -0.237 1 98.94 158 ALA B C 1
ATOM 2796 O O . ALA B 1 158 ? -3.051 -11.617 -0.354 1 98.94 158 ALA B O 1
ATOM 2797 N N . ASP B 1 159 ? -4.902 -12.844 -0.461 1 98.94 159 ASP B N 1
ATOM 2798 C CA . ASP B 1 159 ? -4.195 -14.062 -0.839 1 98.94 159 ASP B CA 1
ATOM 2799 C C . ASP B 1 159 ? -3.576 -13.93 -2.229 1 98.94 159 ASP B C 1
ATOM 2801 O O . ASP B 1 159 ? -2.404 -14.258 -2.428 1 98.94 159 ASP B O 1
ATOM 2805 N N . ILE B 1 160 ? -4.352 -13.438 -3.129 1 98.81 160 ILE B N 1
ATOM 2806 C CA . ILE B 1 160 ? -3.881 -13.273 -4.5 1 98.81 160 ILE B CA 1
ATOM 2807 C C . ILE B 1 160 ? -2.725 -12.273 -4.535 1 98.81 160 ILE B C 1
ATOM 2809 O O . ILE B 1 160 ? -1.698 -12.523 -5.172 1 98.81 160 ILE B O 1
ATOM 2813 N N . CYS B 1 161 ? -2.869 -11.203 -3.844 1 98.81 161 CYS B N 1
ATOM 2814 C CA . CYS B 1 161 ? -1.881 -10.141 -3.74 1 98.81 161 CYS B CA 1
ATOM 2815 C C . CYS B 1 161 ? -0.556 -10.672 -3.211 1 98.81 161 CYS B C 1
ATOM 2817 O O . CYS B 1 161 ? 0.492 -10.469 -3.826 1 98.81 161 CYS B O 1
ATOM 2819 N N . LEU B 1 162 ? -0.583 -11.383 -2.133 1 98.88 162 LEU B N 1
ATOM 2820 C CA . LEU B 1 162 ? 0.639 -11.82 -1.465 1 98.88 162 LEU B CA 1
ATOM 2821 C C . LEU B 1 162 ? 1.229 -13.047 -2.156 1 98.88 162 LEU B C 1
ATOM 2823 O O . LEU B 1 162 ? 2.4 -13.375 -1.957 1 98.88 162 LEU B O 1
ATOM 2827 N N . TYR B 1 163 ? 0.438 -13.758 -2.945 1 98.81 163 TYR B N 1
ATOM 2828 C CA . TYR B 1 163 ? 0.925 -14.914 -3.691 1 98.81 163 TYR B CA 1
ATOM 2829 C C . TYR B 1 163 ? 1.976 -14.5 -4.715 1 98.81 163 TYR B C 1
ATOM 2831 O O . TYR B 1 163 ? 2.949 -15.219 -4.941 1 98.81 163 TYR B O 1
ATOM 2839 N N . GLY B 1 164 ? 1.886 -13.352 -5.266 1 97.81 164 GLY B N 1
ATOM 2840 C CA . GLY B 1 164 ? 2.654 -12.875 -6.402 1 97.81 164 GLY B CA 1
ATOM 2841 C C . GLY B 1 164 ? 4.152 -13.016 -6.211 1 97.81 164 GLY B C 1
ATOM 2842 O O . GLY B 1 164 ? 4.863 -13.438 -7.125 1 97.81 164 GLY B O 1
ATOM 2843 N N . TYR B 1 165 ? 4.617 -12.656 -5.039 1 97.81 165 TYR B N 1
ATOM 2844 C CA . TYR B 1 165 ? 6.055 -12.727 -4.809 1 97.81 165 TYR B CA 1
ATOM 2845 C C . TYR B 1 165 ? 6.402 -13.859 -3.848 1 97.81 165 TYR B C 1
ATOM 2847 O O . TYR B 1 165 ? 7.562 -14.266 -3.752 1 97.81 165 TYR B O 1
ATOM 2855 N N . THR B 1 166 ? 5.414 -14.359 -3.133 1 98.75 166 THR B N 1
ATOM 2856 C CA . THR B 1 166 ? 5.695 -15.359 -2.111 1 98.75 166 THR B CA 1
ATOM 2857 C C . THR B 1 166 ? 5.945 -16.719 -2.746 1 98.75 166 THR B C 1
ATOM 2859 O O . THR B 1 166 ? 6.82 -17.469 -2.299 1 98.75 166 THR B O 1
ATOM 2862 N N . HIS B 1 167 ? 5.215 -17.031 -3.787 1 98.38 167 HIS B N 1
ATOM 2863 C CA . HIS B 1 167 ? 5.281 -18.375 -4.359 1 98.38 167 HIS B CA 1
ATOM 2864 C C . HIS B 1 167 ? 6.633 -18.625 -5.023 1 98.38 167 HIS B C 1
ATOM 2866 O O . HIS B 1 167 ? 7.016 -19.766 -5.246 1 98.38 167 HIS B O 1
ATOM 2872 N N . THR B 1 168 ? 7.395 -17.594 -5.328 1 97.81 168 THR B N 1
ATOM 2873 C CA . THR B 1 168 ? 8.719 -17.75 -5.922 1 97.81 168 THR B CA 1
ATOM 2874 C C . THR B 1 168 ? 9.805 -17.281 -4.957 1 97.81 168 THR B C 1
ATOM 2876 O O . THR B 1 168 ? 10.938 -17.031 -5.367 1 97.81 168 THR B O 1
ATOM 2879 N N . ALA B 1 169 ? 9.5 -17.016 -3.701 1 98.5 169 ALA B N 1
ATOM 2880 C CA . ALA B 1 169 ? 10.445 -16.453 -2.74 1 98.5 169 ALA B CA 1
ATOM 2881 C C . ALA B 1 169 ? 11.68 -17.328 -2.609 1 98.5 169 ALA B C 1
ATOM 2883 O O . ALA B 1 169 ? 12.797 -16.828 -2.471 1 98.5 169 ALA B O 1
ATOM 2884 N N . GLY B 1 170 ? 11.477 -18.625 -2.611 1 98.38 170 GLY B N 1
ATOM 2885 C CA . GLY B 1 170 ? 12.609 -19.547 -2.543 1 98.38 170 GLY B CA 1
ATOM 2886 C C . GLY B 1 170 ? 13.453 -19.531 -3.805 1 98.38 170 GLY B C 1
ATOM 2887 O O . GLY B 1 170 ? 14.648 -19.234 -3.758 1 98.38 170 GLY B O 1
ATOM 2888 N N . THR B 1 171 ? 12.852 -19.734 -4.977 1 97.44 171 THR B N 1
ATOM 2889 C CA . THR B 1 171 ? 13.562 -19.938 -6.234 1 97.44 171 THR B CA 1
ATOM 2890 C C . THR B 1 171 ? 14.148 -18.641 -6.75 1 97.44 171 THR B C 1
ATOM 2892 O O . THR B 1 171 ? 15.266 -18.609 -7.281 1 97.44 171 THR B O 1
ATOM 2895 N N . ARG B 1 172 ? 13.461 -17.5 -6.5 1 96.94 172 ARG B N 1
ATOM 2896 C CA . ARG B 1 172 ? 13.914 -16.234 -7.086 1 96.94 172 ARG B CA 1
ATOM 2897 C C . ARG B 1 172 ? 14.586 -15.352 -6.039 1 96.94 172 ARG B C 1
ATOM 2899 O O . ARG B 1 172 ? 15.453 -14.539 -6.367 1 96.94 172 ARG B O 1
ATOM 2906 N N . GLY B 1 173 ? 14.188 -15.547 -4.766 1 97.62 173 GLY B N 1
ATOM 2907 C CA . GLY B 1 173 ? 14.695 -14.672 -3.725 1 97.62 173 GLY B CA 1
ATOM 2908 C C . GLY B 1 173 ? 15.719 -15.344 -2.83 1 97.62 173 GLY B C 1
ATOM 2909 O O . GLY B 1 173 ? 16.422 -14.672 -2.062 1 97.62 173 GLY B O 1
ATOM 2910 N N . GLY B 1 174 ? 15.742 -16.688 -2.91 1 98.31 174 GLY B N 1
ATOM 2911 C CA . GLY B 1 174 ? 16.719 -17.422 -2.123 1 98.31 174 GLY B CA 1
ATOM 2912 C C . GLY B 1 174 ? 16.297 -17.609 -0.677 1 98.31 174 GLY B C 1
ATOM 2913 O O . GLY B 1 174 ? 17.141 -17.859 0.19 1 98.31 174 GLY B O 1
ATOM 2914 N N . PHE B 1 175 ? 15.086 -17.453 -0.392 1 98.81 175 PHE B N 1
ATOM 2915 C CA . PHE B 1 175 ? 14.602 -17.625 0.973 1 98.81 175 PHE B CA 1
ATOM 2916 C C . PHE B 1 175 ? 14.438 -19.094 1.308 1 98.81 175 PHE B C 1
ATOM 2918 O O . PHE B 1 175 ? 14.117 -19.906 0.435 1 98.81 175 PHE B O 1
ATOM 2925 N N . GLU B 1 176 ? 14.648 -19.484 2.549 1 98.81 176 GLU B N 1
ATOM 2926 C CA . GLU B 1 176 ? 14.516 -20.859 3.023 1 98.81 176 GLU B CA 1
ATOM 2927 C C . GLU B 1 176 ? 13.062 -21.188 3.371 1 98.81 176 GLU B C 1
ATOM 2929 O O . GLU B 1 176 ? 12.68 -21.172 4.543 1 98.81 176 GLU B O 1
ATOM 2934 N N . MET B 1 177 ? 12.336 -21.578 2.434 1 98.75 177 MET B N 1
ATOM 2935 C CA . MET B 1 177 ? 10.883 -21.688 2.553 1 98.75 177 MET B CA 1
ATOM 2936 C C . MET B 1 177 ? 10.492 -22.891 3.406 1 98.75 177 MET B C 1
ATOM 2938 O O . MET B 1 177 ? 9.344 -22.984 3.844 1 98.75 177 MET B O 1
ATOM 2942 N N . ASP B 1 178 ? 11.375 -23.812 3.648 1 98.56 178 ASP B N 1
ATOM 2943 C CA . ASP B 1 178 ? 11.109 -24.938 4.547 1 98.56 178 ASP B CA 1
ATOM 2944 C C . ASP B 1 178 ? 10.797 -24.438 5.957 1 98.56 178 ASP B C 1
ATOM 2946 O O . ASP B 1 178 ? 10.18 -25.156 6.75 1 98.56 178 ASP B O 1
ATOM 2950 N N . ARG B 1 179 ? 11.195 -23.25 6.27 1 98.31 179 ARG B N 1
ATOM 2951 C CA . ARG B 1 179 ? 10.945 -22.625 7.562 1 98.31 179 ARG B CA 1
ATOM 2952 C C . ARG B 1 179 ? 9.469 -22.281 7.727 1 98.31 179 ARG B C 1
ATOM 2954 O O . ARG B 1 179 ? 9.008 -21.984 8.836 1 98.31 179 ARG B O 1
ATOM 2961 N N . PHE B 1 180 ? 8.742 -22.359 6.637 1 98.81 180 PHE B N 1
ATOM 2962 C CA . PHE B 1 180 ? 7.391 -21.812 6.645 1 98.81 180 PHE B CA 1
ATOM 2963 C C . PHE B 1 180 ? 6.387 -22.797 6.078 1 98.81 180 PHE B C 1
ATOM 2965 O O . PHE B 1 180 ? 5.812 -22.578 5.016 1 98.81 180 PHE B O 1
ATOM 2972 N N . PRO B 1 181 ? 6.051 -23.859 6.797 1 98.81 181 PRO B N 1
ATOM 2973 C CA . PRO B 1 181 ? 5.145 -24.891 6.285 1 98.81 181 PRO B CA 1
ATOM 2974 C C . PRO B 1 181 ? 3.729 -24.375 6.047 1 98.81 181 PRO B C 1
ATOM 2976 O O . PRO B 1 181 ? 3.045 -24.828 5.129 1 98.81 181 PRO B O 1
ATOM 2979 N N . GLY B 1 182 ? 3.246 -23.453 6.906 1 98.88 182 GLY B N 1
ATOM 2980 C CA . GLY B 1 182 ? 1.939 -22.859 6.68 1 98.88 182 GLY B CA 1
ATOM 2981 C C . GLY B 1 182 ? 1.844 -22.109 5.363 1 98.88 182 GLY B C 1
ATOM 2982 O O . GLY B 1 182 ? 0.858 -22.25 4.637 1 98.88 182 GLY B O 1
ATOM 2983 N N . ILE B 1 183 ? 2.885 -21.375 5.047 1 98.94 183 ILE B N 1
ATOM 2984 C CA . ILE B 1 183 ? 2.939 -20.672 3.773 1 98.94 183 ILE B CA 1
ATOM 2985 C C . ILE B 1 183 ? 2.957 -21.672 2.621 1 98.94 183 ILE B C 1
ATOM 2987 O O . ILE B 1 183 ? 2.271 -21.484 1.614 1 98.94 183 ILE B O 1
ATOM 2991 N N . ASN B 1 184 ? 3.744 -22.703 2.768 1 98.88 184 ASN B N 1
ATOM 2992 C CA . ASN B 1 184 ? 3.848 -23.672 1.689 1 98.88 184 ASN B CA 1
ATOM 2993 C C . ASN B 1 184 ? 2.51 -24.359 1.422 1 98.88 184 ASN B C 1
ATOM 2995 O O . ASN B 1 184 ? 2.135 -24.562 0.266 1 98.88 184 ASN B O 1
ATOM 2999 N N . ARG B 1 185 ? 1.738 -24.719 2.461 1 98.88 185 ARG B N 1
ATOM 3000 C CA . ARG B 1 185 ? 0.399 -25.266 2.275 1 98.88 185 ARG B CA 1
ATOM 3001 C C . ARG B 1 185 ? -0.513 -24.25 1.58 1 98.88 185 ARG B C 1
ATOM 3003 O O . ARG B 1 185 ? -1.287 -24.625 0.693 1 98.88 185 ARG B O 1
ATOM 3010 N N . TRP B 1 186 ? -0.415 -23.047 2.027 1 98.88 186 TRP B N 1
ATOM 3011 C CA . TRP B 1 186 ? -1.195 -21.953 1.467 1 98.88 186 TRP B CA 1
ATOM 3012 C C . TRP B 1 186 ? -0.895 -21.766 -0.018 1 98.88 186 TRP B C 1
ATOM 3014 O O . TRP B 1 186 ? -1.811 -21.609 -0.828 1 98.88 186 TRP B O 1
ATOM 3024 N N . ILE B 1 187 ? 0.394 -21.828 -0.423 1 98.81 187 ILE B N 1
ATOM 3025 C CA . ILE B 1 187 ? 0.798 -21.734 -1.821 1 98.81 187 ILE B CA 1
ATOM 3026 C C . ILE B 1 187 ? 0.136 -22.844 -2.629 1 98.81 187 ILE B C 1
ATOM 3028 O O . ILE B 1 187 ? -0.397 -22.609 -3.715 1 98.81 187 ILE B O 1
ATOM 3032 N N . GLY B 1 188 ? 0.172 -24.031 -2.078 1 98.75 188 GLY B N 1
ATOM 3033 C CA . GLY B 1 188 ? -0.48 -25.156 -2.734 1 98.75 188 GLY B CA 1
ATOM 3034 C C . GLY B 1 188 ? -1.973 -24.953 -2.916 1 98.75 188 GLY B C 1
ATOM 3035 O O . GLY B 1 188 ? -2.531 -25.312 -3.953 1 98.75 188 GLY B O 1
ATOM 3036 N N . ARG B 1 189 ? -2.684 -24.391 -1.937 1 98.75 189 ARG B N 1
ATOM 3037 C CA . ARG B 1 189 ? -4.121 -24.141 -2.006 1 98.75 189 ARG B CA 1
ATOM 3038 C C . ARG B 1 189 ? -4.461 -23.156 -3.125 1 98.75 189 ARG B C 1
ATOM 3040 O O . ARG B 1 189 ? -5.434 -23.359 -3.854 1 98.75 189 ARG B O 1
ATOM 3047 N N . ILE B 1 190 ? -3.672 -22.141 -3.248 1 98.69 190 ILE B N 1
ATOM 3048 C CA . ILE B 1 190 ? -3.928 -21.156 -4.293 1 98.69 190 ILE B CA 1
ATOM 3049 C C . ILE B 1 190 ? -3.695 -21.781 -5.664 1 98.69 190 ILE B C 1
ATOM 3051 O O . ILE B 1 190 ? -4.5 -21.609 -6.582 1 98.69 190 ILE B O 1
ATOM 3055 N N . ALA B 1 191 ? -2.588 -22.562 -5.816 1 98.44 191 ALA B N 1
ATOM 3056 C CA . ALA B 1 191 ? -2.242 -23.203 -7.086 1 98.44 191 ALA B CA 1
ATOM 3057 C C . ALA B 1 191 ? -3.305 -24.203 -7.504 1 98.44 191 ALA B C 1
ATOM 3059 O O . ALA B 1 191 ? -3.381 -24.594 -8.672 1 98.44 191 ALA B O 1
ATOM 3060 N N . ALA B 1 192 ? -4.145 -24.594 -6.57 1 98.5 192 ALA B N 1
ATOM 3061 C CA . ALA B 1 192 ? -5.164 -25.609 -6.84 1 98.5 192 ALA B CA 1
ATOM 3062 C C . ALA B 1 192 ? -6.5 -24.953 -7.195 1 98.5 192 ALA B C 1
ATOM 3064 O O . ALA B 1 192 ? -7.457 -25.656 -7.543 1 98.5 192 ALA B O 1
ATOM 3065 N N . LEU B 1 193 ? -6.633 -23.672 -7.086 1 98.44 193 LEU B N 1
ATOM 3066 C CA . LEU B 1 193 ? -7.887 -22.984 -7.398 1 98.44 193 LEU B CA 1
ATOM 3067 C C . LEU B 1 193 ? -8.258 -23.188 -8.867 1 98.44 193 LEU B C 1
ATOM 3069 O O . LEU B 1 193 ? -7.391 -23.141 -9.742 1 98.44 193 LEU B O 1
ATOM 3073 N N . PRO B 1 194 ? -9.57 -23.344 -9.141 1 97.69 194 PRO B N 1
ATOM 3074 C CA . PRO B 1 194 ? -9.977 -23.406 -10.547 1 97.69 194 PRO B CA 1
ATOM 3075 C C . PRO B 1 194 ? -9.648 -22.141 -11.32 1 97.69 194 PRO B C 1
ATOM 3077 O O . PRO B 1 194 ? -9.961 -21.031 -10.867 1 97.69 194 PRO B O 1
ATOM 3080 N N . GLY B 1 195 ? -8.961 -22.344 -12.461 1 97.25 195 GLY B N 1
ATOM 3081 C CA . GLY B 1 195 ? -8.609 -21.203 -13.289 1 97.25 195 GLY B CA 1
ATOM 3082 C C . GLY B 1 195 ? -7.203 -20.688 -13.031 1 97.25 195 GLY B C 1
ATOM 3083 O O . GLY B 1 195 ? -6.742 -19.766 -13.703 1 97.25 195 GLY B O 1
ATOM 3084 N N . TYR B 1 196 ? -6.508 -21.359 -12.18 1 98.06 196 TYR B N 1
ATOM 3085 C CA . TYR B 1 196 ? -5.156 -20.953 -11.82 1 98.06 196 TYR B CA 1
ATOM 3086 C C . TYR B 1 196 ? -4.234 -20.953 -13.031 1 98.06 196 TYR B C 1
ATOM 3088 O O . TYR B 1 196 ? -4.297 -21.875 -13.852 1 98.06 196 TYR B O 1
ATOM 3096 N N . VAL B 1 197 ? -3.369 -19.891 -13.109 1 97.12 197 VAL B N 1
ATOM 3097 C CA . VAL B 1 197 ? -2.281 -19.828 -14.078 1 97.12 197 VAL B CA 1
ATOM 3098 C C . VAL B 1 197 ? -0.985 -19.422 -13.383 1 97.12 197 VAL B C 1
ATOM 3100 O O . VAL B 1 197 ? -0.98 -18.516 -12.547 1 97.12 197 VAL B O 1
ATOM 3103 N N . GLY B 1 198 ? 0.102 -20.078 -13.656 1 95.56 198 GLY B N 1
ATOM 3104 C CA . GLY B 1 198 ? 1.392 -19.781 -13.062 1 95.56 198 GLY B CA 1
ATOM 3105 C C . GLY B 1 198 ? 2.074 -18.578 -13.695 1 95.56 198 GLY B C 1
ATOM 3106 O O . GLY B 1 198 ? 1.64 -18.094 -14.742 1 95.56 198 GLY B O 1
ATOM 3107 N N . LEU B 1 199 ? 3.117 -18.031 -13.039 1 89.69 199 LEU B N 1
ATOM 3108 C CA . LEU B 1 199 ? 3.889 -16.891 -13.508 1 89.69 199 LEU B CA 1
ATOM 3109 C C . LEU B 1 199 ? 4.445 -17.141 -14.906 1 89.69 199 LEU B C 1
ATOM 3111 O O . LEU B 1 199 ? 4.43 -16.25 -15.758 1 89.69 199 LEU B O 1
ATOM 3115 N N . ASP B 1 200 ? 5.066 -18.297 -15.211 1 72.88 200 ASP B N 1
ATOM 3116 C CA . ASP B 1 200 ? 5.668 -18.641 -16.5 1 72.88 200 ASP B CA 1
ATOM 3117 C C . ASP B 1 200 ? 4.621 -19.188 -17.469 1 72.88 200 ASP B C 1
ATOM 3119 O O . ASP B 1 200 ? 4.941 -19.547 -18.609 1 72.88 200 ASP B O 1
ATOM 3123 N N . GLY B 1 201 ? 3.246 -19.328 -17.078 1 51.28 201 GLY B N 1
ATOM 3124 C CA . GLY B 1 201 ? 2.311 -20.031 -17.953 1 51.28 201 GLY B CA 1
ATOM 3125 C C . GLY B 1 201 ? 1.2 -19.141 -18.469 1 51.28 201 GLY B C 1
ATOM 3126 O O . GLY B 1 201 ? 0.987 -18.031 -17.953 1 51.28 201 GLY B O 1
#

Radius of gyration: 20.26 Å; Cα contacts (8 Å, |Δi|>4): 656; chains: 2; bounding box: 47×52×54 Å

Secondary structure (DSSP, 8-state):
-EEEE-TT-HHHHHHHHHHHHHT---EEEE--TTSHHHHHHHHTTS-TTS-S-EEE-TTS-EEESHHHHHHHHHTTSTTS-SSHHHHHHHHHHHHHIIIIIIIIIIHHHHHHH-GGGGGG--HHHHHHHHHHHHHHHHHHHHHHTT-SSSSTTS--HHHHHHHHHHTTHHHHH---GGG-HHHHHHHHHHHTSTT---TT-/-EEEE-TT-HHHHHHHHHHHHHT---EEEE--TT-HHHHHHHHTTS-TTS-S-EEE-TTS-EEESHHHHHHHHHTTSTTS-SSHHHHHHHHHHHHHIIIIIIIIIIHHHHHHH-GGGGGG--HHHHHHHHHHHHHHHHHHHHHHTT-SSSSTTS--HHHHHHHHHHTTHHHHH---GGG-HHHHHHHHHHHTSTT---TT-